Protein AF-0000000085882141 (afdb_homodimer)

Sequence (480 aa):
MNCRSQKCVEALRYLSKEEAVAMETELLRDYHFGRQQLTEILGNACATAITKVFPLWSLEKRQPTVLVVCGPDQNGCVGLACARHLHVFEYIPTVFTPKRSSDSLHQDLMVQCERMDLPFLSYLPTELINEAYNLVVDAVLGPETEPLSVGEPFTGVLQTLRGLKVPIVSLDIPSGWDADESSSDGISPALLVSLMAPKRCALSFPGSHFLAGRFLPFDLQRKYDLNLPKFSGTESVVQLMNCRSQKCVEALRYLSKEEAVAMETELLRDYHFGRQQLTEILGNACATAITKVFPLWSLEKRQPTVLVVCGPDQNGCVGLACARHLHVFEYIPTVFTPKRSSDSLHQDLMVQCERMDLPFLSYLPTELINEAYNLVVDAVLGPETEPLSVGEPFTGVLQTLRGLKVPIVSLDIPSGWDADESSSDGISPALLVSLMAPKRCALSFPGSHFLAGRFLPFDLQRKYDLNLPKFSGTESVVQL

Solvent-accessible surface area (backbone atoms only — not comparable to full-atom values): 25448 Å² total; per-residue (Å²): 138,85,89,70,78,76,76,74,78,62,67,71,40,55,34,42,53,68,54,50,51,52,50,50,48,42,39,41,69,75,31,41,48,46,70,56,34,51,30,46,52,38,4,44,17,47,29,47,51,46,42,70,78,56,34,78,89,72,49,83,50,94,60,58,24,28,38,37,36,22,25,56,51,69,38,9,38,23,35,44,37,16,41,48,41,32,38,68,56,68,37,46,40,33,39,33,54,88,47,88,46,88,44,66,67,43,46,30,41,50,46,32,36,49,71,56,67,41,50,70,48,94,66,82,59,70,90,46,46,59,78,65,28,52,34,34,36,39,11,44,39,41,67,86,49,55,50,89,70,58,45,84,66,51,49,60,51,51,55,48,60,53,68,52,79,43,46,30,34,17,42,50,39,44,44,65,39,44,34,68,35,77,60,84,87,42,50,78,43,50,30,39,34,14,56,75,54,42,35,33,29,52,79,78,56,84,50,52,37,32,40,16,45,68,74,75,41,65,67,59,40,58,75,67,51,31,48,70,78,83,59,55,78,80,48,40,45,38,78,106,136,86,86,69,80,75,78,75,78,61,69,69,41,55,34,42,53,68,55,48,52,50,51,52,49,43,38,40,69,76,31,40,47,46,71,57,35,52,31,45,51,37,4,45,19,46,30,46,50,46,41,71,77,56,33,77,90,70,49,82,47,92,61,59,25,29,38,38,36,22,26,56,51,70,39,9,38,23,35,43,37,16,40,49,42,32,37,69,57,68,36,46,40,32,39,35,56,86,48,88,45,88,44,65,67,44,46,30,42,49,45,32,35,49,70,55,67,41,50,71,48,94,66,82,60,71,89,46,45,60,77,66,27,54,32,35,36,41,13,44,39,40,68,86,48,56,50,89,70,59,45,84,65,51,49,60,51,52,54,47,60,54,68,52,80,42,49,29,34,16,43,52,40,45,44,65,38,44,36,68,37,76,61,84,87,41,49,79,44,50,30,38,35,14,54,73,53,43,35,34,30,53,77,77,58,83,50,52,36,33,40,17,45,69,72,74,42,64,68,59,40,58,72,66,52,32,48,70,79,83,60,57,76,80,47,41,45,38,79,106

Structure (mmCIF, N/CA/C/O backbone):
data_AF-0000000085882141-model_v1
#
loop_
_entity.id
_entity.type
_entity.pdbx_description
1 polymer 'ApoA-I-binding protein 2'
#
loop_
_atom_site.group_PDB
_atom_site.id
_atom_site.type_symbol
_atom_site.label_atom_id
_atom_site.label_alt_id
_atom_site.label_comp_id
_atom_site.label_asym_id
_atom_site.label_entity_id
_atom_site.label_seq_id
_atom_site.pdbx_PDB_ins_code
_atom_site.Cartn_x
_atom_site.Cartn_y
_atom_site.Cartn_z
_atom_site.occupancy
_atom_site.B_iso_or_equiv
_atom_site.auth_seq_id
_atom_site.auth_comp_id
_atom_site.auth_asym_id
_atom_site.auth_atom_id
_atom_site.pdbx_PDB_model_num
ATOM 1 N N . MET A 1 1 ? 43.625 -5.594 24.172 1 28.22 1 MET A N 1
ATOM 2 C CA . MET A 1 1 ? 42.156 -5.555 24.234 1 28.22 1 MET A CA 1
ATOM 3 C C . MET A 1 1 ? 41.562 -5.129 22.906 1 28.22 1 MET A C 1
ATOM 5 O O . MET A 1 1 ? 41.781 -3.996 22.469 1 28.22 1 MET A O 1
ATOM 9 N N . ASN A 1 2 ? 41.281 -6.031 21.781 1 28.84 2 ASN A N 1
ATOM 10 C CA . ASN A 1 2 ? 41.094 -5.879 20.344 1 28.84 2 ASN A CA 1
ATOM 11 C C . ASN A 1 2 ? 39.719 -5.289 20.016 1 28.84 2 ASN A C 1
ATOM 13 O O . ASN A 1 2 ? 38.688 -5.863 20.375 1 28.84 2 ASN A O 1
ATOM 17 N N . CYS A 1 3 ? 39.5 -3.967 19.984 1 31.17 3 CYS A N 1
ATOM 18 C CA . CYS A 1 3 ? 38.375 -3.205 19.5 1 31.17 3 CYS A CA 1
ATOM 19 C C . CYS A 1 3 ? 37.906 -3.723 18.141 1 31.17 3 CYS A C 1
ATOM 21 O O . CYS A 1 3 ? 38.312 -3.189 17.109 1 31.17 3 CYS A O 1
ATOM 23 N N . ARG A 1 4 ? 37.938 -5.008 17.734 1 31.22 4 ARG A N 1
ATOM 24 C CA . ARG A 1 4 ? 37.594 -5.578 16.438 1 31.22 4 ARG A CA 1
ATOM 25 C C . ARG A 1 4 ? 36.219 -5.098 15.977 1 31.22 4 ARG A C 1
ATOM 27 O O . ARG A 1 4 ? 36.125 -4.391 14.969 1 31.22 4 ARG A O 1
ATOM 34 N N . SER A 1 5 ? 35.188 -6.098 15.664 1 33.81 5 SER A N 1
ATOM 35 C CA . SER A 1 5 ? 34.062 -6.18 14.734 1 33.81 5 SER A CA 1
ATOM 36 C C . SER A 1 5 ? 32.875 -5.324 15.203 1 33.81 5 SER A C 1
ATOM 38 O O . SER A 1 5 ? 31.719 -5.715 15.062 1 33.81 5 SER A O 1
ATOM 40 N N . GLN A 1 6 ? 32.906 -4.523 16.188 1 34.88 6 GLN A N 1
ATOM 41 C CA . GLN A 1 6 ? 31.625 -3.873 16.406 1 34.88 6 GLN A CA 1
ATOM 42 C C . GLN A 1 6 ? 31.109 -3.213 15.133 1 34.88 6 GLN A C 1
ATOM 44 O O . GLN A 1 6 ? 31.734 -2.305 14.602 1 34.88 6 GLN A O 1
ATOM 49 N N . LYS A 1 7 ? 30.312 -3.838 14.258 1 41.38 7 LYS A N 1
ATOM 50 C CA . LYS A 1 7 ? 29.656 -3.229 13.102 1 41.38 7 LYS A CA 1
ATOM 51 C C . LYS A 1 7 ? 29.219 -1.801 13.406 1 41.38 7 LYS A C 1
ATOM 53 O O . LYS A 1 7 ? 28.406 -1.576 14.312 1 41.38 7 LYS A O 1
ATOM 58 N N . CYS A 1 8 ? 29.922 -0.749 13.32 1 44.84 8 CYS A N 1
ATOM 59 C CA . CYS A 1 8 ? 29.594 0.668 13.438 1 44.84 8 CYS A CA 1
ATOM 60 C C . CYS A 1 8 ? 28.219 0.958 12.852 1 44.84 8 CYS A C 1
ATOM 62 O O . CYS A 1 8 ? 28 0.759 11.656 1 44.84 8 CYS A O 1
ATOM 64 N N . VAL A 1 9 ? 27.125 0.773 13.57 1 56.19 9 VAL A N 1
ATOM 65 C CA . VAL A 1 9 ? 25.812 1.199 13.125 1 56.19 9 VAL A CA 1
ATOM 66 C C . VAL A 1 9 ? 25.891 2.605 12.531 1 56.19 9 VAL A C 1
ATOM 68 O O . VAL A 1 9 ? 26.234 3.559 13.234 1 56.19 9 VAL A O 1
ATOM 71 N N . GLU A 1 10 ? 26.109 2.664 11.211 1 75.56 10 GLU A N 1
ATOM 72 C CA . GLU A 1 10 ? 26.156 3.947 10.516 1 75.56 10 GLU A CA 1
ATOM 73 C C . GLU A 1 10 ? 24.969 4.824 10.898 1 75.56 10 GLU A C 1
ATOM 75 O O . GLU A 1 10 ? 23.859 4.324 11.102 1 75.56 10 GLU A O 1
ATOM 80 N N . ALA A 1 11 ? 25.25 6.031 11.281 1 87.88 11 ALA A N 1
ATOM 81 C CA . ALA A 1 11 ? 24.266 7.008 11.734 1 87.88 11 ALA A CA 1
ATOM 82 C C . ALA A 1 11 ? 23.234 7.289 10.641 1 87.88 11 ALA A C 1
ATOM 84 O O . ALA A 1 11 ? 23.578 7.352 9.453 1 87.88 11 ALA A O 1
ATOM 85 N N . LEU A 1 12 ? 22 7.375 10.992 1 94.12 12 LEU A N 1
ATOM 86 C CA . LEU A 1 12 ? 20.906 7.742 10.109 1 94.12 12 LEU A CA 1
ATOM 87 C C . LEU A 1 12 ? 21.219 9.031 9.352 1 94.12 12 LEU A C 1
ATOM 89 O O . LEU A 1 12 ? 21.672 10.008 9.953 1 94.12 12 LEU A O 1
ATOM 93 N N . ARG A 1 13 ? 21.078 8.977 8.078 1 96.31 13 ARG A N 1
ATOM 94 C CA . ARG A 1 13 ? 21.344 10.156 7.273 1 96.31 13 ARG A CA 1
ATOM 95 C C . ARG A 1 13 ? 20.078 10.977 7.066 1 96.31 13 ARG A C 1
ATOM 97 O O . ARG A 1 13 ? 19.031 10.438 6.695 1 96.31 13 ARG A O 1
ATOM 104 N N . TYR A 1 14 ? 20.172 12.25 7.32 1 96.75 14 TYR A N 1
ATOM 105 C CA . TYR A 1 14 ? 19.109 13.211 7.035 1 96.75 14 TYR A CA 1
ATOM 106 C C . TYR A 1 14 ? 19.375 13.93 5.715 1 96.75 14 TYR A C 1
ATOM 108 O O . TYR A 1 14 ? 20.438 14.531 5.527 1 96.75 14 TYR A O 1
ATOM 116 N N . LEU A 1 15 ? 18.422 13.898 4.844 1 97.5 15 LEU A N 1
ATOM 117 C CA . LEU A 1 15 ? 18.641 14.398 3.49 1 97.5 15 LEU A CA 1
ATOM 118 C C . LEU A 1 15 ? 18.375 15.898 3.412 1 97.5 15 LEU A C 1
ATOM 120 O O . LEU A 1 15 ? 17.484 16.406 4.094 1 97.5 15 LEU A O 1
ATOM 124 N N . SER A 1 16 ? 19.109 16.578 2.566 1 96.69 16 SER A N 1
ATOM 125 C CA . SER A 1 16 ? 18.734 17.938 2.143 1 96.69 16 SER A CA 1
ATOM 126 C C . SER A 1 16 ? 17.516 17.906 1.225 1 96.69 16 SER A C 1
ATOM 128 O O . SER A 1 16 ? 17.156 16.859 0.684 1 96.69 16 SER A O 1
ATOM 130 N N . LYS A 1 17 ? 16.938 19.031 1.085 1 95.5 17 LYS A N 1
ATOM 131 C CA . LYS A 1 17 ? 15.852 19.156 0.129 1 95.5 17 LYS A CA 1
ATOM 132 C C . LYS A 1 17 ? 16.281 18.703 -1.264 1 95.5 17 LYS A C 1
ATOM 134 O O . LYS A 1 17 ? 15.555 17.953 -1.933 1 95.5 17 LYS A O 1
ATOM 139 N N . GLU A 1 18 ? 17.438 19.156 -1.667 1 97.06 18 GLU A N 1
ATOM 140 C CA . GLU A 1 18 ? 17.953 18.828 -2.992 1 97.06 18 GLU A CA 1
ATOM 141 C C . GLU A 1 18 ? 18.125 17.312 -3.164 1 97.06 18 GLU A C 1
ATOM 143 O O . GLU A 1 18 ? 17.734 16.75 -4.188 1 97.06 18 GLU A O 1
ATOM 148 N N . GLU A 1 19 ? 18.688 16.672 -2.203 1 97.81 19 GLU A N 1
ATOM 149 C CA . GLU A 1 19 ? 18.875 15.234 -2.246 1 97.81 19 GLU A CA 1
ATOM 150 C C . GLU A 1 19 ? 17.547 14.492 -2.277 1 97.81 19 GLU A C 1
ATOM 152 O O . GLU A 1 19 ? 17.406 13.5 -2.994 1 97.81 19 GLU A O 1
ATOM 157 N N . ALA A 1 20 ? 16.594 14.945 -1.478 1 96.94 20 ALA A N 1
ATOM 158 C CA . ALA A 1 20 ? 15.281 14.312 -1.419 1 96.94 20 ALA A CA 1
ATOM 159 C C . ALA A 1 20 ? 14.578 14.383 -2.771 1 96.94 20 ALA A C 1
ATOM 161 O O . ALA A 1 20 ? 14 13.398 -3.23 1 96.94 20 ALA A O 1
ATOM 162 N N . VAL A 1 21 ? 14.641 15.539 -3.387 1 96.38 21 VAL A N 1
ATOM 163 C CA . VAL A 1 21 ? 14.031 15.734 -4.699 1 96.38 21 VAL A CA 1
ATOM 164 C C . VAL A 1 21 ? 14.719 14.836 -5.723 1 96.38 21 VAL A C 1
ATOM 166 O O . VAL A 1 21 ? 14.055 14.203 -6.551 1 96.38 21 VAL A O 1
ATOM 169 N N . ALA A 1 22 ? 16.031 14.805 -5.684 1 97.75 22 ALA A N 1
ATOM 170 C CA . ALA A 1 22 ? 16.797 13.977 -6.609 1 97.75 22 ALA A CA 1
ATOM 171 C C . ALA A 1 22 ? 16.422 12.5 -6.457 1 97.75 22 ALA A C 1
ATOM 173 O O . ALA A 1 22 ? 16.219 11.805 -7.453 1 97.75 22 ALA A O 1
ATOM 174 N N . MET A 1 23 ? 16.328 12.047 -5.246 1 97.38 23 MET A N 1
ATOM 175 C CA . MET A 1 23 ? 15.984 10.656 -4.984 1 97.38 23 MET A CA 1
ATOM 176 C C . MET A 1 23 ? 14.602 10.32 -5.52 1 97.38 23 MET A C 1
ATOM 178 O O . MET A 1 23 ? 14.406 9.289 -6.164 1 97.38 23 MET A O 1
ATOM 182 N N . GLU A 1 24 ? 13.641 11.172 -5.258 1 96.31 24 GLU A N 1
ATOM 183 C CA . GLU A 1 24 ? 12.281 10.945 -5.742 1 96.31 24 GLU A CA 1
ATOM 184 C C . GLU A 1 24 ? 12.234 10.945 -7.27 1 96.31 24 GLU A C 1
ATOM 186 O O . GLU A 1 24 ? 11.531 10.125 -7.871 1 96.31 24 GLU A O 1
ATOM 191 N N . THR A 1 25 ? 12.953 11.867 -7.84 1 97.31 25 THR A N 1
ATOM 192 C CA . THR A 1 25 ? 13.008 11.93 -9.297 1 97.31 25 THR A CA 1
ATOM 193 C C . THR A 1 25 ? 13.555 10.625 -9.875 1 97.31 25 THR A C 1
ATOM 195 O O . THR A 1 25 ? 13.031 10.117 -10.867 1 97.31 25 THR A O 1
ATOM 198 N N . GLU A 1 26 ? 14.562 10.102 -9.266 1 97.94 26 GLU A N 1
ATOM 199 C CA . GLU A 1 26 ? 15.141 8.836 -9.711 1 97.94 26 GLU A CA 1
ATOM 200 C C . GLU A 1 26 ? 14.148 7.688 -9.555 1 97.94 26 GLU A C 1
ATOM 202 O O . GLU A 1 26 ? 14.047 6.824 -10.422 1 97.94 26 GLU A O 1
ATOM 207 N N . LEU A 1 27 ? 13.422 7.656 -8.438 1 97.94 27 LEU A N 1
ATOM 208 C CA . LEU A 1 27 ? 12.414 6.629 -8.195 1 97.94 27 LEU A CA 1
ATOM 209 C C . LEU A 1 27 ? 11.367 6.621 -9.305 1 97.94 27 LEU A C 1
ATOM 211 O O . LEU A 1 27 ? 10.977 5.559 -9.789 1 97.94 27 LEU A O 1
ATOM 215 N N . LEU A 1 28 ? 10.953 7.82 -9.742 1 97.75 28 LEU A N 1
ATOM 216 C CA . LEU A 1 28 ? 9.906 7.965 -10.75 1 97.75 28 LEU A CA 1
ATOM 217 C C . LEU A 1 28 ? 10.453 7.656 -12.141 1 97.75 28 LEU A C 1
ATOM 219 O O . LEU A 1 28 ? 9.844 6.887 -12.891 1 97.75 28 LEU A O 1
ATOM 223 N N . ARG A 1 29 ? 11.578 8.156 -12.406 1 97.94 29 ARG A N 1
ATOM 224 C CA . ARG A 1 29 ? 12.086 8.109 -13.773 1 97.94 29 ARG A CA 1
ATOM 225 C C . ARG A 1 29 ? 12.859 6.82 -14.023 1 97.94 29 ARG A C 1
ATOM 227 O O . ARG A 1 29 ? 12.609 6.129 -15.016 1 97.94 29 ARG A O 1
ATOM 234 N N . ASP A 1 30 ? 13.719 6.465 -13.125 1 98.19 30 ASP A N 1
ATOM 235 C CA . ASP A 1 30 ? 14.656 5.371 -13.375 1 98.19 30 ASP A CA 1
ATOM 236 C C . ASP A 1 30 ? 14.109 4.047 -12.844 1 98.19 30 ASP A C 1
ATOM 238 O O . ASP A 1 30 ? 14.352 2.99 -13.43 1 98.19 30 ASP A O 1
ATOM 242 N N . TYR A 1 31 ? 13.398 4.117 -11.766 1 98.44 31 TYR A N 1
ATOM 243 C CA . TYR A 1 31 ? 12.883 2.895 -11.164 1 98.44 31 TYR A CA 1
ATOM 244 C C . TYR A 1 31 ? 11.422 2.672 -11.539 1 98.44 31 TYR A C 1
ATOM 246 O O . TYR A 1 31 ? 10.852 1.626 -11.234 1 98.44 31 TYR A O 1
ATOM 254 N N . HIS A 1 32 ? 10.766 3.635 -12.117 1 98.31 32 HIS A N 1
ATOM 255 C CA . HIS A 1 32 ? 9.438 3.555 -12.711 1 98.31 32 HIS A CA 1
ATOM 256 C C . HIS A 1 32 ? 8.367 3.363 -11.641 1 98.31 32 HIS A C 1
ATOM 258 O O . HIS A 1 32 ? 7.332 2.742 -11.898 1 98.31 32 HIS A O 1
ATOM 264 N N . PHE A 1 33 ? 8.672 3.801 -10.445 1 98.12 33 PHE A N 1
ATOM 265 C CA . PHE A 1 33 ? 7.574 3.926 -9.5 1 98.12 33 PHE A CA 1
ATOM 266 C C . PHE A 1 33 ? 6.582 4.992 -9.953 1 98.12 33 PHE A C 1
ATOM 268 O O . PHE A 1 33 ? 6.98 6.027 -10.492 1 98.12 33 PHE A O 1
ATOM 275 N N . GLY A 1 34 ? 5.359 4.734 -9.766 1 97.38 34 GLY A N 1
ATOM 276 C CA . GLY A 1 34 ? 4.367 5.75 -10.086 1 97.38 34 GLY A CA 1
ATOM 277 C C . GLY A 1 34 ? 4.004 6.629 -8.906 1 97.38 34 GLY A C 1
ATOM 278 O O . GLY A 1 34 ? 4.152 6.219 -7.75 1 97.38 34 GLY A O 1
ATOM 279 N N . ARG A 1 35 ? 3.527 7.812 -9.234 1 97 35 ARG A N 1
ATOM 280 C CA . ARG A 1 35 ? 3.111 8.75 -8.188 1 97 35 ARG A CA 1
ATOM 281 C C . ARG A 1 35 ? 1.979 8.164 -7.352 1 97 35 ARG A C 1
ATOM 283 O O . ARG A 1 35 ? 1.968 8.312 -6.125 1 97 35 ARG A O 1
ATOM 290 N N . GLN A 1 36 ? 1.073 7.562 -8.031 1 97.69 36 GLN A N 1
ATOM 291 C CA . GLN A 1 36 ? -0.051 6.938 -7.344 1 97.69 36 GLN A CA 1
ATOM 292 C C . GLN A 1 36 ? 0.422 5.828 -6.41 1 97.69 36 GLN A C 1
ATOM 294 O O . GLN A 1 36 ? -0.061 5.711 -5.285 1 97.69 36 GLN A O 1
ATOM 299 N N . GLN A 1 37 ? 1.36 5.035 -6.883 1 98.06 37 GLN A N 1
ATOM 300 C CA . GLN A 1 37 ? 1.963 3.943 -6.125 1 98.06 37 GLN A CA 1
ATOM 301 C C . GLN A 1 37 ? 2.637 4.461 -4.859 1 98.06 37 GLN A C 1
ATOM 303 O O . GLN A 1 37 ? 2.352 3.982 -3.758 1 98.06 37 GLN A O 1
ATOM 308 N N . LEU A 1 38 ? 3.463 5.48 -5.004 1 98.25 38 LEU A N 1
ATOM 309 C CA . LEU A 1 38 ? 4.203 6.043 -3.879 1 98.25 38 LEU A CA 1
ATOM 310 C C . LEU A 1 38 ? 3.254 6.676 -2.867 1 98.25 38 LEU A C 1
ATOM 312 O O . LEU A 1 38 ? 3.424 6.504 -1.658 1 98.25 38 LEU A O 1
ATOM 316 N N . THR A 1 39 ? 2.248 7.375 -3.379 1 98.62 39 THR A N 1
ATOM 317 C CA . THR A 1 39 ? 1.268 8.023 -2.512 1 98.62 39 THR A CA 1
ATOM 318 C C . THR A 1 39 ? 0.529 6.988 -1.667 1 98.62 39 THR A C 1
ATOM 320 O O . THR A 1 39 ? 0.323 7.191 -0.469 1 98.62 39 THR A O 1
ATOM 323 N N . GLU A 1 40 ? 0.188 5.883 -2.273 1 98.62 40 GLU A N 1
ATOM 324 C CA . GLU A 1 40 ? -0.539 4.832 -1.565 1 98.62 40 GLU A CA 1
ATOM 325 C C . GLU A 1 40 ? 0.334 4.184 -0.495 1 98.62 40 GLU A C 1
ATOM 327 O O . GLU A 1 40 ? -0.112 3.975 0.635 1 98.62 40 GLU A O 1
ATOM 332 N N . ILE A 1 41 ? 1.591 3.881 -0.837 1 98.62 41 ILE A N 1
ATOM 333 C CA . ILE A 1 41 ? 2.529 3.273 0.101 1 98.62 41 ILE A CA 1
ATOM 334 C C . ILE A 1 41 ? 2.709 4.184 1.313 1 98.62 41 ILE A C 1
ATOM 336 O O . ILE A 1 41 ? 2.576 3.738 2.457 1 98.62 41 ILE A O 1
ATOM 340 N N . LEU A 1 42 ? 2.926 5.441 1.03 1 98.81 42 LEU A N 1
ATOM 341 C CA . LEU A 1 42 ? 3.27 6.383 2.09 1 98.81 42 LEU A CA 1
ATOM 342 C C . LEU A 1 42 ? 2.037 6.75 2.912 1 98.81 42 LEU A C 1
ATOM 344 O O . LEU A 1 42 ? 2.125 6.918 4.129 1 98.81 42 LEU A O 1
ATOM 348 N N . GLY A 1 43 ? 0.851 6.898 2.248 1 98.81 43 GLY A N 1
ATOM 349 C CA . GLY A 1 43 ? -0.381 7.168 2.975 1 98.81 43 GLY A CA 1
ATOM 350 C C . GLY A 1 43 ? -0.736 6.082 3.973 1 98.81 43 GLY A C 1
ATOM 351 O O . GLY A 1 43 ? -1.105 6.375 5.109 1 98.81 43 GLY A O 1
ATOM 352 N N . ASN A 1 44 ? -0.604 4.848 3.535 1 98.81 44 ASN A N 1
ATOM 353 C CA . ASN A 1 44 ? -0.86 3.715 4.418 1 98.81 44 ASN A CA 1
ATOM 354 C C . ASN A 1 44 ? 0.106 3.695 5.602 1 98.81 44 ASN A C 1
ATOM 356 O O . ASN A 1 44 ? -0.304 3.473 6.742 1 98.81 44 ASN A O 1
ATOM 360 N N . ALA A 1 45 ? 1.374 3.902 5.32 1 98.81 45 ALA A N 1
ATOM 361 C CA . ALA A 1 45 ? 2.396 3.889 6.363 1 98.81 45 ALA A CA 1
ATOM 362 C C . ALA A 1 45 ? 2.162 5.008 7.375 1 98.81 45 ALA A C 1
ATOM 364 O O . ALA A 1 45 ? 2.336 4.809 8.578 1 98.81 45 ALA A O 1
ATOM 365 N N . CYS A 1 46 ? 1.767 6.18 6.91 1 98.94 46 CYS A N 1
ATOM 366 C CA . CYS A 1 46 ? 1.464 7.289 7.809 1 98.94 46 CYS A CA 1
ATOM 367 C C . CYS A 1 46 ? 0.299 6.941 8.727 1 98.94 46 CYS A C 1
ATOM 369 O O . CYS A 1 46 ? 0.359 7.191 9.93 1 98.94 46 CYS A O 1
ATOM 371 N N . ALA A 1 47 ? -0.769 6.391 8.141 1 98.94 47 ALA A N 1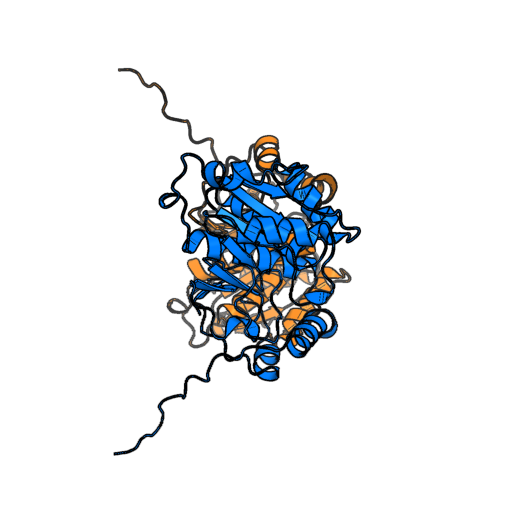
ATOM 372 C CA . ALA A 1 47 ? -1.909 5.977 8.961 1 98.94 47 ALA A CA 1
ATOM 373 C C . ALA A 1 47 ? -1.495 4.938 9.992 1 98.94 47 ALA A C 1
ATOM 375 O O . ALA A 1 47 ? -1.962 4.965 11.133 1 98.94 47 ALA A O 1
ATOM 376 N N . THR A 1 48 ? -0.615 4.02 9.594 1 98.81 48 THR A N 1
ATOM 377 C CA . THR A 1 48 ? -0.105 2.994 10.492 1 98.81 48 THR A CA 1
ATOM 378 C C . THR A 1 48 ? 0.674 3.625 11.641 1 98.81 48 THR A C 1
ATOM 380 O O . THR A 1 48 ? 0.472 3.266 12.805 1 98.81 48 THR A O 1
ATOM 383 N N . ALA A 1 49 ? 1.557 4.586 11.336 1 98.88 49 ALA A N 1
ATOM 384 C CA . ALA A 1 49 ? 2.322 5.281 12.367 1 98.88 49 ALA A CA 1
ATOM 385 C C . ALA A 1 49 ? 1.397 6.004 13.344 1 98.88 49 ALA A C 1
ATOM 387 O O . ALA A 1 49 ? 1.592 5.93 14.555 1 98.88 49 ALA A O 1
ATOM 388 N N . ILE A 1 50 ? 0.406 6.652 12.836 1 98.88 50 ILE A N 1
ATOM 389 C CA . ILE A 1 50 ? -0.555 7.379 13.656 1 98.88 50 ILE A CA 1
ATOM 390 C C . ILE A 1 50 ? -1.27 6.41 14.594 1 98.88 50 ILE A C 1
ATOM 392 O O . ILE A 1 50 ? -1.427 6.691 15.781 1 98.88 50 ILE A O 1
ATOM 396 N N . THR A 1 51 ? -1.681 5.285 14.07 1 98.75 51 THR A N 1
ATOM 397 C CA . THR A 1 51 ? -2.396 4.293 14.867 1 98.75 51 THR A CA 1
ATOM 398 C C . THR A 1 51 ? -1.502 3.74 15.977 1 98.75 51 THR A C 1
ATOM 400 O O . THR A 1 51 ? -1.976 3.443 17.078 1 98.75 51 THR A O 1
ATOM 403 N N . LYS A 1 52 ? -0.227 3.582 15.703 1 98.38 52 LYS A N 1
ATOM 404 C CA . LYS A 1 52 ? 0.715 3.078 16.703 1 98.38 52 LYS A CA 1
ATOM 405 C C . LYS A 1 52 ? 0.883 4.066 17.844 1 98.38 52 LYS A C 1
ATOM 407 O O . LYS A 1 52 ? 0.955 3.666 19.016 1 98.38 52 LYS A O 1
ATOM 412 N N . VAL A 1 53 ? 0.957 5.316 17.562 1 98.56 53 VAL A N 1
ATOM 413 C CA . VAL A 1 53 ? 1.257 6.336 18.562 1 98.56 53 VAL A CA 1
ATOM 414 C C . VAL A 1 53 ? -0.034 6.789 19.25 1 98.56 53 VAL A C 1
ATOM 416 O O . VAL A 1 53 ? -0.037 7.109 20.438 1 98.56 53 VAL A O 1
ATOM 419 N N . PHE A 1 54 ? -1.098 6.836 18.516 1 98.5 54 PHE A N 1
ATOM 420 C CA . PHE A 1 54 ? -2.412 7.242 18.984 1 98.5 54 PHE A CA 1
ATOM 421 C C . PHE A 1 54 ? -3.451 6.164 18.703 1 98.5 54 PHE A C 1
ATOM 423 O O . PHE A 1 54 ? -4.414 6.398 17.969 1 98.5 54 PHE A O 1
ATOM 430 N N . PRO A 1 55 ? -3.303 5.012 19.391 1 98.62 55 PRO A N 1
ATOM 431 C CA . PRO A 1 55 ? -4.301 3.963 19.188 1 98.62 55 PRO A CA 1
ATOM 432 C C . PRO A 1 55 ? -5.699 4.379 19.625 1 98.62 55 PRO A C 1
ATOM 434 O O . PRO A 1 55 ? -5.844 5.25 20.5 1 98.62 55 PRO A O 1
ATOM 437 N N . LEU A 1 56 ? -6.703 3.75 19.094 1 98.25 56 LEU A N 1
ATOM 438 C CA . LEU A 1 56 ? -8.094 4.105 19.328 1 98.25 56 LEU A CA 1
ATOM 439 C C . LEU A 1 56 ? -8.398 4.18 20.828 1 98.25 56 LEU A C 1
ATOM 441 O O . LEU A 1 56 ? -9.062 5.113 21.281 1 98.25 56 LEU A O 1
ATOM 445 N N . TRP A 1 57 ? -7.906 3.232 21.547 1 97.38 57 TRP A N 1
ATOM 446 C CA . TRP A 1 57 ? -8.234 3.127 22.953 1 97.38 57 TRP A CA 1
ATOM 447 C C . TRP A 1 57 ? -7.617 4.277 23.75 1 97.38 57 TRP A C 1
ATOM 449 O O . TRP A 1 57 ? -7.984 4.516 24.906 1 97.38 57 TRP A O 1
ATOM 459 N N . SER A 1 58 ? -6.609 4.957 23.203 1 97.5 58 SER A N 1
ATOM 460 C CA . SER A 1 58 ? -5.883 5.996 23.922 1 97.5 58 SER A CA 1
ATOM 461 C C . SER A 1 58 ? -6.512 7.367 23.688 1 97.5 58 SER A C 1
ATOM 463 O O . SER A 1 58 ? -6.156 8.336 24.375 1 97.5 58 SER A O 1
ATOM 465 N N . LEU A 1 59 ? -7.445 7.453 22.766 1 97.94 59 LEU A N 1
ATOM 466 C CA . LEU A 1 59 ? -8.023 8.742 22.391 1 97.94 59 LEU A CA 1
ATOM 467 C C . LEU A 1 59 ? -8.945 9.266 23.484 1 97.94 59 LEU A C 1
ATOM 469 O O . LEU A 1 59 ? -9.664 8.484 24.125 1 97.94 59 LEU A O 1
ATOM 473 N N . GLU A 1 60 ? -8.922 10.547 23.641 1 95.62 60 GLU A N 1
ATOM 474 C CA . GLU A 1 60 ? -9.602 11.164 24.781 1 95.62 60 GLU A CA 1
ATOM 475 C C . GLU A 1 60 ? -11.086 11.367 24.5 1 95.62 60 GLU A C 1
ATOM 477 O O . GLU A 1 60 ? -11.914 11.281 25.406 1 95.62 60 GLU A O 1
ATOM 482 N N . LYS A 1 61 ? -11.367 11.633 23.281 1 96.5 61 LYS A N 1
ATOM 483 C CA . LYS A 1 61 ? -12.758 11.93 22.938 1 96.5 61 LYS A CA 1
ATOM 484 C C . LYS A 1 61 ? -13.539 10.648 22.672 1 96.5 61 LYS A C 1
ATOM 486 O O . LYS A 1 61 ? -12.953 9.617 22.328 1 96.5 61 LYS A O 1
ATOM 491 N N . ARG A 1 62 ? -14.852 10.742 22.828 1 94.75 62 ARG A N 1
ATOM 492 C CA . ARG A 1 62 ? -15.742 9.602 22.656 1 94.75 62 ARG A CA 1
ATOM 493 C C . ARG A 1 62 ? -15.633 9.008 21.266 1 94.75 62 ARG A C 1
ATOM 495 O O . ARG A 1 62 ? -15.578 7.789 21.094 1 94.75 62 ARG A O 1
ATOM 502 N N . GLN A 1 63 ? -15.656 9.844 20.297 1 97.88 63 GLN A N 1
ATOM 503 C CA . GLN A 1 63 ? -15.461 9.414 18.906 1 97.88 63 GLN A CA 1
ATOM 504 C C . GLN A 1 63 ? -14.016 9.625 18.469 1 97.88 63 GLN A C 1
ATOM 506 O O . GLN A 1 63 ? -13.375 10.594 18.875 1 97.88 63 GLN A O 1
ATOM 511 N N . PRO A 1 64 ? -13.531 8.695 17.719 1 98.62 64 PRO A N 1
ATOM 512 C CA . PRO A 1 64 ? -12.133 8.797 17.297 1 98.62 64 PRO A CA 1
ATOM 513 C C . PRO A 1 64 ? -11.938 9.758 16.125 1 98.62 64 PRO A C 1
ATOM 515 O O . PRO A 1 64 ? -11.43 9.359 15.062 1 98.62 64 PRO A O 1
ATOM 518 N N . THR A 1 65 ? -12.25 11.016 16.281 1 98.81 65 THR A N 1
ATOM 519 C CA . THR A 1 65 ? -12.234 12.039 15.25 1 98.81 65 THR A CA 1
ATOM 520 C C . THR A 1 65 ? -10.812 12.555 15.016 1 98.81 65 THR A C 1
ATOM 522 O O . THR A 1 65 ? -10.078 12.805 15.977 1 98.81 65 THR A O 1
ATOM 525 N N . VAL A 1 66 ? -10.477 12.648 13.75 1 98.94 66 VAL A N 1
ATOM 526 C CA . VAL A 1 66 ? -9.188 13.172 13.312 1 98.94 66 VAL A CA 1
ATOM 527 C C . VAL A 1 66 ? -9.398 14.219 12.219 1 98.94 66 VAL A C 1
ATOM 529 O O . VAL A 1 66 ? -10.188 14.008 11.297 1 98.94 66 VAL A O 1
ATOM 532 N N . LEU A 1 67 ? -8.82 15.367 12.367 1 98.94 67 LEU A N 1
ATOM 533 C CA . LEU A 1 67 ? -8.828 16.359 11.297 1 98.94 67 LEU A CA 1
ATOM 534 C C . LEU A 1 67 ? -7.586 16.219 10.422 1 98.94 67 LEU A C 1
ATOM 536 O O . LEU A 1 67 ? -6.461 16.25 10.93 1 98.94 67 LEU A O 1
ATOM 540 N N . VAL A 1 68 ? -7.777 16 9.148 1 98.94 68 VAL A N 1
ATOM 541 C CA . VAL A 1 68 ? -6.676 15.883 8.203 1 98.94 68 VAL A CA 1
ATOM 542 C C . VAL A 1 68 ? -6.645 17.109 7.293 1 98.94 68 VAL A C 1
ATOM 544 O O . VAL A 1 68 ? -7.559 17.312 6.488 1 98.94 68 VAL A O 1
ATOM 547 N N . VAL A 1 69 ? -5.598 17.922 7.398 1 98.88 69 VAL A N 1
ATOM 548 C CA . VAL A 1 69 ? -5.461 19.141 6.602 1 98.88 69 VAL A CA 1
ATOM 549 C C . VAL A 1 69 ? -4.5 18.891 5.441 1 98.88 69 VAL A C 1
ATOM 551 O O . VAL A 1 69 ? -3.312 18.641 5.66 1 98.88 69 VAL A O 1
ATOM 554 N N . CYS A 1 70 ? -5.055 18.984 4.234 1 98.69 70 CYS A N 1
ATOM 555 C CA . CYS A 1 70 ? -4.305 18.562 3.057 1 98.69 70 CYS A CA 1
ATOM 556 C C . CYS A 1 70 ? -4.055 19.734 2.117 1 98.69 70 CYS A C 1
ATOM 558 O O . CYS A 1 70 ? -4.996 20.422 1.717 1 98.69 70 CYS A O 1
ATOM 560 N N . GLY A 1 71 ? -2.789 19.984 1.775 1 97.94 71 GLY A N 1
ATOM 561 C CA . GLY A 1 71 ? -2.434 20.969 0.774 1 97.94 71 GLY A CA 1
ATOM 562 C C . GLY A 1 71 ? -2.613 20.469 -0.648 1 97.94 71 GLY A C 1
ATOM 563 O O . GLY A 1 71 ? -3.059 19.344 -0.866 1 97.94 71 GLY A O 1
ATOM 564 N N . PRO A 1 72 ? -2.225 21.266 -1.617 1 96.56 72 PRO A N 1
ATOM 565 C CA . PRO A 1 72 ? -2.555 20.969 -3.014 1 96.56 72 PRO A CA 1
ATOM 566 C C . PRO A 1 72 ? -1.506 20.094 -3.697 1 96.56 72 PRO A C 1
ATOM 568 O O . PRO A 1 72 ? -1.724 19.625 -4.816 1 96.56 72 PRO A O 1
ATOM 571 N N . ASP A 1 73 ? -0.377 19.844 -3.066 1 95.94 73 ASP A N 1
ATOM 572 C CA . ASP A 1 73 ? 0.74 19.172 -3.711 1 95.94 73 ASP A CA 1
ATOM 573 C C . ASP A 1 73 ? 0.892 17.734 -3.184 1 95.94 73 ASP A C 1
ATOM 575 O O . ASP A 1 73 ? -0.065 17.156 -2.666 1 95.94 73 ASP A O 1
ATOM 579 N N . GLN A 1 74 ? 2.029 17.172 -3.291 1 96.12 74 GLN A N 1
ATOM 580 C CA . GLN A 1 74 ? 2.266 15.766 -3.014 1 96.12 74 GLN A CA 1
ATOM 581 C C . GLN A 1 74 ? 1.966 15.43 -1.555 1 96.12 74 GLN A C 1
ATOM 583 O O . GLN A 1 74 ? 1.419 14.367 -1.254 1 96.12 74 GLN A O 1
ATOM 588 N N . ASN A 1 75 ? 2.363 16.281 -0.666 1 97.62 75 ASN A N 1
ATOM 589 C CA . ASN A 1 75 ? 2.082 16.031 0.742 1 97.62 75 ASN A CA 1
ATOM 590 C C . ASN A 1 75 ? 0.582 15.922 1.002 1 97.62 75 ASN A C 1
ATOM 592 O O . ASN A 1 75 ? 0.146 15.094 1.805 1 97.62 75 ASN A O 1
ATOM 596 N N . GLY A 1 76 ? -0.172 16.781 0.321 1 98.5 76 GLY A N 1
ATOM 597 C CA . GLY A 1 76 ? -1.62 16.688 0.413 1 98.5 76 GLY A CA 1
ATOM 598 C C . GLY A 1 76 ? -2.164 15.375 -0.119 1 98.5 76 GLY A C 1
ATOM 599 O O . GLY A 1 76 ? -3.105 14.812 0.445 1 98.5 76 GLY A O 1
ATOM 600 N N . CYS A 1 77 ? -1.584 14.867 -1.226 1 98.62 77 CYS A N 1
ATOM 601 C CA . CYS A 1 77 ? -1.978 13.57 -1.759 1 98.62 77 CYS A CA 1
ATOM 602 C C . CYS A 1 77 ? -1.747 12.469 -0.733 1 98.62 77 CYS A C 1
ATOM 604 O O . CYS A 1 77 ? -2.615 11.617 -0.522 1 98.62 77 CYS A O 1
ATOM 606 N N . VAL A 1 78 ? -0.625 12.523 -0.081 1 98.81 78 VAL A N 1
ATOM 607 C CA . VAL A 1 78 ? -0.312 11.539 0.947 1 98.81 78 VAL A CA 1
ATOM 608 C C . VAL A 1 78 ? -1.301 11.672 2.104 1 98.81 78 VAL A C 1
ATOM 610 O O . VAL A 1 78 ? -1.768 10.664 2.645 1 98.81 78 VAL A O 1
ATOM 613 N N . GLY A 1 79 ? -1.622 12.891 2.453 1 98.94 79 GLY A N 1
ATOM 614 C CA . GLY A 1 79 ? -2.611 13.125 3.492 1 98.94 79 GLY A CA 1
ATOM 615 C C . GLY A 1 79 ? -3.969 12.531 3.17 1 98.94 79 GLY A C 1
ATOM 616 O O . GLY A 1 79 ? -4.621 11.953 4.039 1 98.94 79 GLY A O 1
ATOM 617 N N . LEU A 1 80 ? -4.414 12.742 1.926 1 98.94 80 LEU A N 1
ATOM 618 C CA . LEU A 1 80 ? -5.699 12.195 1.495 1 98.94 80 LEU A CA 1
ATOM 619 C C . LEU A 1 80 ? -5.691 10.672 1.554 1 98.94 80 LEU A C 1
ATOM 621 O O . LEU A 1 80 ? -6.648 10.062 2.035 1 98.94 80 LEU A O 1
ATOM 625 N N . ALA A 1 81 ? -4.633 10.055 1.062 1 98.88 81 ALA A N 1
ATOM 626 C CA . ALA A 1 81 ? -4.508 8.602 1.173 1 98.88 81 ALA A CA 1
ATOM 627 C C . ALA A 1 81 ? -4.488 8.164 2.635 1 98.88 81 ALA A C 1
ATOM 629 O O . ALA A 1 81 ? -5.129 7.176 3 1 98.88 81 ALA A O 1
ATOM 630 N N . CYS A 1 82 ? -3.771 8.914 3.449 1 98.94 82 CYS A N 1
ATOM 631 C CA . CYS A 1 82 ? -3.709 8.633 4.879 1 98.94 82 CYS A CA 1
ATOM 632 C C . CYS A 1 82 ? -5.098 8.68 5.504 1 98.94 82 CYS A C 1
ATOM 634 O O . CYS A 1 82 ? -5.457 7.805 6.297 1 98.94 82 CYS A O 1
ATOM 636 N N . ALA A 1 83 ? -5.871 9.664 5.164 1 98.94 83 ALA A N 1
ATOM 637 C CA . ALA A 1 83 ? -7.23 9.797 5.68 1 98.94 83 ALA A CA 1
ATOM 638 C C . ALA A 1 83 ? -8.07 8.562 5.348 1 98.94 83 ALA A C 1
ATOM 640 O O . ALA A 1 83 ? -8.805 8.055 6.203 1 98.94 83 ALA A O 1
ATOM 641 N N . ARG A 1 84 ? -7.969 8.094 4.145 1 98.75 84 ARG A N 1
ATOM 642 C CA . ARG A 1 84 ? -8.703 6.902 3.736 1 98.75 84 ARG A CA 1
ATOM 643 C C . ARG A 1 84 ? -8.312 5.699 4.582 1 98.75 84 ARG A C 1
ATOM 645 O O . ARG A 1 84 ? -9.172 4.934 5.02 1 98.75 84 ARG A O 1
ATOM 652 N N . HIS A 1 85 ? -7.035 5.543 4.773 1 98.75 85 HIS A N 1
ATOM 653 C CA . HIS A 1 85 ? -6.566 4.41 5.562 1 98.75 85 HIS A CA 1
ATOM 654 C C . HIS A 1 85 ? -6.992 4.539 7.02 1 98.75 85 HIS A C 1
ATOM 656 O O . HIS A 1 85 ? -7.383 3.553 7.648 1 98.75 85 HIS A O 1
ATOM 662 N N . LEU A 1 86 ? -6.926 5.77 7.578 1 98.88 86 LEU A N 1
ATOM 663 C CA . LEU A 1 86 ? -7.406 5.977 8.945 1 98.88 86 LEU A CA 1
ATOM 664 C C . LEU A 1 86 ? -8.875 5.59 9.062 1 98.88 86 LEU A C 1
ATOM 666 O O . LEU A 1 86 ? -9.289 5.004 10.07 1 98.88 86 LEU A O 1
ATOM 670 N N . HIS A 1 87 ? -9.609 5.926 8.047 1 98.56 87 HIS A N 1
ATOM 671 C CA . HIS A 1 87 ? -11.023 5.57 8.023 1 98.56 87 HIS A CA 1
ATOM 672 C C . HIS A 1 87 ? -11.211 4.062 8.125 1 98.56 87 HIS A C 1
ATOM 674 O O . HIS A 1 87 ? -12.023 3.59 8.93 1 98.56 87 HIS A O 1
ATOM 680 N N . VAL A 1 88 ? -10.406 3.32 7.375 1 97.31 88 VAL A N 1
ATOM 681 C CA . VAL A 1 88 ? -10.508 1.864 7.355 1 97.31 88 VAL A CA 1
ATOM 682 C C . VAL A 1 88 ? -9.977 1.29 8.664 1 97.31 88 VAL A C 1
ATOM 684 O O . VAL A 1 88 ? -10.375 0.201 9.086 1 97.31 88 VAL A O 1
ATOM 687 N N . PHE A 1 89 ? -9.125 1.993 9.352 1 98.19 89 PHE A N 1
ATOM 688 C CA . PHE A 1 89 ? -8.594 1.597 10.656 1 98.19 89 PHE A CA 1
ATOM 689 C C . PHE A 1 89 ? -9.547 2.008 11.773 1 98.19 89 PHE A C 1
ATOM 691 O O . PHE A 1 89 ? -9.18 1.972 12.953 1 98.19 89 PHE A O 1
ATOM 698 N N . GLU A 1 90 ? -10.758 2.559 11.43 1 97.56 90 GLU A N 1
ATOM 699 C CA . GLU A 1 90 ? -11.883 2.781 12.336 1 97.56 90 GLU A CA 1
ATOM 700 C C . GLU A 1 90 ? -11.781 4.145 13.016 1 97.56 90 GLU A C 1
ATOM 702 O O . GLU A 1 90 ? -12.461 4.398 14.008 1 97.56 90 GLU A O 1
ATOM 707 N N . TYR A 1 91 ? -10.891 5.016 12.57 1 98.69 91 TYR A N 1
ATOM 708 C CA . TYR A 1 91 ? -10.977 6.422 12.938 1 98.69 91 TYR A CA 1
ATOM 709 C C . TYR A 1 91 ? -12.086 7.125 12.164 1 98.69 91 TYR A C 1
ATOM 711 O O . TYR A 1 91 ? -12.703 6.531 11.281 1 98.69 91 TYR A O 1
ATOM 719 N N . ILE A 1 92 ? -12.344 8.312 12.547 1 98.75 92 ILE A N 1
ATOM 720 C CA . ILE A 1 92 ? -13.312 9.141 11.828 1 98.75 92 ILE A CA 1
ATOM 721 C C . ILE A 1 92 ? -12.633 10.406 11.312 1 98.75 92 ILE A C 1
ATOM 723 O O . ILE A 1 92 ? -12.734 11.469 11.93 1 98.75 92 ILE A O 1
ATOM 727 N N . PRO A 1 93 ? -11.953 10.305 10.211 1 98.88 93 PRO A N 1
ATOM 728 C CA . PRO A 1 93 ? -11.25 11.469 9.664 1 98.88 93 PRO A CA 1
ATOM 729 C C . PRO A 1 93 ? -12.188 12.453 8.977 1 98.88 93 PRO A C 1
ATOM 731 O O . PRO A 1 93 ? -13.156 12.039 8.328 1 98.88 93 PRO A O 1
ATOM 734 N N . THR A 1 94 ? -11.93 13.68 9.18 1 98.94 94 THR A N 1
ATOM 735 C CA . THR A 1 94 ? -12.484 14.797 8.422 1 98.94 94 THR A CA 1
ATOM 736 C C . THR A 1 94 ? -11.391 15.516 7.637 1 98.94 94 THR A C 1
ATOM 738 O O . THR A 1 94 ? -10.32 15.797 8.172 1 98.94 94 THR A O 1
ATOM 741 N N . VAL A 1 95 ? -11.742 15.812 6.355 1 98.88 95 VAL A N 1
ATOM 742 C CA . VAL A 1 95 ? -10.711 16.375 5.488 1 98.88 95 VAL A CA 1
ATOM 743 C C . VAL A 1 95 ? -10.961 17.875 5.297 1 98.88 95 VAL A C 1
ATOM 745 O O . VAL A 1 95 ? -12.102 18.297 5.102 1 98.88 95 VAL A O 1
ATOM 748 N N . PHE A 1 96 ? -9.922 18.688 5.375 1 98.88 96 PHE A N 1
ATOM 749 C CA . PHE A 1 96 ? -9.938 20.094 4.969 1 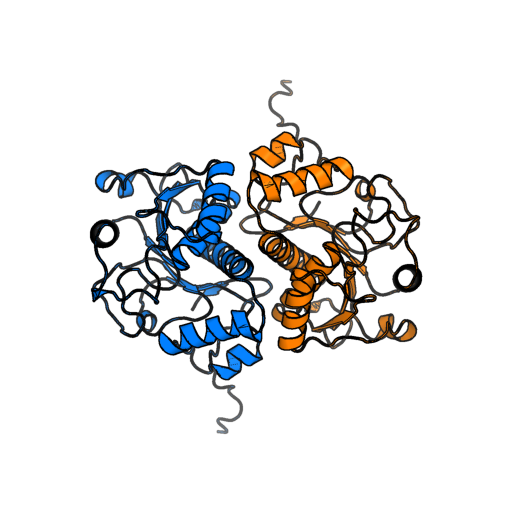98.88 96 PHE A CA 1
ATOM 750 C C . PHE A 1 96 ? -8.828 20.375 3.961 1 98.88 96 PHE A C 1
ATOM 752 O O . PHE A 1 96 ? -7.664 20.047 4.199 1 98.88 96 PHE A O 1
ATOM 759 N N . THR A 1 97 ? -9.188 20.875 2.844 1 98.25 97 THR A N 1
ATOM 760 C CA . THR A 1 97 ? -8.25 21.328 1.822 1 98.25 97 THR A CA 1
ATOM 761 C C . THR A 1 97 ? -8.367 22.844 1.623 1 98.25 97 THR A C 1
ATOM 763 O O . THR A 1 97 ? -9.367 23.328 1.086 1 98.25 97 THR A O 1
ATOM 766 N N . PRO A 1 98 ? -7.336 23.594 2.012 1 96.75 98 PRO A N 1
ATOM 767 C CA . PRO A 1 98 ? -7.41 25.047 1.928 1 96.75 98 PRO A CA 1
ATOM 768 C C . PRO A 1 98 ? -7.566 25.547 0.493 1 96.75 98 PRO A C 1
ATOM 770 O O . PRO A 1 98 ? -8.117 26.625 0.269 1 96.75 98 PRO A O 1
ATOM 773 N N . LYS A 1 99 ? -7.004 24.781 -0.425 1 94.44 99 LYS A N 1
ATOM 774 C CA . LYS A 1 99 ? -7.051 25.141 -1.838 1 94.44 99 LYS A CA 1
ATOM 775 C C . LYS A 1 99 ? -7.258 23.906 -2.717 1 94.44 99 LYS A C 1
ATOM 777 O O . LYS A 1 99 ? -6.609 22.875 -2.514 1 94.44 99 LYS A O 1
ATOM 782 N N . ARG A 1 100 ? -8.062 24.062 -3.668 1 90.31 100 ARG A N 1
ATOM 783 C CA . ARG A 1 100 ? -8.273 22.969 -4.609 1 90.31 100 ARG A CA 1
ATOM 784 C C . ARG A 1 100 ? -7.059 22.781 -5.508 1 90.31 100 ARG A C 1
ATOM 786 O O . ARG A 1 100 ? -6.426 23.75 -5.926 1 90.31 100 ARG A O 1
ATOM 793 N N . SER A 1 101 ? -6.805 21.547 -5.789 1 95.69 101 SER A N 1
ATOM 794 C CA . SER A 1 101 ? -5.668 21.188 -6.633 1 95.69 101 SER A CA 1
ATOM 795 C C . SER A 1 101 ? -6.121 20.797 -8.031 1 95.69 101 SER A C 1
ATOM 797 O O . SER A 1 101 ? -7.141 20.125 -8.195 1 95.69 101 SER A O 1
ATOM 799 N N . SER A 1 102 ? -5.332 21.188 -9.047 1 95.56 102 SER A N 1
ATOM 800 C CA . SER A 1 102 ? -5.59 20.766 -10.414 1 95.56 102 SER A CA 1
ATOM 801 C C . SER A 1 102 ? -4.867 19.453 -10.727 1 95.56 102 SER A C 1
ATOM 803 O O . SER A 1 102 ? -5.043 18.875 -11.797 1 95.56 102 SER A O 1
ATOM 805 N N . ASP A 1 103 ? -4.109 19.031 -9.766 1 96.56 103 ASP A N 1
ATOM 806 C CA . ASP A 1 103 ? -3.389 17.766 -9.914 1 96.56 103 ASP A CA 1
ATOM 807 C C . ASP A 1 103 ? -4.355 16.578 -9.984 1 96.56 103 ASP A C 1
ATOM 809 O O . ASP A 1 103 ? -5.199 16.406 -9.102 1 96.56 103 ASP A O 1
ATOM 813 N N . SER A 1 104 ? -4.258 15.75 -11.062 1 97.69 104 SER A N 1
ATOM 814 C CA . SER A 1 104 ? -5.219 14.68 -11.32 1 97.69 104 SER A CA 1
ATOM 815 C C . SER A 1 104 ? -5.203 13.648 -10.195 1 97.69 104 SER A C 1
ATOM 817 O O . SER A 1 104 ? -6.25 13.125 -9.812 1 97.69 104 SER A O 1
ATOM 819 N N . LEU A 1 105 ? -4.02 13.352 -9.711 1 98.06 105 LEU A N 1
ATOM 820 C CA . LEU A 1 105 ? -3.941 12.398 -8.609 1 98.06 105 LEU A CA 1
ATOM 821 C C . LEU A 1 105 ? -4.648 12.938 -7.375 1 98.06 105 LEU A C 1
ATOM 823 O O . LEU A 1 105 ? -5.398 12.219 -6.715 1 98.06 105 LEU A O 1
ATOM 827 N N . HIS A 1 106 ? -4.406 14.203 -7.055 1 98.44 106 HIS A N 1
ATOM 828 C CA . HIS A 1 106 ? -5.078 14.852 -5.934 1 98.44 106 HIS A CA 1
ATOM 829 C C . HIS A 1 106 ? -6.594 14.789 -6.086 1 98.44 106 HIS A C 1
ATOM 831 O O . HIS A 1 106 ? -7.301 14.453 -5.133 1 98.44 106 HIS A O 1
ATOM 837 N N . GLN A 1 107 ? -7.055 15.039 -7.281 1 98.44 107 GLN A N 1
ATOM 838 C CA . GLN A 1 107 ? -8.492 15.016 -7.559 1 98.44 107 GLN A CA 1
ATOM 839 C C . GLN A 1 107 ? -9.055 13.609 -7.387 1 98.44 107 GLN A C 1
ATOM 841 O O . GLN A 1 107 ? -10.133 13.438 -6.809 1 98.44 107 GLN A O 1
ATOM 846 N N . ASP A 1 108 ? -8.375 12.641 -7.902 1 98.62 108 ASP A N 1
ATOM 847 C CA . ASP A 1 108 ? -8.812 11.258 -7.742 1 98.62 108 ASP A CA 1
ATOM 848 C C . ASP A 1 108 ? -8.906 10.875 -6.266 1 98.62 108 ASP A C 1
ATOM 850 O O . ASP A 1 108 ? -9.875 10.234 -5.844 1 98.62 108 ASP A O 1
ATOM 854 N N . LEU A 1 109 ? -7.895 11.289 -5.488 1 98.75 109 LEU A N 1
ATOM 855 C CA . LEU A 1 109 ? -7.883 10.961 -4.066 1 98.75 109 LEU A CA 1
ATOM 856 C C . LEU A 1 109 ? -9.016 11.68 -3.338 1 98.75 109 LEU A C 1
ATOM 858 O O . LEU A 1 109 ? -9.602 11.125 -2.402 1 98.75 109 LEU A O 1
ATOM 862 N N . MET A 1 110 ? -9.32 12.898 -3.736 1 98.56 110 MET A N 1
ATOM 863 C CA . MET A 1 110 ? -10.469 13.609 -3.172 1 98.56 110 MET A CA 1
ATOM 864 C C . MET A 1 110 ? -11.766 12.859 -3.447 1 98.56 110 MET A C 1
ATOM 866 O O . MET A 1 110 ? -12.602 12.711 -2.557 1 98.56 110 MET A O 1
ATOM 870 N N . VAL A 1 111 ? -11.93 12.406 -4.656 1 98.56 111 VAL A N 1
ATOM 871 C CA . VAL A 1 111 ? -13.109 11.641 -5.02 1 98.56 111 VAL A CA 1
ATOM 872 C C . VAL A 1 111 ? -13.18 10.359 -4.191 1 98.56 111 VAL A C 1
ATOM 874 O O . VAL A 1 111 ? -14.25 9.984 -3.705 1 98.56 111 VAL A O 1
ATOM 877 N N . GLN A 1 112 ? -12.055 9.68 -4.012 1 98.75 112 GLN A N 1
ATOM 878 C CA . GLN A 1 112 ? -12.016 8.484 -3.178 1 98.75 112 GLN A CA 1
ATOM 879 C C . GLN A 1 112 ? -12.531 8.773 -1.771 1 98.75 112 GLN A C 1
ATOM 881 O O . GLN A 1 112 ? -13.391 8.055 -1.259 1 98.75 112 GLN A O 1
ATOM 886 N N . CYS A 1 113 ? -12 9.844 -1.172 1 98.69 113 CYS A N 1
ATOM 887 C CA . CYS A 1 113 ? -12.422 10.203 0.176 1 98.69 113 CYS A CA 1
ATOM 888 C C . CYS A 1 113 ? -13.914 10.531 0.213 1 98.69 113 CYS A C 1
ATOM 890 O O . CYS A 1 113 ? -14.625 10.078 1.109 1 98.69 113 CYS A O 1
ATOM 892 N N . GLU A 1 114 ? -14.32 11.289 -0.77 1 98.25 114 GLU A N 1
ATOM 893 C CA . GLU A 1 114 ? -15.727 11.664 -0.849 1 98.25 114 GLU A CA 1
ATOM 894 C C . GLU A 1 114 ? -16.609 10.43 -0.971 1 98.25 114 GLU A C 1
ATOM 896 O O . GLU A 1 114 ? -17.609 10.297 -0.258 1 98.25 114 GLU A O 1
ATOM 901 N N . ARG A 1 115 ? -16.266 9.523 -1.819 1 98.12 115 ARG A N 1
ATOM 902 C CA . ARG A 1 115 ? -17.062 8.336 -2.09 1 98.12 115 ARG A CA 1
ATOM 903 C C . ARG A 1 115 ? -16.984 7.348 -0.929 1 98.12 115 ARG A C 1
ATOM 905 O O . ARG A 1 115 ? -17.828 6.445 -0.82 1 98.12 115 ARG A O 1
ATOM 912 N N . MET A 1 116 ? -16.094 7.527 -0.075 1 98 116 MET A N 1
ATOM 913 C CA . MET A 1 116 ? -15.992 6.727 1.144 1 98 116 MET A CA 1
ATOM 914 C C . MET A 1 116 ? -16.688 7.43 2.307 1 98 116 MET A C 1
ATOM 916 O O . MET A 1 116 ? -16.531 7.027 3.463 1 98 116 MET A O 1
ATOM 920 N N . ASP A 1 117 ? -17.297 8.555 2.061 1 97.5 117 ASP A N 1
ATOM 921 C CA . ASP A 1 117 ? -18.156 9.297 2.973 1 97.5 117 ASP A CA 1
ATOM 922 C C . ASP A 1 117 ? -17.344 9.984 4.059 1 97.5 117 ASP A C 1
ATOM 924 O O . ASP A 1 117 ? -17.812 10.148 5.188 1 97.5 117 ASP A O 1
ATOM 928 N N . LEU A 1 118 ? -16.078 10.242 3.746 1 98.62 118 LEU A N 1
ATOM 929 C CA . LEU A 1 118 ? -15.352 11.125 4.648 1 98.62 118 LEU A CA 1
ATOM 930 C C . LEU A 1 118 ? -15.883 12.547 4.562 1 98.62 118 LEU A C 1
ATOM 932 O O . LEU A 1 118 ? -16.062 13.086 3.469 1 98.62 118 LEU A O 1
ATOM 936 N N . PRO A 1 119 ? -16.125 13.172 5.652 1 98.5 119 PRO A N 1
ATOM 937 C CA . PRO A 1 119 ? -16.578 14.562 5.613 1 98.5 119 PRO A CA 1
ATOM 938 C C . PRO A 1 119 ? -15.477 15.523 5.156 1 98.5 119 PRO A C 1
ATOM 940 O O . PRO A 1 119 ? -14.305 15.328 5.469 1 98.5 119 PRO A O 1
ATOM 943 N N . PHE A 1 120 ? -15.906 16.531 4.43 1 98.56 120 PHE A N 1
ATOM 944 C CA . PHE A 1 120 ? -15.039 17.625 4.016 1 98.56 120 PHE A CA 1
ATOM 945 C C . PHE A 1 120 ? -15.492 18.938 4.637 1 98.56 120 PHE A C 1
ATOM 947 O O . PHE A 1 120 ? -16.688 19.234 4.672 1 98.56 120 PHE A O 1
ATOM 954 N N . LEU A 1 121 ? -14.539 19.672 5.148 1 98.31 121 LEU A N 1
ATOM 955 C CA . LEU A 1 121 ? -14.859 20.984 5.68 1 98.31 121 LEU A CA 1
ATOM 956 C C . LEU A 1 121 ? -14.688 22.062 4.609 1 98.31 121 LEU A C 1
ATOM 958 O O . LEU A 1 121 ? -13.75 22.016 3.814 1 98.31 121 LEU A O 1
ATOM 962 N N . SER A 1 122 ? -15.531 23.078 4.656 1 96.5 122 SER A N 1
ATOM 963 C CA . SER A 1 122 ? -15.43 24.219 3.746 1 96.5 122 SER A CA 1
ATOM 964 C C . SER A 1 122 ? -14.562 25.328 4.34 1 96.5 122 SER A C 1
ATOM 966 O O . SER A 1 122 ? -14.125 26.234 3.623 1 96.5 122 SER A O 1
ATOM 968 N N . TYR A 1 123 ? -14.359 25.312 5.602 1 95.62 123 TYR A N 1
ATOM 969 C CA . TYR A 1 123 ? -13.492 26.234 6.32 1 95.62 123 TYR A CA 1
ATOM 970 C C . TYR A 1 123 ? -12.898 25.578 7.562 1 95.62 123 TYR A C 1
ATOM 972 O O . TYR A 1 123 ? -13.391 24.531 8.016 1 95.62 123 TYR A O 1
ATOM 980 N N . LEU A 1 124 ? -11.859 26.078 8.023 1 95.81 124 LEU A N 1
ATOM 981 C CA . LEU A 1 124 ? -11.227 25.562 9.234 1 95.81 124 LEU A CA 1
ATOM 982 C C . LEU A 1 124 ? -11.891 26.141 10.484 1 95.81 124 LEU A C 1
ATOM 984 O O . LEU A 1 124 ? -11.789 27.344 10.742 1 95.81 124 LEU A O 1
ATOM 988 N N . PRO A 1 125 ? -12.578 25.328 11.266 1 94.69 125 PRO A N 1
ATOM 989 C CA . PRO A 1 125 ? -13.219 25.859 12.469 1 94.69 125 PRO A CA 1
ATOM 990 C C . PRO A 1 125 ? -12.242 26.031 13.633 1 94.69 125 PRO A C 1
ATOM 992 O O . PRO A 1 125 ? -12.305 25.281 14.609 1 94.69 125 PRO A O 1
ATOM 995 N N . THR A 1 126 ? -11.445 27.016 13.633 1 94.88 126 THR A N 1
ATOM 996 C CA . THR A 1 126 ? -10.297 27.234 14.5 1 94.88 126 THR A CA 1
ATOM 997 C C . THR A 1 126 ? -10.688 27.062 15.969 1 94.88 126 THR A C 1
ATOM 999 O O . THR A 1 126 ? -10 26.375 16.719 1 94.88 126 THR A O 1
ATOM 1002 N N . GLU A 1 127 ? -11.82 27.531 16.422 1 94.19 127 GLU A N 1
ATOM 1003 C CA . GLU A 1 127 ? -12.203 27.562 17.828 1 94.19 127 GLU A CA 1
ATOM 1004 C C . GLU A 1 127 ? -12.742 26.219 18.281 1 94.19 127 GLU A C 1
ATOM 1006 O O . GLU A 1 127 ? -12.852 25.953 19.484 1 94.19 127 GLU A O 1
ATOM 1011 N N . LEU A 1 128 ? -13.023 25.391 17.344 1 97.06 128 LEU A N 1
ATOM 1012 C CA . LEU A 1 128 ? -13.703 24.141 17.719 1 97.06 128 LEU A CA 1
ATOM 1013 C C . LEU A 1 128 ? -12.781 22.938 17.547 1 97.06 128 LEU A C 1
ATOM 1015 O O . LEU A 1 128 ? -13.102 21.844 18 1 97.06 128 LEU A O 1
ATOM 1019 N N . ILE A 1 129 ? -11.641 23.156 16.969 1 98.31 129 ILE A N 1
ATOM 1020 C CA . ILE A 1 129 ? -10.773 22.047 16.609 1 98.31 129 ILE A CA 1
ATOM 1021 C C . ILE A 1 129 ? -10.328 21.297 17.859 1 98.31 129 ILE A C 1
ATOM 1023 O O . ILE A 1 129 ? -10.398 20.062 17.906 1 98.31 129 ILE A O 1
ATOM 1027 N N . ASN A 1 130 ? -9.977 22.031 18.891 1 98.06 130 ASN A N 1
ATOM 1028 C CA . ASN A 1 130 ? -9.469 21.422 20.125 1 98.06 130 ASN A CA 1
ATOM 1029 C C . ASN A 1 130 ? -10.531 20.562 20.797 1 98.06 130 ASN A C 1
ATOM 1031 O O . ASN A 1 130 ? -10.211 19.547 21.422 1 98.06 130 ASN A O 1
ATOM 1035 N N . GLU A 1 131 ? -11.734 20.906 20.656 1 97.75 131 GLU A N 1
ATOM 1036 C CA . GLU A 1 131 ? -12.828 20.188 21.297 1 97.75 131 GLU A CA 1
ATOM 1037 C C . GLU A 1 131 ? -13.32 19.031 20.422 1 97.75 131 GLU A C 1
ATOM 1039 O O . GLU A 1 131 ? -13.703 17.984 20.922 1 97.75 131 GLU A O 1
ATOM 1044 N N . ALA A 1 132 ? -13.219 19.188 19.172 1 98.19 132 ALA A N 1
ATOM 1045 C CA . ALA A 1 132 ? -13.922 18.297 18.25 1 98.19 132 ALA A CA 1
ATOM 1046 C C . ALA A 1 132 ? -13.023 17.125 17.828 1 98.19 132 ALA A C 1
ATOM 1048 O O . ALA A 1 132 ? -13.523 16.078 17.438 1 98.19 132 ALA A O 1
ATOM 1049 N N . TYR A 1 133 ? -11.766 17.297 17.859 1 98.69 133 TYR A N 1
ATOM 1050 C CA . TYR A 1 133 ? -10.883 16.281 17.281 1 98.69 133 TYR A CA 1
ATOM 1051 C C . TYR A 1 133 ? -9.859 15.812 18.312 1 98.69 133 TYR A C 1
ATOM 1053 O O . TYR A 1 133 ? -9.445 16.578 19.188 1 98.69 133 TYR A O 1
ATOM 1061 N N . ASN A 1 134 ? -9.469 14.547 18.172 1 98.75 134 ASN A N 1
ATOM 1062 C CA . ASN A 1 134 ? -8.438 13.977 19.047 1 98.75 134 ASN A CA 1
ATOM 1063 C C . ASN A 1 134 ? -7.039 14.352 18.562 1 98.75 134 ASN A C 1
ATOM 1065 O O . ASN A 1 134 ? -6.105 14.438 19.359 1 98.75 134 ASN A O 1
ATOM 1069 N N . LEU A 1 135 ? -6.879 14.5 17.266 1 98.38 135 LEU A N 1
ATOM 1070 C CA . LEU A 1 135 ? -5.609 14.867 16.656 1 98.38 135 LEU A CA 1
ATOM 1071 C C . LEU A 1 135 ? -5.832 15.555 15.312 1 98.38 135 LEU A C 1
ATOM 1073 O O . LEU A 1 135 ? -6.918 15.453 14.734 1 98.38 135 LEU A O 1
ATOM 1077 N N . VAL A 1 136 ? -4.781 16.281 14.898 1 98.88 136 VAL A N 1
ATOM 1078 C CA . VAL A 1 136 ? -4.758 16.938 13.594 1 98.88 136 VAL A CA 1
ATOM 1079 C C . VAL A 1 136 ? -3.564 16.438 12.781 1 98.88 136 VAL A C 1
ATOM 1081 O O . VAL A 1 136 ? -2.443 16.375 13.297 1 98.88 136 VAL A O 1
ATOM 1084 N N . VAL A 1 137 ? -3.85 16.016 11.57 1 98.94 137 VAL A N 1
ATOM 1085 C CA . VAL A 1 137 ? -2.789 15.617 10.648 1 98.94 137 VAL A CA 1
ATOM 1086 C C . VAL A 1 137 ? -2.428 16.797 9.742 1 98.94 137 VAL A C 1
ATOM 1088 O O . VAL A 1 137 ? -3.273 17.297 9 1 98.94 137 VAL A O 1
ATOM 1091 N N . ASP A 1 138 ? -1.205 17.188 9.891 1 98.75 138 ASP A N 1
ATOM 1092 C CA . ASP A 1 138 ? -0.619 18.234 9.047 1 98.75 138 ASP A CA 1
ATOM 1093 C C . ASP A 1 138 ? -0.008 17.625 7.781 1 98.75 138 ASP A C 1
ATOM 1095 O O . ASP A 1 138 ? 1.113 17.109 7.809 1 98.75 138 ASP A O 1
ATOM 1099 N N . ALA A 1 139 ? -0.735 17.719 6.68 1 98.62 139 ALA A N 1
ATOM 1100 C CA . ALA A 1 139 ? -0.277 17.375 5.332 1 98.62 139 ALA A CA 1
ATOM 1101 C C . ALA A 1 139 ? -0.402 18.578 4.398 1 98.62 139 ALA A C 1
ATOM 1103 O O . ALA A 1 139 ? -0.76 18.438 3.229 1 98.62 139 ALA A O 1
ATOM 1104 N N . VAL A 1 140 ? -0.144 19.75 4.84 1 97.38 140 VAL A N 1
ATOM 1105 C CA . VAL A 1 140 ? -0.438 21 4.137 1 97.38 140 VAL A CA 1
ATOM 1106 C C . VAL A 1 140 ? 0.683 21.312 3.148 1 97.38 140 VAL A C 1
ATOM 1108 O O . VAL A 1 140 ? 0.443 21.422 1.944 1 97.38 140 VAL A O 1
ATOM 1111 N N . LEU A 1 141 ? 1.909 21.5 3.715 1 95.19 141 LEU A N 1
ATOM 1112 C CA . LEU A 1 141 ? 3.059 21.859 2.889 1 95.19 141 LEU A CA 1
ATOM 1113 C C . LEU A 1 141 ? 4.18 20.828 3.049 1 95.19 141 LEU A C 1
ATOM 1115 O O . LEU A 1 141 ? 4.43 20.344 4.152 1 95.19 141 LEU A O 1
ATOM 1119 N N . GLY A 1 142 ? 4.816 20.547 1.965 1 93.06 142 GLY A N 1
ATOM 1120 C CA . GLY A 1 142 ? 5.961 19.641 1.977 1 93.06 142 GLY A CA 1
ATOM 1121 C C . GLY A 1 142 ? 7.285 20.375 1.809 1 93.06 142 GLY A C 1
ATOM 1122 O O . GLY A 1 142 ? 7.332 21.609 1.832 1 93.06 142 GLY A O 1
ATOM 1123 N N . PRO A 1 143 ? 8.305 19.625 1.671 1 91.81 143 PRO A N 1
ATOM 1124 C CA . PRO A 1 143 ? 9.648 20.219 1.581 1 91.81 143 PRO A CA 1
ATOM 1125 C C . PRO A 1 143 ? 9.828 21.078 0.337 1 91.81 143 PRO A C 1
ATOM 1127 O O . PRO A 1 143 ? 10.742 21.906 0.285 1 91.81 143 PRO A O 1
ATOM 1130 N N . GLU A 1 144 ? 8.977 20.859 -0.611 1 88.12 144 GLU A N 1
ATOM 1131 C CA . GLU A 1 144 ? 9.141 21.594 -1.863 1 88.12 144 GLU A CA 1
ATOM 1132 C C . GLU A 1 144 ? 8.711 23.047 -1.711 1 88.12 144 GLU A C 1
ATOM 1134 O O . GLU A 1 144 ? 9.055 23.891 -2.547 1 88.12 144 GLU A O 1
ATOM 1139 N N . THR A 1 145 ? 7.977 23.328 -0.713 1 86.75 145 THR A N 1
ATOM 1140 C CA . THR A 1 145 ? 7.473 24.672 -0.513 1 86.75 145 THR A CA 1
ATOM 1141 C C . THR A 1 145 ? 8.477 25.516 0.264 1 86.75 145 THR A C 1
ATOM 1143 O O . THR A 1 145 ? 8.93 25.125 1.34 1 86.75 145 THR A O 1
ATOM 1146 N N . GLU A 1 146 ? 8.727 26.656 -0.309 1 84.81 146 GLU A N 1
ATOM 1147 C CA . GLU A 1 146 ? 9.57 27.594 0.411 1 84.81 146 GLU A CA 1
ATOM 1148 C C . GLU A 1 146 ? 8.781 28.328 1.493 1 84.81 146 GLU A C 1
ATOM 1150 O O . GLU A 1 146 ? 7.781 28.984 1.201 1 84.81 146 GLU A O 1
ATOM 1155 N N . PRO A 1 147 ? 9.273 28.281 2.67 1 81.88 147 PRO A N 1
ATOM 1156 C CA . PRO A 1 147 ? 8.508 28.875 3.775 1 81.88 147 PRO A CA 1
ATOM 1157 C C . PRO A 1 147 ? 8.211 30.359 3.562 1 81.88 147 PRO A C 1
ATOM 1159 O O . PRO A 1 147 ? 7.121 30.828 3.91 1 81.88 147 PRO A O 1
ATOM 1162 N N . LEU A 1 148 ? 9.141 31.016 2.99 1 81.69 148 LEU A N 1
ATOM 1163 C CA . LEU A 1 148 ? 9.008 32.469 2.824 1 81.69 148 LEU A CA 1
ATOM 1164 C C . LEU A 1 148 ? 8 32.781 1.726 1 81.69 148 LEU A C 1
ATOM 1166 O O . LEU A 1 148 ? 7.543 33.938 1.612 1 81.69 148 LEU A O 1
ATOM 1170 N N . SER A 1 149 ? 7.633 31.828 0.971 1 85.81 149 SER A N 1
ATOM 1171 C CA . SER A 1 149 ? 6.75 32.062 -0.17 1 85.81 149 SER A CA 1
ATOM 1172 C C . SER A 1 149 ? 5.316 31.641 0.147 1 85.81 149 SER A C 1
ATOM 1174 O O . SER A 1 149 ? 4.43 31.75 -0.705 1 85.81 149 SER A O 1
ATOM 1176 N N . VAL A 1 150 ? 5.141 31.297 1.411 1 88.81 150 VAL A N 1
ATOM 1177 C CA . VAL A 1 150 ? 3.818 30.828 1.8 1 88.81 150 VAL A CA 1
ATOM 1178 C C . VAL A 1 150 ? 2.861 32 1.94 1 88.81 150 VAL A C 1
ATOM 1180 O O . VAL A 1 150 ? 3.17 32.969 2.623 1 88.81 150 VAL A O 1
ATOM 1183 N N . GLY A 1 151 ? 1.789 32 1.135 1 92.44 151 GLY A N 1
ATOM 1184 C CA . GLY A 1 151 ? 0.739 33.031 1.217 1 92.44 151 GLY A CA 1
ATOM 1185 C C . GLY A 1 151 ? -0.604 32.438 1.627 1 92.44 151 GLY A C 1
ATOM 1186 O O . GLY A 1 151 ? -0.703 31.266 1.969 1 92.44 151 GLY A O 1
ATOM 1187 N N . GLU A 1 152 ? -1.613 33.375 1.651 1 94.44 152 GLU A N 1
ATOM 1188 C CA . GLU A 1 152 ? -2.953 32.844 1.933 1 94.44 152 GLU A CA 1
ATOM 1189 C C . GLU A 1 152 ? -3.396 31.844 0.877 1 94.44 152 GLU A C 1
ATOM 1191 O O . GLU A 1 152 ? -3.004 31.953 -0.287 1 94.44 152 GLU A O 1
ATOM 1196 N N . PRO A 1 153 ? -4.176 30.953 1.337 1 95.94 153 PRO A N 1
ATOM 1197 C CA . PRO A 1 153 ? -4.785 30.734 2.652 1 95.94 153 PRO A CA 1
ATOM 1198 C C . PRO A 1 153 ? -3.883 29.953 3.604 1 95.94 153 PRO A C 1
ATOM 1200 O O . PRO A 1 153 ? -4.285 29.641 4.727 1 95.94 153 PRO A O 1
ATOM 1203 N N . PHE A 1 154 ? -2.67 29.625 3.186 1 95.75 154 PHE A N 1
ATOM 1204 C CA . PHE A 1 154 ? -1.81 28.719 3.93 1 95.75 154 PHE A CA 1
ATOM 1205 C C . PHE A 1 154 ? -1.249 29.406 5.176 1 95.75 154 PHE A C 1
ATOM 1207 O O . PHE A 1 154 ? -1.091 28.766 6.219 1 95.75 154 PHE A O 1
ATOM 1214 N N . THR A 1 155 ? -0.949 30.656 5.09 1 94.88 155 THR A N 1
ATOM 1215 C CA . THR A 1 155 ? -0.488 31.391 6.27 1 94.88 155 THR A CA 1
ATOM 1216 C C . THR A 1 155 ? -1.508 31.281 7.398 1 94.88 155 THR A C 1
ATOM 1218 O O . THR A 1 155 ? -1.145 31.031 8.547 1 94.88 155 THR A O 1
ATOM 1221 N N . GLY A 1 156 ? -2.791 31.516 7.078 1 95.5 156 GLY A N 1
ATOM 1222 C CA . GLY A 1 156 ? -3.852 31.406 8.062 1 95.5 156 GLY A CA 1
ATOM 1223 C C . GLY A 1 156 ? -3.988 30 8.633 1 95.5 156 GLY A C 1
ATOM 1224 O O . GLY A 1 156 ? -4.195 29.828 9.836 1 95.5 156 GLY A O 1
ATOM 1225 N N . VAL A 1 157 ? -3.875 29.016 7.797 1 97 157 VAL A N 1
ATOM 1226 C CA . VAL A 1 157 ? -3.959 27.625 8.219 1 97 157 VAL A CA 1
ATOM 1227 C C . VAL A 1 157 ? -2.838 27.312 9.203 1 97 157 VAL A C 1
ATOM 1229 O O . VAL A 1 157 ? -3.078 26.719 10.266 1 97 157 VAL A O 1
ATOM 1232 N N . LEU A 1 158 ? -1.627 27.719 8.836 1 95.69 158 LEU A N 1
ATOM 1233 C CA . LEU A 1 158 ? -0.467 27.453 9.68 1 95.69 158 LEU A CA 1
ATOM 1234 C C . LEU A 1 158 ? -0.591 28.141 11.023 1 95.69 158 LEU A C 1
ATOM 1236 O O . LEU A 1 158 ? -0.203 27.594 12.055 1 95.69 158 LEU A O 1
ATOM 1240 N N . GLN A 1 159 ? -1.09 29.375 10.992 1 95.19 159 GLN A N 1
ATOM 1241 C CA . GLN A 1 159 ? -1.33 30.094 12.242 1 95.19 159 GLN A CA 1
ATOM 1242 C C . GLN A 1 159 ? -2.297 29.328 13.141 1 95.19 159 GLN A C 1
ATOM 1244 O O . GLN A 1 159 ? -2.078 29.219 14.344 1 95.19 159 GLN A O 1
ATOM 1249 N N . THR A 1 160 ? -3.322 28.812 12.57 1 97.12 160 THR A N 1
ATOM 1250 C CA . THR A 1 160 ? -4.293 28 13.305 1 97.12 160 THR A CA 1
ATOM 1251 C C . THR A 1 160 ? -3.631 26.766 13.906 1 97.12 160 THR A C 1
ATOM 1253 O O . THR A 1 160 ? -3.791 26.484 15.102 1 97.12 160 THR A O 1
ATOM 1256 N N . LEU A 1 161 ? -2.873 26.016 13.102 1 97.38 161 LEU A N 1
ATOM 1257 C CA . LEU A 1 161 ? -2.244 24.781 13.555 1 97.38 161 LEU A CA 1
ATOM 1258 C C . LEU A 1 161 ? -1.279 25.047 14.703 1 97.38 161 LEU A C 1
ATOM 1260 O O . LEU A 1 161 ? -1.218 24.266 15.656 1 97.38 161 LEU A O 1
ATOM 1264 N N . ARG A 1 162 ? -0.558 26.125 14.672 1 95.19 162 ARG A N 1
ATOM 1265 C CA . ARG A 1 162 ? 0.425 26.469 15.695 1 95.19 162 ARG A CA 1
ATOM 1266 C C . ARG A 1 162 ? -0.248 26.703 17.047 1 95.19 162 ARG A C 1
ATOM 1268 O O . ARG A 1 162 ? 0.355 26.453 18.094 1 95.19 162 ARG A O 1
ATOM 1275 N N . GLY A 1 163 ? -1.47 27.078 17 1 94.81 163 GLY A N 1
ATOM 1276 C CA . GLY A 1 163 ? -2.16 27.453 18.234 1 94.81 163 GLY A CA 1
ATOM 1277 C C . GLY A 1 163 ? -2.979 26.328 18.828 1 94.81 163 GLY A C 1
ATOM 1278 O O . GLY A 1 163 ? -3.623 26.5 19.859 1 94.81 163 GLY A O 1
ATOM 1279 N N . LEU A 1 164 ? -2.922 25.188 18.25 1 97.19 164 LEU A N 1
ATOM 1280 C CA . LEU A 1 164 ? -3.77 24.094 18.688 1 97.19 164 LEU A CA 1
ATOM 1281 C C . LEU A 1 164 ? -3.209 23.453 19.953 1 97.19 164 LEU A C 1
ATOM 1283 O O . LEU A 1 164 ? -1.993 23.422 20.156 1 97.19 164 LEU A O 1
ATOM 1287 N N . LYS A 1 165 ? -4.117 22.906 20.766 1 97 165 LYS A N 1
ATOM 1288 C CA . LYS A 1 165 ? -3.74 22.172 21.953 1 97 165 LYS A CA 1
ATOM 1289 C C . LYS A 1 165 ? -3.736 20.656 21.703 1 97 165 LYS A C 1
ATOM 1291 O O . LYS A 1 165 ? -2.988 19.922 22.344 1 97 165 LYS A O 1
ATOM 1296 N N . VAL A 1 166 ? -4.582 20.234 20.844 1 97.75 166 VAL A N 1
ATOM 1297 C CA . VAL A 1 166 ? -4.602 18.812 20.484 1 97.75 166 VAL A CA 1
ATOM 1298 C C . VAL A 1 166 ? -3.309 18.438 19.766 1 97.75 166 VAL A C 1
ATOM 1300 O O . VAL A 1 166 ? -2.686 19.281 19.125 1 97.75 166 VAL A O 1
ATOM 1303 N N . PRO A 1 167 ? -2.893 17.188 19.859 1 98.31 167 PRO A N 1
ATOM 1304 C CA . PRO A 1 167 ? -1.65 16.797 19.203 1 98.31 167 PRO A CA 1
ATOM 1305 C C . PRO A 1 167 ? -1.727 16.922 17.688 1 98.31 167 PRO A C 1
ATOM 1307 O O . PRO A 1 167 ? -2.775 16.672 17.078 1 98.31 167 PRO A O 1
ATOM 1310 N N . ILE A 1 168 ? -0.623 17.344 17.125 1 98.56 168 ILE A N 1
ATOM 1311 C CA . ILE A 1 168 ? -0.474 17.438 15.672 1 98.56 168 ILE A CA 1
ATOM 1312 C C . ILE A 1 168 ? 0.479 16.344 15.188 1 98.56 168 ILE A C 1
ATOM 1314 O O . ILE A 1 168 ? 1.497 16.062 15.82 1 98.56 168 ILE A O 1
ATOM 1318 N N . VAL A 1 169 ? 0.122 15.703 14.102 1 98.88 169 VAL A N 1
ATOM 1319 C CA . VAL A 1 169 ? 0.989 14.789 13.359 1 98.88 169 VAL A CA 1
ATOM 1320 C C . VAL A 1 169 ? 1.387 15.422 12.031 1 98.88 169 VAL A C 1
ATOM 1322 O O . VAL A 1 169 ? 0.528 15.719 11.195 1 98.88 169 VAL A O 1
ATOM 1325 N N . SER A 1 170 ? 2.648 15.625 11.859 1 98.44 170 SER A N 1
ATOM 1326 C CA . SER A 1 170 ? 3.098 16.203 10.594 1 98.44 170 SER A CA 1
ATOM 1327 C C . SER A 1 170 ? 3.648 15.117 9.664 1 98.44 170 SER A C 1
ATOM 1329 O O . SER A 1 170 ? 4.449 14.281 10.078 1 98.44 170 SER A O 1
ATOM 1331 N N . LEU A 1 171 ? 3.234 15.156 8.406 1 98.75 171 LEU A N 1
ATOM 1332 C CA . LEU A 1 171 ? 3.732 14.234 7.391 1 98.75 171 LEU A CA 1
ATOM 1333 C C . LEU A 1 171 ? 4.91 14.844 6.633 1 98.75 171 LEU A C 1
ATOM 1335 O O . LEU A 1 171 ? 4.852 16 6.215 1 98.75 171 LEU A O 1
ATOM 1339 N N . ASP A 1 172 ? 5.938 14.125 6.488 1 97.94 172 ASP A N 1
ATOM 1340 C CA . ASP A 1 172 ? 7.191 14.422 5.801 1 97.94 172 ASP A CA 1
ATOM 1341 C C . ASP A 1 172 ? 8.008 15.461 6.574 1 97.94 172 ASP A C 1
ATOM 1343 O O . ASP A 1 172 ? 9.023 15.133 7.18 1 97.94 172 ASP A O 1
ATOM 1347 N N . ILE A 1 173 ? 7.566 16.688 6.699 1 95.75 173 ILE A N 1
ATOM 1348 C CA . ILE A 1 173 ? 8.102 17.75 7.539 1 95.75 173 ILE A CA 1
ATOM 1349 C C . ILE A 1 173 ? 6.953 18.531 8.164 1 95.75 173 ILE A C 1
ATOM 1351 O O . ILE A 1 173 ? 5.84 18.547 7.633 1 95.75 173 ILE A O 1
ATOM 1355 N N . PRO A 1 174 ? 7.207 19.172 9.273 1 95.75 174 PRO A N 1
ATOM 1356 C CA . PRO A 1 174 ? 6.188 20.094 9.766 1 95.75 174 PRO A CA 1
ATOM 1357 C C . PRO A 1 174 ? 5.969 21.281 8.82 1 95.75 174 PRO A C 1
ATOM 1359 O O . PRO A 1 174 ? 6.934 21.938 8.422 1 95.75 174 PRO A O 1
ATOM 1362 N N . SER A 1 175 ? 4.723 21.5 8.43 1 95 175 SER A N 1
ATOM 1363 C CA . SER A 1 175 ? 4.426 22.578 7.496 1 95 175 SER A CA 1
ATOM 1364 C C . SER A 1 175 ? 4.953 23.906 8.008 1 95 175 SER A C 1
ATOM 1366 O O . SER A 1 175 ? 4.77 24.25 9.18 1 95 175 SER A O 1
ATOM 1368 N N . GLY A 1 176 ? 5.703 24.641 7.105 1 90.5 176 GLY A N 1
ATOM 1369 C CA . GLY A 1 176 ? 6.281 25.922 7.449 1 90.5 176 GLY A CA 1
ATOM 1370 C C . GLY A 1 176 ? 7.742 25.844 7.84 1 90.5 176 GLY A C 1
ATOM 1371 O O . GLY A 1 176 ? 8.422 26.859 7.965 1 90.5 176 GLY A O 1
ATOM 1372 N N . TRP A 1 177 ? 8.203 24.547 8.086 1 91.5 177 TRP A N 1
ATOM 1373 C CA . TRP A 1 177 ? 9.625 24.359 8.367 1 91.5 177 TRP A CA 1
ATOM 1374 C C . TRP A 1 177 ? 10.438 24.438 7.082 1 91.5 177 TRP A C 1
ATOM 1376 O O . TRP A 1 177 ? 9.93 24.141 5.996 1 91.5 177 TRP A O 1
ATOM 1386 N N . ASP A 1 178 ? 11.672 24.922 7.281 1 91.06 178 ASP A N 1
ATOM 1387 C CA . ASP A 1 178 ? 12.672 24.766 6.227 1 91.06 178 ASP A CA 1
ATOM 1388 C C . ASP A 1 178 ? 13.297 23.375 6.262 1 91.06 178 ASP A C 1
ATOM 1390 O O . ASP A 1 178 ? 13.859 22.969 7.281 1 91.06 178 ASP A O 1
ATOM 1394 N N . ALA A 1 179 ? 13.188 22.734 5.156 1 91 179 ALA A N 1
ATOM 1395 C CA . ALA A 1 179 ? 13.609 21.344 5.109 1 91 179 ALA A CA 1
ATOM 1396 C C . ALA A 1 179 ? 15.102 21.219 5.402 1 91 179 ALA A C 1
ATOM 1398 O O . ALA A 1 179 ? 15.578 20.141 5.793 1 91 179 ALA A O 1
ATOM 1399 N N . ASP A 1 180 ? 15.836 22.281 5.25 1 93.5 180 ASP A N 1
ATOM 1400 C CA . ASP A 1 180 ? 17.281 22.203 5.355 1 93.5 180 ASP A CA 1
ATOM 1401 C C . ASP A 1 180 ? 17.781 22.797 6.676 1 93.5 180 ASP A C 1
ATOM 1403 O O . ASP A 1 180 ? 18.953 22.688 7.016 1 93.5 180 ASP A O 1
ATOM 1407 N N . GLU A 1 181 ? 16.844 23.375 7.344 1 88.5 181 GLU A N 1
ATOM 1408 C CA . GLU A 1 181 ? 17.25 24.047 8.578 1 88.5 181 GLU A CA 1
ATOM 1409 C C . GLU A 1 181 ? 16.516 23.469 9.781 1 88.5 181 GLU A C 1
ATOM 1411 O O . GLU A 1 181 ? 15.352 23.094 9.688 1 88.5 181 GLU A O 1
ATOM 1416 N N . SER A 1 182 ? 17.297 23.453 10.812 1 74.88 182 SER A N 1
ATOM 1417 C CA . SER A 1 182 ? 16.656 23.031 12.047 1 74.88 182 SER A CA 1
ATOM 1418 C C . SER A 1 182 ? 15.883 24.172 12.695 1 74.88 182 SER A C 1
ATOM 1420 O O . SER A 1 182 ? 16.406 25.266 12.859 1 74.88 182 SER A O 1
ATOM 1422 N N . SER A 1 183 ? 14.641 24.469 12.133 1 65.06 183 SER A N 1
ATOM 1423 C CA . SER A 1 183 ? 13.961 25.625 12.727 1 65.06 183 SER A CA 1
ATOM 1424 C C . SER A 1 183 ? 12.898 25.172 13.727 1 65.06 183 SER A C 1
ATOM 1426 O O . SER A 1 183 ? 12.328 24.078 13.594 1 65.06 183 SER A O 1
ATOM 1428 N N . SER A 1 184 ? 12.773 26.016 14.852 1 62.84 184 SER A N 1
ATOM 1429 C CA . SER A 1 184 ? 11.844 25.703 15.93 1 62.84 184 SER A CA 1
ATOM 1430 C C . SER A 1 184 ? 10.609 26.594 15.867 1 62.84 184 SER A C 1
ATOM 1432 O O . SER A 1 184 ? 9.672 26.422 16.656 1 62.84 184 SER A O 1
ATOM 1434 N N . ASP A 1 185 ? 10.477 27.516 14.82 1 69.31 185 ASP A N 1
ATOM 1435 C CA . ASP A 1 185 ? 9.391 28.484 14.961 1 69.31 185 ASP A CA 1
ATOM 1436 C C . ASP A 1 185 ? 8.156 28.047 14.18 1 69.31 185 ASP A C 1
ATOM 1438 O O . ASP A 1 185 ? 7.16 28.766 14.125 1 69.31 185 ASP A O 1
ATOM 1442 N N . GLY A 1 186 ? 8.008 26.891 13.898 1 80 186 GLY A N 1
ATOM 1443 C CA . GLY A 1 186 ? 6.855 26.422 13.148 1 80 186 GLY A CA 1
ATOM 1444 C C . GLY A 1 186 ? 5.957 25.5 13.945 1 80 186 GLY A C 1
ATOM 1445 O O . GLY A 1 186 ? 5.828 25.641 15.156 1 80 186 GLY A O 1
ATOM 1446 N N . ILE A 1 187 ? 5.125 24.812 13.312 1 90.75 187 ILE A N 1
ATOM 1447 C CA . ILE A 1 187 ? 4.289 23.781 13.93 1 90.75 187 ILE A CA 1
ATOM 1448 C C . ILE A 1 187 ? 5.152 22.859 14.781 1 90.75 187 ILE A C 1
ATOM 1450 O O . ILE A 1 187 ? 6.273 22.516 14.391 1 90.75 187 ILE A O 1
ATOM 1454 N N . SER A 1 188 ? 4.758 22.672 16.016 1 91.75 188 SER A N 1
ATOM 1455 C CA . SER A 1 188 ? 5.422 21.703 16.875 1 91.75 188 SER A CA 1
ATOM 1456 C C . SER A 1 188 ? 4.609 20.422 17 1 91.75 188 SER A C 1
ATOM 1458 O O . SER A 1 188 ? 3.801 20.281 17.906 1 91.75 188 SER A O 1
ATOM 1460 N N . PRO A 1 189 ? 4.844 19.5 16.141 1 96.25 189 PRO A N 1
ATOM 1461 C CA . PRO A 1 189 ? 4.016 18.281 16.141 1 96.25 189 PRO A CA 1
ATOM 1462 C C . PRO A 1 189 ? 4.391 17.328 17.281 1 96.25 189 PRO A C 1
ATOM 1464 O O . PRO A 1 189 ? 5.543 17.297 17.703 1 96.25 189 PRO A O 1
ATOM 1467 N N . ALA A 1 190 ? 3.406 16.609 17.75 1 97.62 190 ALA A N 1
ATOM 1468 C CA . ALA A 1 190 ? 3.629 15.516 18.688 1 97.62 190 ALA A CA 1
ATOM 1469 C C . ALA A 1 190 ? 4.273 14.312 18 1 97.62 190 ALA A C 1
ATOM 1471 O O . ALA A 1 190 ? 5.027 13.562 18.625 1 97.62 190 ALA A O 1
ATOM 1472 N N . LEU A 1 191 ? 3.992 14.133 16.75 1 98.56 191 LEU A N 1
ATOM 1473 C CA . LEU A 1 191 ? 4.531 13.062 15.914 1 98.56 191 LEU A CA 1
ATOM 1474 C C . LEU A 1 191 ? 4.957 13.602 14.555 1 98.56 191 LEU A C 1
ATOM 1476 O O . LEU A 1 191 ? 4.195 14.32 13.906 1 98.56 191 LEU A O 1
ATOM 1480 N N . LEU A 1 192 ? 6.137 13.336 14.188 1 98.19 192 LEU A N 1
ATOM 1481 C CA . LEU A 1 192 ? 6.617 13.555 12.828 1 98.19 192 LEU A CA 1
ATOM 1482 C C . LEU A 1 192 ? 6.785 12.234 12.086 1 98.19 192 LEU A C 1
ATOM 1484 O O . LEU A 1 192 ? 7.434 11.312 12.586 1 98.19 192 LEU A O 1
ATOM 1488 N N . VAL A 1 193 ? 6.16 12.086 10.938 1 98.81 193 VAL A N 1
ATOM 1489 C CA . VAL A 1 193 ? 6.371 10.93 10.07 1 98.81 193 VAL A CA 1
ATOM 1490 C C . VAL A 1 193 ? 7.145 11.352 8.82 1 98.81 193 VAL A C 1
ATOM 1492 O O . VAL A 1 193 ? 6.574 11.945 7.902 1 98.81 193 VAL A O 1
ATOM 1495 N N . SER A 1 194 ? 8.383 11.047 8.828 1 98.44 194 SER A N 1
ATOM 1496 C CA . SER A 1 194 ? 9.195 11.305 7.641 1 98.44 194 SER A CA 1
ATOM 1497 C C . SER A 1 194 ? 8.859 10.336 6.52 1 98.44 194 SER A C 1
ATOM 1499 O O . SER A 1 194 ? 8.633 9.148 6.766 1 98.44 194 SER A O 1
ATOM 1501 N N . LEU A 1 195 ? 8.828 10.852 5.312 1 98.38 195 LEU A N 1
ATOM 1502 C CA . LEU A 1 195 ? 8.5 10.023 4.156 1 98.38 195 LEU A CA 1
ATOM 1503 C C . LEU A 1 195 ? 9.766 9.617 3.412 1 98.38 195 LEU A C 1
ATOM 1505 O O . LEU A 1 195 ? 10.539 10.469 2.969 1 98.38 195 LEU A O 1
ATOM 1509 N N . MET A 1 196 ? 10.031 8.32 3.275 1 97.31 196 MET A N 1
ATOM 1510 C CA . MET A 1 196 ? 11.141 7.691 2.566 1 97.31 196 MET A CA 1
ATOM 1511 C C . MET A 1 196 ? 12.453 7.906 3.309 1 97.31 196 MET A C 1
ATOM 1513 O O . MET A 1 196 ? 13.203 6.957 3.543 1 97.31 196 MET A O 1
ATOM 1517 N N . ALA A 1 197 ? 12.75 9.117 3.715 1 97.31 197 ALA A N 1
ATOM 1518 C CA . ALA A 1 197 ? 13.938 9.5 4.484 1 97.31 197 ALA A CA 1
ATOM 1519 C C . ALA A 1 197 ? 13.68 10.773 5.289 1 97.31 197 ALA A C 1
ATOM 1521 O O . ALA A 1 197 ? 12.93 11.648 4.855 1 97.31 197 ALA A O 1
ATOM 1522 N N . PRO A 1 198 ? 14.305 10.852 6.461 1 97.12 198 PRO A N 1
ATOM 1523 C CA . PRO A 1 198 ? 14.156 12.109 7.199 1 97.12 198 PRO A CA 1
ATOM 1524 C C . PRO A 1 198 ? 14.938 13.266 6.566 1 97.12 198 PRO A C 1
ATOM 1526 O O . PRO A 1 198 ? 15.992 13.039 5.961 1 97.12 198 PRO A O 1
ATOM 1529 N N . LYS A 1 199 ? 14.352 14.469 6.695 1 96.81 199 LYS A N 1
ATOM 1530 C CA . LYS A 1 199 ? 15.008 15.672 6.207 1 96.81 199 LYS A CA 1
ATOM 1531 C C . LYS A 1 199 ? 15.852 16.328 7.301 1 96.81 199 LYS A C 1
ATOM 1533 O O . LYS A 1 199 ? 15.625 16.078 8.492 1 96.81 199 LYS A O 1
ATOM 1538 N N . ARG A 1 200 ? 16.734 17.203 6.922 1 95.81 200 ARG A N 1
ATOM 1539 C CA . ARG A 1 200 ? 17.688 17.844 7.836 1 95.81 200 ARG A CA 1
ATOM 1540 C C . ARG A 1 200 ? 16.953 18.609 8.938 1 95.81 200 ARG A C 1
ATOM 1542 O O . ARG A 1 200 ? 17.438 18.688 10.07 1 95.81 200 ARG A O 1
ATOM 1549 N N . CYS A 1 201 ? 15.805 19.094 8.664 1 93.75 201 CYS A N 1
ATOM 1550 C CA . CYS A 1 201 ? 15.062 19.875 9.648 1 93.75 201 CYS A CA 1
ATOM 1551 C C . CYS A 1 201 ? 14.664 19.016 10.844 1 93.75 201 CYS A C 1
ATOM 1553 O O . CYS A 1 201 ? 14.352 19.547 11.914 1 93.75 201 CYS A O 1
ATOM 1555 N N . ALA A 1 202 ? 14.734 17.672 10.688 1 93.25 202 ALA A N 1
ATOM 1556 C CA . ALA A 1 202 ? 14.258 16.766 11.734 1 93.25 202 ALA A CA 1
ATOM 1557 C C . ALA A 1 202 ? 15.391 16.359 12.672 1 93.25 202 ALA A C 1
ATOM 1559 O O . ALA A 1 202 ? 15.18 15.625 13.633 1 93.25 202 ALA A O 1
ATOM 1560 N N . LEU A 1 203 ? 16.625 16.719 12.453 1 91.06 203 LEU A N 1
ATOM 1561 C CA . LEU A 1 203 ? 17.797 16.297 13.203 1 91.06 203 LEU A CA 1
ATOM 1562 C C . LEU A 1 203 ? 17.578 16.5 14.703 1 91.06 203 LEU A C 1
ATOM 1564 O O . LEU A 1 203 ? 17.953 15.641 15.508 1 91.06 203 LEU A O 1
ATOM 1568 N N . SER A 1 204 ? 16.891 17.594 15.18 1 84.5 204 SER A N 1
ATOM 1569 C CA . SER A 1 204 ? 16.734 17.859 16.609 1 84.5 204 SER A CA 1
ATOM 1570 C C . SER A 1 204 ? 15.266 17.812 17.031 1 84.5 204 SER A C 1
ATOM 1572 O O . SER A 1 204 ? 14.883 18.406 18.031 1 84.5 204 SER A O 1
ATOM 1574 N N . PHE A 1 205 ? 14.562 17.109 16.141 1 89.44 205 PHE A N 1
ATOM 1575 C CA . PHE A 1 205 ? 13.141 17.031 16.484 1 89.44 205 PHE A CA 1
ATOM 1576 C C . PHE A 1 205 ? 12.938 16.266 17.781 1 89.44 205 PHE A C 1
ATOM 1578 O O . PHE A 1 205 ? 13.344 15.102 17.891 1 89.44 205 PHE A O 1
ATOM 1585 N N . PRO A 1 206 ? 12.281 16.828 18.766 1 86.12 206 PRO A N 1
ATOM 1586 C CA . PRO A 1 206 ? 12.227 16.234 20.094 1 86.12 206 PRO A CA 1
ATOM 1587 C C . PRO A 1 206 ? 11.055 15.273 20.266 1 86.12 206 PRO A C 1
ATOM 1589 O O . PRO A 1 206 ? 10.977 14.555 21.266 1 86.12 206 PRO A O 1
ATOM 1592 N N . GLY A 1 207 ? 10.023 15.227 19.422 1 89.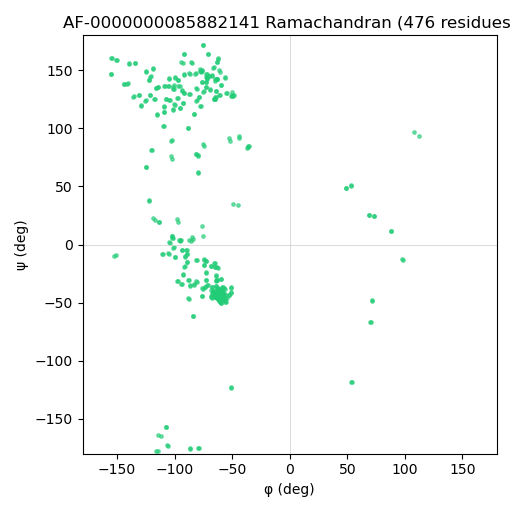5 207 GLY A N 1
ATOM 1593 C CA . GLY A 1 207 ? 8.828 14.406 19.562 1 89.5 207 GLY A CA 1
ATOM 1594 C C . GLY A 1 207 ? 8.984 13.016 18.984 1 89.5 207 GLY A C 1
ATOM 1595 O O . GLY A 1 207 ? 10.094 12.594 18.656 1 89.5 207 GLY A O 1
ATOM 1596 N N . SER A 1 208 ? 7.914 12.258 19 1 96.44 208 SER A N 1
ATOM 1597 C CA . SER A 1 208 ? 7.91 10.945 18.344 1 96.44 208 SER A CA 1
ATOM 1598 C C . SER A 1 208 ? 8.18 11.07 16.859 1 96.44 208 SER A C 1
ATOM 1600 O O . SER A 1 208 ? 7.555 11.883 16.172 1 96.44 208 SER A O 1
ATOM 1602 N N . HIS A 1 209 ? 9.109 10.312 16.406 1 97.88 209 HIS A N 1
ATOM 1603 C CA . HIS A 1 209 ? 9.547 10.414 15.016 1 97.88 209 HIS A CA 1
ATOM 1604 C C . HIS A 1 209 ? 9.562 9.039 14.344 1 97.88 209 HIS A C 1
ATOM 1606 O O . HIS A 1 209 ? 10.219 8.117 14.828 1 97.88 209 HIS A O 1
ATOM 1612 N N . PHE A 1 210 ? 8.797 8.883 13.312 1 98.62 210 PHE A N 1
ATOM 1613 C CA . PHE A 1 210 ? 8.727 7.645 12.555 1 98.62 210 PHE A CA 1
ATOM 1614 C C . PHE A 1 210 ? 9.156 7.871 11.109 1 98.62 210 PHE A C 1
ATOM 1616 O O . PHE A 1 210 ? 9.055 8.984 10.594 1 98.62 210 PHE A O 1
ATOM 1623 N N . LEU A 1 211 ? 9.672 6.855 10.555 1 98.5 211 LEU A N 1
ATOM 1624 C CA . LEU A 1 211 ? 9.938 6.793 9.117 1 98.5 211 LEU A CA 1
ATOM 1625 C C . LEU A 1 211 ? 8.906 5.93 8.406 1 98.5 211 LEU A C 1
ATOM 1627 O O . LEU A 1 211 ? 8.664 4.785 8.797 1 98.5 211 LEU A O 1
ATOM 1631 N N . ALA A 1 212 ? 8.258 6.52 7.422 1 97.94 212 ALA A N 1
ATOM 1632 C CA . ALA A 1 212 ? 7.285 5.801 6.602 1 97.94 212 ALA A CA 1
ATOM 1633 C C . ALA A 1 212 ? 7.895 5.383 5.27 1 97.94 212 ALA A C 1
ATOM 1635 O O . ALA A 1 212 ? 8.508 6.199 4.578 1 97.94 212 ALA A O 1
ATOM 1636 N N . GLY A 1 213 ? 7.547 4.16 4.949 1 91.94 213 GLY A N 1
ATOM 1637 C CA . GLY A 1 213 ? 7.879 3.67 3.621 1 91.94 213 GLY A CA 1
ATOM 1638 C C . GLY A 1 213 ? 9 2.646 3.625 1 91.94 213 GLY A C 1
ATOM 1639 O O . GLY A 1 213 ? 10.172 3.002 3.75 1 91.94 213 GLY A O 1
ATOM 1640 N N . ARG A 1 214 ? 8.695 1.46 3.605 1 96.06 214 ARG A N 1
ATOM 1641 C CA . ARG A 1 214 ? 9.617 0.345 3.447 1 96.06 214 ARG A CA 1
ATOM 1642 C C . ARG A 1 214 ? 9.555 -0.223 2.033 1 96.06 214 ARG A C 1
ATOM 1644 O O . ARG A 1 214 ? 8.938 -1.264 1.804 1 96.06 214 ARG A O 1
ATOM 1651 N N . PHE A 1 215 ? 10.133 0.426 1.065 1 97.5 215 PHE A N 1
ATOM 1652 C CA . PHE A 1 215 ? 10 -0.042 -0.31 1 97.5 215 PHE A CA 1
ATOM 1653 C C . PHE A 1 215 ? 11.211 0.374 -1.14 1 97.5 215 PHE A C 1
ATOM 1655 O O . PHE A 1 215 ? 11.352 -0.037 -2.295 1 97.5 215 PHE A O 1
ATOM 1662 N N . LEU A 1 216 ? 12.086 1.241 -0.604 1 97.75 216 LEU A N 1
ATOM 1663 C CA . LEU A 1 216 ? 13.172 1.827 -1.385 1 97.75 216 LEU A CA 1
ATOM 1664 C C . LEU A 1 216 ? 14.148 0.752 -1.854 1 97.75 216 LEU A C 1
ATOM 1666 O O . LEU A 1 216 ? 14.602 -0.07 -1.057 1 97.75 216 LEU A O 1
ATOM 1670 N N . PRO A 1 217 ? 14.484 0.804 -3.141 1 97.44 217 PRO A N 1
ATOM 1671 C CA . PRO A 1 217 ? 15.523 -0.11 -3.615 1 97.44 217 PRO A CA 1
ATOM 1672 C C . PRO A 1 217 ? 16.828 0.033 -2.842 1 97.44 217 PRO A C 1
ATOM 1674 O O . PRO A 1 217 ? 17.219 1.147 -2.482 1 97.44 217 PRO A O 1
ATOM 1677 N N . PHE A 1 218 ? 17.484 -1.067 -2.637 1 95.5 218 PHE A N 1
ATOM 1678 C CA . PHE A 1 218 ? 18.703 -1.078 -1.845 1 95.5 218 PHE A CA 1
ATOM 1679 C C . PHE A 1 218 ? 19.781 -0.235 -2.51 1 95.5 218 PHE A C 1
ATOM 1681 O O . PHE A 1 218 ? 20.547 0.46 -1.829 1 95.5 218 PHE A O 1
ATOM 1688 N N . ASP A 1 219 ? 19.844 -0.271 -3.82 1 96.25 219 ASP A N 1
ATOM 1689 C CA . ASP A 1 219 ? 20.828 0.527 -4.535 1 96.25 219 ASP A CA 1
ATOM 1690 C C . ASP A 1 219 ? 20.609 2.02 -4.297 1 96.25 219 ASP A C 1
ATOM 1692 O O . ASP A 1 219 ? 21.562 2.785 -4.191 1 96.25 219 ASP A O 1
ATOM 1696 N N . LEU A 1 220 ? 19.391 2.4 -4.27 1 96.75 220 LEU A N 1
ATOM 1697 C CA . LEU A 1 220 ? 19.078 3.799 -4.02 1 96.75 220 LEU A CA 1
ATOM 1698 C C . LEU A 1 220 ? 19.422 4.195 -2.592 1 96.75 220 LEU A C 1
ATOM 1700 O O . LEU A 1 220 ? 19.922 5.301 -2.355 1 96.75 220 LEU A O 1
ATOM 1704 N N . GLN A 1 221 ? 19.172 3.334 -1.611 1 96.88 221 GLN A N 1
ATOM 1705 C CA . GLN A 1 221 ? 19.547 3.582 -0.224 1 96.88 221 GLN A CA 1
ATOM 1706 C C . GLN A 1 221 ? 21.062 3.766 -0.087 1 96.88 221 GLN A C 1
ATOM 1708 O O . GLN A 1 221 ? 21.516 4.652 0.636 1 96.88 221 GLN A O 1
ATOM 1713 N N . ARG A 1 222 ? 21.766 2.936 -0.808 1 96.69 222 ARG A N 1
ATOM 1714 C CA . ARG A 1 222 ? 23.234 3.018 -0.774 1 96.69 222 ARG A CA 1
ATOM 1715 C C . ARG A 1 222 ? 23.719 4.305 -1.424 1 96.69 222 ARG A C 1
ATOM 1717 O O . ARG A 1 222 ? 24.578 4.996 -0.874 1 96.69 222 ARG A O 1
ATOM 1724 N N . LYS A 1 223 ? 23.141 4.609 -2.566 1 97.56 223 LYS A N 1
ATOM 1725 C CA . LYS A 1 223 ? 23.547 5.793 -3.318 1 97.56 223 LYS A CA 1
ATOM 1726 C C . LYS A 1 223 ? 23.422 7.055 -2.467 1 97.56 223 LYS A C 1
ATOM 1728 O O . LYS A 1 223 ? 24.297 7.926 -2.502 1 97.56 223 LYS A O 1
ATOM 1733 N N . TYR A 1 224 ? 22.406 7.117 -1.675 1 97.81 224 TYR A N 1
ATOM 1734 C CA . TYR A 1 224 ? 22.156 8.32 -0.887 1 97.81 224 TYR A CA 1
ATOM 1735 C C . TYR A 1 224 ? 22.609 8.133 0.553 1 97.81 224 TYR A C 1
ATOM 1737 O O . TYR A 1 224 ? 22.328 8.969 1.415 1 97.81 224 TYR A O 1
ATOM 1745 N N . ASP A 1 225 ? 23.234 7.039 0.869 1 97 225 ASP A N 1
ATOM 1746 C CA . ASP A 1 225 ? 23.797 6.73 2.184 1 97 225 ASP A CA 1
ATOM 1747 C C . ASP A 1 225 ? 22.734 6.902 3.277 1 97 225 ASP A C 1
ATOM 1749 O O . ASP A 1 225 ? 22.984 7.578 4.277 1 97 225 ASP A O 1
ATOM 1753 N N . LEU A 1 226 ? 21.578 6.305 3.074 1 97 226 LEU A N 1
ATOM 1754 C CA . LEU A 1 226 ? 20.453 6.582 3.955 1 97 226 LEU A CA 1
ATOM 1755 C C . LEU A 1 226 ? 20.672 5.961 5.332 1 97 226 LEU A C 1
ATOM 1757 O O . LEU A 1 226 ? 20.203 6.5 6.34 1 97 226 LEU A O 1
ATOM 1761 N N . ASN A 1 227 ? 21.344 4.738 5.402 1 96.19 227 ASN A N 1
ATOM 1762 C CA . ASN A 1 227 ? 21.594 4.016 6.645 1 96.19 227 ASN A CA 1
ATOM 1763 C C . ASN A 1 227 ? 20.328 3.891 7.484 1 96.19 227 ASN A C 1
ATOM 1765 O O . ASN A 1 227 ? 20.328 4.207 8.672 1 96.19 227 ASN A O 1
ATOM 1769 N N . LEU A 1 228 ? 19.25 3.461 6.859 1 95.31 228 LEU A N 1
ATOM 1770 C CA . LEU A 1 228 ? 17.953 3.369 7.516 1 95.31 228 LEU A CA 1
ATOM 1771 C C . LEU A 1 228 ? 17.969 2.291 8.594 1 95.31 228 LEU A C 1
ATOM 1773 O O . LEU A 1 228 ? 18.656 1.281 8.461 1 95.31 228 LEU A O 1
ATOM 1777 N N . PRO A 1 229 ? 17.234 2.549 9.672 1 95.19 229 PRO A N 1
ATOM 1778 C CA . PRO A 1 229 ? 17.062 1.462 10.641 1 95.19 229 PRO A CA 1
ATOM 1779 C C . PRO A 1 229 ? 16.344 0.248 10.047 1 95.19 229 PRO A C 1
ATOM 1781 O O . PRO A 1 229 ? 15.672 0.364 9.016 1 95.19 229 PRO A O 1
ATOM 1784 N N . LYS A 1 230 ? 16.516 -0.822 10.695 1 94.25 230 LYS A N 1
ATOM 1785 C CA . LYS A 1 230 ? 15.875 -2.049 10.242 1 94.25 230 LYS A CA 1
ATOM 1786 C C . LYS A 1 230 ? 14.383 -2.033 10.57 1 94.25 230 LYS A C 1
ATOM 1788 O O . LYS A 1 230 ? 13.984 -1.677 11.68 1 94.25 230 LYS A O 1
ATOM 1793 N N . PHE A 1 231 ? 13.578 -2.344 9.617 1 96.81 231 PHE A N 1
ATOM 1794 C CA . PHE A 1 231 ? 12.156 -2.574 9.844 1 96.81 231 PHE A CA 1
ATOM 1795 C C . PHE A 1 231 ? 11.914 -3.986 10.352 1 96.81 231 PHE A C 1
ATOM 1797 O O . PHE A 1 231 ? 12.594 -4.93 9.945 1 96.81 231 PHE A O 1
ATOM 1804 N N . SER A 1 232 ? 10.961 -4.141 11.148 1 95.81 232 SER A N 1
ATOM 1805 C CA . SER A 1 232 ? 10.672 -5.457 11.703 1 95.81 232 SER A CA 1
ATOM 1806 C C . SER A 1 232 ? 9.57 -6.16 10.914 1 95.81 232 SER A C 1
ATOM 1808 O O . SER A 1 232 ? 8.578 -5.539 10.523 1 95.81 232 SER A O 1
ATOM 1810 N N . GLY A 1 233 ? 9.805 -7.461 10.656 1 96.12 233 GLY A N 1
ATOM 1811 C CA . GLY A 1 233 ? 8.766 -8.258 10.023 1 96.12 233 GLY A CA 1
ATOM 1812 C C . GLY A 1 233 ? 8.258 -7.648 8.734 1 96.12 233 GLY A C 1
ATOM 1813 O O . GLY A 1 233 ? 9.031 -7.395 7.809 1 96.12 233 GLY A O 1
ATOM 1814 N N . THR A 1 234 ? 6.957 -7.332 8.773 1 97.88 234 THR A N 1
ATOM 1815 C CA . THR A 1 234 ? 6.348 -6.742 7.586 1 97.88 234 THR A CA 1
ATOM 1816 C C . THR A 1 234 ? 5.926 -5.301 7.852 1 97.88 234 THR A C 1
ATOM 1818 O O . THR A 1 234 ? 5.113 -4.738 7.113 1 97.88 234 THR A O 1
ATOM 1821 N N . GLU A 1 235 ? 6.492 -4.723 8.875 1 97.81 235 GLU A N 1
ATOM 1822 C CA . GLU A 1 235 ? 6.141 -3.352 9.234 1 97.81 235 GLU A CA 1
ATOM 1823 C C . GLU A 1 235 ? 6.516 -2.377 8.117 1 97.81 235 GLU A C 1
ATOM 1825 O O . GLU A 1 235 ? 7.578 -2.508 7.504 1 97.81 235 GLU A O 1
ATOM 1830 N N . SER A 1 236 ? 5.633 -1.423 7.973 1 98.12 236 SER A N 1
ATOM 1831 C CA . SER A 1 236 ? 5.883 -0.424 6.941 1 98.12 236 SER A CA 1
ATOM 1832 C C . SER A 1 236 ? 6.449 0.859 7.539 1 98.12 236 SER A C 1
ATOM 1834 O O . SER A 1 236 ? 6.699 1.829 6.82 1 98.12 236 SER A O 1
ATOM 1836 N N . VAL A 1 237 ? 6.598 0.95 8.844 1 98.56 237 VAL A N 1
ATOM 1837 C CA . VAL A 1 237 ? 7.121 2.121 9.539 1 98.56 237 VAL A CA 1
ATOM 1838 C C . VAL A 1 237 ? 8.141 1.687 10.586 1 98.56 237 VAL A C 1
ATOM 1840 O O . VAL A 1 237 ? 8.117 0.54 11.039 1 98.56 237 VAL A O 1
ATOM 1843 N N . VAL A 1 238 ? 9 2.557 10.93 1 98.06 238 VAL A N 1
ATOM 1844 C CA . VAL A 1 238 ? 9.969 2.309 12 1 98.06 238 VAL A CA 1
ATOM 1845 C C . VAL A 1 238 ? 10.211 3.596 12.781 1 98.06 238 VAL A C 1
ATOM 1847 O O . VAL A 1 238 ? 10.258 4.684 12.203 1 98.06 238 VAL A O 1
ATOM 1850 N N . GLN A 1 239 ? 10.273 3.457 14.07 1 97.12 239 GLN A N 1
ATOM 1851 C CA . GLN A 1 239 ? 10.57 4.613 14.906 1 97.12 239 GLN A CA 1
ATOM 1852 C C . GLN A 1 239 ? 12.039 5.016 14.789 1 97.12 239 GLN A C 1
ATOM 1854 O O . GLN A 1 239 ? 12.922 4.156 14.766 1 97.12 239 GLN A O 1
ATOM 1859 N N . LEU A 1 240 ? 12.258 6.262 14.672 1 95.94 240 LEU A N 1
ATOM 1860 C CA . LEU A 1 240 ? 13.617 6.785 14.586 1 95.94 240 LEU A CA 1
ATOM 1861 C C . LEU A 1 240 ? 14.094 7.285 15.953 1 95.94 240 LEU A C 1
ATOM 1863 O O . LEU A 1 240 ? 13.289 7.762 16.75 1 95.94 240 LEU A O 1
ATOM 1867 N N . MET B 1 1 ? -36.75 -18.281 28.156 1 28.7 1 MET B N 1
ATOM 1868 C CA . MET B 1 1 ? -35.312 -18.312 27.875 1 28.7 1 MET B CA 1
ATOM 1869 C C . MET B 1 1 ? -35 -17.531 26.594 1 28.7 1 MET B C 1
ATOM 1871 O O . MET B 1 1 ? -35.438 -17.922 25.516 1 28.7 1 MET B O 1
ATOM 1875 N N . ASN B 1 2 ? -34.844 -16.062 26.516 1 28.75 2 ASN B N 1
ATOM 1876 C CA . ASN B 1 2 ? -34.938 -15.047 25.484 1 28.75 2 ASN B CA 1
ATOM 1877 C C . ASN B 1 2 ? -33.719 -15.086 24.547 1 28.75 2 ASN B C 1
ATOM 1879 O O . ASN B 1 2 ? -32.594 -14.867 24.969 1 28.75 2 ASN B O 1
ATOM 1883 N N . CYS B 1 3 ? -33.688 -15.938 23.5 1 31.16 3 CYS B N 1
ATOM 1884 C CA . CYS B 1 3 ? -32.75 -16.031 22.375 1 31.16 3 CYS B CA 1
ATOM 1885 C C . CYS B 1 3 ? -32.562 -14.656 21.734 1 31.16 3 CYS B C 1
ATOM 1887 O O . CYS B 1 3 ? -33.188 -14.328 20.719 1 31.16 3 CYS B O 1
ATOM 1889 N N . ARG B 1 4 ? -32.562 -13.492 22.375 1 30.41 4 ARG B N 1
ATOM 1890 C CA . ARG B 1 4 ? -32.5 -12.172 21.766 1 30.41 4 ARG B CA 1
ATOM 1891 C C . ARG B 1 4 ? -31.344 -12.07 20.781 1 30.41 4 ARG B C 1
ATOM 1893 O O . ARG B 1 4 ? -31.547 -11.891 19.578 1 30.41 4 ARG B O 1
ATOM 1900 N N . SER B 1 5 ? -30.312 -11.016 20.969 1 33.78 5 SER B N 1
ATOM 1901 C CA . SER B 1 5 ? -29.453 -10.227 20.094 1 33.78 5 SER B CA 1
ATOM 1902 C C . SER B 1 5 ? -28.281 -11.047 19.562 1 33.78 5 SER B C 1
ATOM 1904 O O . SER B 1 5 ? -27.125 -10.797 19.922 1 33.78 5 SER B O 1
ATOM 1906 N N . GLN B 1 6 ? -28.219 -12.289 19.594 1 34.75 6 GLN B N 1
ATOM 1907 C CA . GLN B 1 6 ? -26.984 -12.789 18.984 1 34.75 6 GLN B CA 1
ATOM 1908 C C . GLN B 1 6 ? -26.797 -12.203 17.594 1 34.75 6 GLN B C 1
ATOM 1910 O O . GLN B 1 6 ? -27.609 -12.438 16.688 1 34.75 6 GLN B O 1
ATOM 1915 N N . LYS B 1 7 ? -26.156 -11.062 17.359 1 41.97 7 LYS B N 1
ATOM 1916 C CA . LYS B 1 7 ? -25.797 -10.508 16.062 1 41.97 7 LYS B CA 1
ATOM 1917 C C . LYS B 1 7 ? -25.422 -11.617 15.078 1 41.97 7 LYS B C 1
ATOM 1919 O O . LYS B 1 7 ? -24.469 -12.359 15.312 1 41.97 7 LYS B O 1
ATOM 1924 N N . CYS B 1 8 ? -26.203 -12.305 14.344 1 45.09 8 CYS B N 1
ATOM 1925 C CA . CYS B 1 8 ? -25.984 -13.273 13.281 1 45.09 8 CYS B CA 1
ATOM 1926 C C . CYS B 1 8 ? -24.797 -12.875 12.422 1 45.09 8 CYS B C 1
ATOM 1928 O O . CYS B 1 8 ? -24.797 -11.82 11.781 1 45.09 8 CYS B O 1
ATOM 1930 N N . VAL B 1 9 ? -23.562 -13.172 12.789 1 56.25 9 VAL B N 1
ATOM 1931 C CA . VAL B 1 9 ? -22.406 -12.977 11.922 1 56.25 9 VAL B CA 1
ATOM 1932 C C . VAL B 1 9 ? -22.734 -13.469 10.516 1 56.25 9 VAL B C 1
ATOM 1934 O O . VAL B 1 9 ? -23 -14.656 10.312 1 56.25 9 VAL B O 1
ATOM 1937 N N . GLU B 1 10 ? -23.203 -12.539 9.664 1 75.56 10 GLU B N 1
ATOM 1938 C CA . GLU B 1 10 ? -23.516 -12.867 8.281 1 75.56 10 GLU B CA 1
ATOM 1939 C C . GLU B 1 10 ? -22.344 -13.617 7.625 1 75.56 10 GLU B C 1
ATOM 1941 O O . GLU B 1 10 ? -21.188 -13.359 7.938 1 75.56 10 GLU B O 1
ATOM 1946 N N . ALA B 1 11 ? -22.672 -14.703 6.988 1 87.88 11 ALA B N 1
ATOM 1947 C CA . ALA B 1 11 ? -21.703 -15.586 6.336 1 87.88 11 ALA B CA 1
ATOM 1948 C C . ALA B 1 11 ? -20.922 -14.836 5.254 1 87.88 11 ALA B C 1
ATOM 1950 O O . ALA B 1 11 ? -21.5 -14.016 4.531 1 87.88 11 ALA B O 1
ATOM 1951 N N . LEU B 1 12 ? -19.656 -15.047 5.191 1 94 12 LEU B N 1
ATOM 1952 C CA . LEU B 1 12 ? -18.781 -14.508 4.152 1 94 12 LEU B CA 1
ATOM 1953 C C . LEU B 1 12 ? -19.344 -14.789 2.766 1 94 12 LEU B C 1
ATOM 1955 O O . LEU B 1 12 ? -19.75 -15.922 2.477 1 94 12 LEU B O 1
ATOM 1959 N N . ARG B 1 13 ? -19.453 -13.773 1.994 1 96.19 13 ARG B N 1
ATOM 1960 C CA . ARG B 1 13 ? -19.969 -13.945 0.641 1 96.19 13 ARG B CA 1
ATOM 1961 C C . ARG B 1 13 ? -18.828 -14.195 -0.35 1 96.19 13 ARG B C 1
ATOM 1963 O O . ARG B 1 13 ? -17.844 -13.461 -0.366 1 96.19 13 ARG B O 1
ATOM 1970 N N . TYR B 1 14 ? -18.984 -15.219 -1.139 1 96.69 14 TYR B N 1
ATOM 1971 C CA . TYR B 1 14 ? -18.094 -15.523 -2.246 1 96.69 14 TYR B CA 1
ATOM 1972 C C . TYR B 1 14 ? -18.641 -14.992 -3.562 1 96.69 14 TYR B C 1
ATOM 1974 O O . TYR B 1 14 ? -19.766 -15.328 -3.943 1 96.69 14 TYR B O 1
ATOM 1982 N N . LEU B 1 15 ? -17.875 -14.227 -4.262 1 97.44 15 LEU B N 1
ATOM 1983 C CA . LEU B 1 15 ? -18.391 -13.531 -5.438 1 97.44 15 LEU B CA 1
ATOM 1984 C C . LEU B 1 15 ? -18.266 -14.406 -6.68 1 97.44 15 LEU B C 1
ATOM 1986 O O . LEU B 1 15 ? -17.312 -15.18 -6.816 1 97.44 15 LEU B O 1
ATOM 1990 N N . SER B 1 16 ? -19.203 -14.258 -7.594 1 96.62 16 SER B N 1
ATOM 1991 C CA . SER B 1 16 ? -19.031 -14.766 -8.953 1 96.62 16 SER B CA 1
ATOM 1992 C C . SER B 1 16 ? -18 -13.945 -9.727 1 96.62 16 SER B C 1
ATOM 1994 O O . SER B 1 16 ? -17.672 -12.828 -9.32 1 96.62 16 SER B O 1
ATOM 1996 N N . LYS B 1 17 ? -17.578 -14.508 -10.773 1 95.44 17 LYS B N 1
ATOM 1997 C CA . LYS B 1 17 ? -16.688 -13.766 -11.664 1 95.44 17 LYS B CA 1
ATOM 1998 C C . LYS B 1 17 ? -17.328 -12.453 -12.102 1 95.44 17 LYS B C 1
ATOM 2000 O O . LYS B 1 17 ? -16.672 -11.398 -12.086 1 95.44 17 LYS B O 1
ATOM 2005 N N . GLU B 1 18 ? -18.562 -12.523 -12.484 1 96.94 18 GLU B N 1
ATOM 2006 C CA . GLU B 1 18 ? -19.281 -11.352 -12.961 1 96.94 18 GLU B CA 1
ATOM 2007 C C . GLU B 1 18 ? -19.359 -10.266 -11.891 1 96.94 18 GLU B C 1
ATOM 2009 O O . GLU B 1 18 ? -19.109 -9.094 -12.172 1 96.94 18 GLU B O 1
ATOM 2014 N N . GLU B 1 19 ? -19.672 -10.641 -10.703 1 97.75 19 GLU B N 1
ATOM 2015 C CA . GLU B 1 19 ? -19.75 -9.703 -9.586 1 97.75 19 GLU B CA 1
ATOM 2016 C C . GLU B 1 19 ? -18.391 -9.086 -9.289 1 97.75 19 GLU B C 1
ATOM 2018 O O . GLU B 1 19 ? -18.281 -7.891 -9 1 97.75 19 GLU B O 1
ATOM 2023 N N . ALA B 1 20 ? -17.344 -9.906 -9.312 1 96.81 20 ALA B N 1
ATOM 2024 C CA . ALA B 1 20 ? -15.992 -9.43 -9.039 1 96.81 20 ALA B CA 1
ATOM 2025 C C . ALA B 1 20 ? -15.562 -8.383 -10.062 1 96.81 20 ALA B C 1
ATOM 2027 O O . ALA B 1 20 ? -15 -7.352 -9.695 1 96.81 20 ALA B O 1
ATOM 2028 N N . VAL B 1 21 ? -15.836 -8.648 -11.312 1 96.31 21 VAL B N 1
ATOM 2029 C CA . VAL B 1 21 ? -15.508 -7.719 -12.383 1 96.31 21 VAL B CA 1
ATOM 2030 C C . VAL B 1 21 ? -16.297 -6.422 -12.203 1 96.31 21 VAL B C 1
ATOM 2032 O O . VAL B 1 21 ? -15.734 -5.328 -12.352 1 96.31 21 VAL B O 1
ATOM 2035 N N . ALA B 1 22 ? -17.562 -6.551 -11.914 1 97.75 22 ALA B N 1
ATOM 2036 C CA . ALA B 1 22 ? -18.406 -5.379 -11.703 1 97.75 22 ALA B CA 1
ATOM 2037 C C . ALA B 1 22 ? -17.875 -4.52 -10.555 1 97.75 22 ALA B C 1
ATOM 2039 O O . ALA B 1 22 ? -17.812 -3.295 -10.672 1 97.75 22 ALA B O 1
ATOM 2040 N N . MET B 1 23 ? -17.531 -5.152 -9.477 1 97.31 23 MET B N 1
ATOM 2041 C CA . MET B 1 23 ? -17.016 -4.43 -8.312 1 97.31 23 MET B CA 1
ATOM 2042 C C . MET B 1 23 ? -15.734 -3.688 -8.656 1 97.31 23 MET B C 1
ATOM 2044 O O . MET B 1 23 ? -15.57 -2.518 -8.297 1 97.31 23 MET B O 1
ATOM 2048 N N . GLU B 1 24 ? -14.828 -4.348 -9.312 1 96.25 24 GLU B N 1
ATOM 2049 C CA . GLU B 1 24 ? -13.562 -3.715 -9.695 1 96.25 24 GLU B CA 1
ATOM 2050 C C . GLU B 1 24 ? -13.805 -2.543 -10.641 1 96.25 24 GLU B C 1
ATOM 2052 O O . GLU B 1 24 ? -13.156 -1.501 -10.523 1 96.25 24 GLU B O 1
ATOM 2057 N N . THR B 1 25 ? -14.688 -2.752 -11.57 1 97.31 25 THR B N 1
ATOM 2058 C CA . THR B 1 25 ? -15.023 -1.688 -12.508 1 97.31 25 THR B CA 1
ATOM 2059 C C . THR B 1 25 ? -15.547 -0.46 -11.766 1 97.31 25 THR B C 1
ATOM 2061 O O . THR B 1 25 ? -15.172 0.67 -12.094 1 97.31 25 THR B O 1
ATOM 2064 N N . GLU B 1 26 ? -16.375 -0.683 -10.812 1 97.94 26 GLU B N 1
ATOM 2065 C CA . GLU B 1 26 ? -16.906 0.419 -10.016 1 97.94 26 GLU B CA 1
ATOM 2066 C C . GLU B 1 26 ? -15.812 1.117 -9.227 1 97.94 26 GLU B C 1
ATOM 2068 O O . GLU B 1 26 ? -15.797 2.346 -9.117 1 97.94 26 GLU B O 1
ATOM 2073 N N . LEU B 1 27 ? -14.891 0.354 -8.648 1 97.94 27 LEU B N 1
ATOM 2074 C CA . LEU B 1 27 ? -13.766 0.915 -7.898 1 97.94 27 LEU B CA 1
ATOM 2075 C C . LEU B 1 27 ? -12.945 1.858 -8.773 1 97.94 27 LEU B C 1
ATOM 2077 O O . LEU B 1 27 ? -12.57 2.945 -8.336 1 97.94 27 LEU B O 1
ATOM 2081 N N . LEU B 1 28 ? -12.727 1.46 -10.031 1 97.75 28 LEU B N 1
ATOM 2082 C CA . LEU B 1 28 ? -11.914 2.23 -10.961 1 97.75 28 LEU B CA 1
ATOM 2083 C C . LEU B 1 28 ? -12.68 3.441 -11.484 1 97.75 28 LEU B C 1
ATOM 2085 O O . LEU B 1 28 ? -12.156 4.559 -11.477 1 97.75 28 LEU B O 1
ATOM 2089 N N . ARG B 1 29 ? -13.867 3.229 -11.82 1 97.94 29 ARG B N 1
ATOM 2090 C CA . ARG B 1 29 ? -14.625 4.254 -12.539 1 97.94 29 ARG B CA 1
ATOM 2091 C C . ARG B 1 29 ? -15.312 5.207 -11.562 1 97.94 29 ARG B C 1
ATOM 2093 O O . ARG B 1 29 ? -15.195 6.426 -11.703 1 97.94 29 ARG B O 1
ATOM 2100 N N . ASP B 1 30 ? -15.953 4.664 -10.578 1 98.19 30 ASP B N 1
ATOM 2101 C CA . ASP B 1 30 ? -16.828 5.465 -9.719 1 98.19 30 ASP B CA 1
ATOM 2102 C C . ASP B 1 30 ? -16.078 5.957 -8.484 1 98.19 30 ASP B C 1
ATOM 2104 O O . ASP B 1 30 ? -16.344 7.055 -7.988 1 98.19 30 ASP B O 1
ATOM 2108 N N . TYR B 1 31 ? -15.188 5.16 -8.008 1 98.44 31 TYR B N 1
ATOM 2109 C CA . TYR B 1 31 ? -14.461 5.531 -6.793 1 98.44 31 TYR B CA 1
ATOM 2110 C C . TYR B 1 31 ? -13.086 6.09 -7.129 1 98.44 31 TYR B C 1
ATOM 2112 O O . TYR B 1 31 ? -12.375 6.574 -6.242 1 98.44 31 TYR B O 1
ATOM 2120 N N . HIS B 1 32 ? -12.633 5.98 -8.344 1 98.31 32 HIS B N 1
ATOM 2121 C CA . HIS B 1 32 ? -11.43 6.598 -8.891 1 98.31 32 HIS B CA 1
ATOM 2122 C C . HIS B 1 32 ? -10.172 5.996 -8.281 1 98.31 32 HIS B C 1
ATOM 2124 O O . HIS B 1 32 ? -9.148 6.676 -8.148 1 98.31 32 HIS B O 1
ATOM 2130 N N . PHE B 1 33 ? -10.289 4.777 -7.824 1 98.12 33 PHE B N 1
ATOM 2131 C CA . PHE B 1 33 ? -9.047 4.066 -7.539 1 98.12 33 PHE B CA 1
ATOM 2132 C C . PHE B 1 33 ? -8.258 3.822 -8.82 1 98.12 33 PHE B C 1
ATOM 2134 O O . PHE B 1 33 ? -8.836 3.562 -9.875 1 98.12 33 PHE B O 1
ATOM 2141 N N . GLY B 1 34 ? -6.996 3.926 -8.719 1 97.38 34 GLY B N 1
ATOM 2142 C CA . GLY B 1 34 ? -6.176 3.619 -9.875 1 97.38 34 GLY B CA 1
ATOM 2143 C C . GLY B 1 34 ? -5.664 2.191 -9.891 1 97.38 34 GLY B C 1
ATOM 2144 O O . GLY B 1 34 ? -5.57 1.553 -8.836 1 97.38 34 GLY B O 1
ATOM 2145 N N . ARG B 1 35 ? -5.344 1.735 -11.086 1 97 35 ARG B N 1
ATOM 2146 C CA . ARG B 1 35 ? -4.816 0.383 -11.234 1 97 35 ARG B CA 1
ATOM 2147 C C . ARG B 1 35 ? -3.504 0.22 -10.469 1 97 35 ARG B C 1
ATOM 2149 O O . ARG B 1 35 ? -3.273 -0.808 -9.828 1 97 35 ARG B O 1
ATOM 2156 N N . GLN B 1 36 ? -2.697 1.221 -10.578 1 97.62 36 GLN B N 1
ATOM 2157 C CA . GLN B 1 36 ? -1.419 1.194 -9.875 1 97.62 36 GLN B CA 1
ATOM 2158 C C . GLN B 1 36 ? -1.623 1.134 -8.359 1 97.62 36 GLN B C 1
ATOM 2160 O O . GLN B 1 36 ? -0.933 0.386 -7.668 1 97.62 36 GLN B O 1
ATOM 2165 N N . GLN B 1 37 ? -2.57 1.914 -7.891 1 98 37 GLN B N 1
ATOM 2166 C CA . GLN B 1 37 ? -2.932 1.974 -6.48 1 98 37 GLN B CA 1
ATOM 2167 C C . GLN B 1 37 ? -3.398 0.612 -5.973 1 98 37 GLN B C 1
ATOM 2169 O O . GLN B 1 37 ? -2.875 0.1 -4.98 1 98 37 GLN B O 1
ATOM 2174 N N . LEU B 1 38 ? -4.312 -0.001 -6.691 1 98.25 38 LEU B N 1
ATOM 2175 C CA . LEU B 1 38 ? -4.879 -1.287 -6.297 1 98.25 38 LEU B CA 1
ATOM 2176 C C . LEU B 1 38 ? -3.816 -2.381 -6.332 1 98.25 38 LEU B C 1
ATOM 2178 O O . LEU B 1 38 ? -3.744 -3.211 -5.422 1 98.25 38 LEU B O 1
ATOM 2182 N N . THR B 1 39 ? -2.982 -2.35 -7.363 1 98.56 39 THR B N 1
ATOM 2183 C CA . THR B 1 39 ? -1.917 -3.336 -7.504 1 98.56 39 THR B CA 1
ATOM 2184 C C . THR B 1 39 ? -0.949 -3.254 -6.324 1 98.56 39 THR B C 1
ATOM 2186 O O . THR B 1 39 ? -0.543 -4.281 -5.777 1 98.56 39 THR B O 1
ATOM 2189 N N . GLU B 1 40 ? -0.631 -2.057 -5.918 1 98.56 40 GLU B N 1
ATOM 2190 C CA . GLU B 1 40 ? 0.302 -1.862 -4.812 1 98.56 40 GLU B CA 1
ATOM 2191 C C . GLU B 1 40 ? -0.299 -2.338 -3.494 1 98.56 40 GLU B C 1
ATOM 2193 O O . GLU B 1 40 ? 0.365 -3.027 -2.717 1 98.56 40 GLU B O 1
ATOM 2198 N N . ILE B 1 41 ? -1.571 -1.991 -3.25 1 98.62 41 ILE B N 1
ATOM 2199 C CA . ILE B 1 41 ? -2.264 -2.398 -2.033 1 98.62 41 ILE B CA 1
ATOM 2200 C C . ILE B 1 41 ? -2.297 -3.924 -1.944 1 98.62 41 ILE B C 1
ATOM 2202 O O . ILE B 1 41 ? -1.916 -4.5 -0.922 1 98.62 41 ILE B O 1
ATOM 2206 N N . LEU B 1 42 ? -2.668 -4.531 -3.035 1 98.81 42 LEU B N 1
ATOM 2207 C CA . LEU B 1 42 ? -2.891 -5.973 -3.031 1 98.81 42 LEU B CA 1
ATOM 2208 C C . LEU B 1 42 ? -1.564 -6.727 -3.033 1 98.81 42 LEU B C 1
ATOM 2210 O O . LEU B 1 42 ? -1.438 -7.773 -2.393 1 98.81 42 LEU B O 1
ATOM 2214 N N . GLY B 1 43 ? -0.54 -6.211 -3.777 1 98.81 43 GLY B N 1
ATOM 2215 C CA . GLY B 1 43 ? 0.775 -6.828 -3.762 1 98.81 43 GLY B CA 1
ATOM 2216 C C . GLY B 1 43 ? 1.402 -6.867 -2.381 1 98.81 43 GLY B C 1
ATOM 2217 O O . GLY B 1 43 ? 1.951 -7.891 -1.97 1 98.81 43 GLY B O 1
ATOM 2218 N N . ASN B 1 44 ? 1.308 -5.754 -1.679 1 98.81 44 ASN B N 1
ATOM 2219 C CA . ASN B 1 44 ? 1.82 -5.684 -0.315 1 98.81 44 ASN B CA 1
ATOM 2220 C C . ASN B 1 44 ? 1.095 -6.66 0.607 1 98.81 44 ASN B C 1
ATOM 2222 O O . ASN B 1 44 ? 1.728 -7.355 1.404 1 98.81 44 ASN B O 1
ATOM 2226 N N . ALA B 1 45 ? -0.223 -6.691 0.509 1 98.81 45 ALA B N 1
ATOM 2227 C CA . ALA B 1 45 ? -1.027 -7.57 1.352 1 98.81 45 ALA B CA 1
ATOM 2228 C C . ALA B 1 45 ? -0.708 -9.039 1.078 1 98.81 45 ALA B C 1
ATOM 2230 O O . ALA B 1 45 ? -0.629 -9.844 2.006 1 98.81 45 ALA B O 1
ATOM 2231 N N . CYS B 1 46 ? -0.506 -9.398 -0.186 1 98.94 46 CYS B N 1
ATOM 2232 C CA . CYS B 1 46 ? -0.138 -10.766 -0.535 1 98.94 46 CYS B CA 1
ATOM 2233 C C . CYS B 1 46 ? 1.203 -11.148 0.082 1 98.94 46 CYS B C 1
ATOM 2235 O O . CYS B 1 46 ? 1.347 -12.234 0.647 1 98.94 46 CYS B O 1
ATOM 2237 N N . ALA B 1 47 ? 2.189 -10.25 -0.05 1 98.88 47 ALA B N 1
ATOM 2238 C CA . ALA B 1 47 ? 3.494 -10.508 0.556 1 98.88 47 ALA B CA 1
ATOM 2239 C C . ALA B 1 47 ? 3.373 -10.672 2.068 1 98.88 47 ALA B C 1
ATOM 2241 O O . ALA B 1 47 ? 4.039 -11.523 2.662 1 98.88 47 ALA B O 1
ATOM 2242 N N . THR B 1 48 ? 2.514 -9.852 2.68 1 98.81 48 THR B N 1
ATOM 2243 C CA . THR B 1 48 ? 2.275 -9.93 4.117 1 98.81 48 THR B CA 1
ATOM 2244 C C . THR B 1 48 ? 1.672 -11.281 4.492 1 98.81 48 THR B C 1
ATOM 2246 O O . THR B 1 48 ? 2.119 -11.922 5.445 1 98.81 48 THR B O 1
ATOM 2249 N N . ALA B 1 49 ? 0.665 -11.742 3.734 1 98.88 49 ALA B N 1
ATOM 2250 C CA . ALA B 1 49 ? 0.047 -13.039 3.982 1 98.88 49 ALA B CA 1
ATOM 2251 C C . ALA B 1 49 ? 1.07 -14.164 3.865 1 98.88 49 ALA B C 1
ATOM 2253 O O . ALA B 1 49 ? 1.115 -15.062 4.707 1 98.88 49 ALA B O 1
ATOM 2254 N N . ILE B 1 50 ? 1.889 -14.109 2.869 1 98.88 50 ILE B N 1
ATOM 2255 C CA . ILE B 1 50 ? 2.92 -15.117 2.643 1 98.88 50 ILE B CA 1
ATOM 2256 C C . ILE B 1 50 ? 3.879 -15.148 3.832 1 98.88 50 ILE B C 1
ATOM 2258 O O . ILE B 1 50 ? 4.23 -16.234 4.32 1 98.88 50 ILE B O 1
ATOM 2262 N N . THR B 1 51 ? 4.281 -14 4.289 1 98.75 51 THR B N 1
ATOM 2263 C CA . THR B 1 51 ? 5.219 -13.914 5.402 1 98.75 51 THR B CA 1
ATOM 2264 C C . THR B 1 51 ? 4.598 -14.484 6.676 1 98.75 51 THR B C 1
ATOM 2266 O O . THR B 1 51 ? 5.293 -15.094 7.492 1 98.75 51 THR B O 1
ATOM 2269 N N . LYS B 1 52 ? 3.312 -14.289 6.867 1 98.31 52 LYS B N 1
ATOM 2270 C CA . LYS B 1 52 ? 2.621 -14.805 8.047 1 98.31 52 LYS B CA 1
ATOM 2271 C C . LYS B 1 52 ? 2.582 -16.328 8.031 1 98.31 52 LYS B C 1
ATOM 2273 O O . LYS B 1 52 ? 2.764 -16.969 9.07 1 98.31 52 LYS B O 1
ATOM 2278 N N . VAL B 1 53 ? 2.346 -16.922 6.918 1 98.56 53 VAL B N 1
ATOM 2279 C CA . VAL B 1 53 ? 2.15 -18.359 6.809 1 98.56 53 VAL B CA 1
ATOM 2280 C C . VAL B 1 53 ? 3.5 -19.062 6.648 1 98.56 53 VAL B C 1
ATOM 2282 O O . VAL B 1 53 ? 3.697 -20.172 7.141 1 98.56 53 VAL B O 1
ATOM 2285 N N . PHE B 1 54 ? 4.402 -18.422 5.953 1 98.56 54 PHE B N 1
ATOM 2286 C CA . PHE B 1 54 ? 5.742 -18.938 5.695 1 98.56 54 PHE B CA 1
ATOM 2287 C C . PHE B 1 54 ? 6.801 -17.938 6.156 1 98.56 54 PHE B C 1
ATOM 2289 O O . PHE B 1 54 ? 7.586 -17.453 5.344 1 98.56 54 PHE B O 1
ATOM 2296 N N . PRO B 1 55 ? 6.879 -17.734 7.48 1 98.62 55 PRO B N 1
ATOM 2297 C CA . PRO B 1 55 ? 7.906 -16.812 7.965 1 98.62 55 PRO B CA 1
ATOM 2298 C C . PRO B 1 55 ? 9.32 -17.297 7.668 1 98.62 55 PRO B C 1
ATOM 2300 O O . PRO B 1 55 ? 9.547 -18.516 7.512 1 98.62 55 PRO B O 1
ATOM 2303 N N . LEU B 1 56 ? 10.258 -16.406 7.629 1 98.31 56 LEU B N 1
ATOM 2304 C CA . LEU B 1 56 ? 11.633 -16.703 7.246 1 98.31 56 LEU B CA 1
ATOM 2305 C C . LEU B 1 56 ? 12.195 -17.859 8.055 1 98.31 56 LEU B C 1
ATOM 2307 O O . LEU B 1 56 ? 12.852 -18.75 7.504 1 98.31 56 LEU B O 1
ATOM 2311 N N . TRP B 1 57 ? 11.938 -17.859 9.328 1 97.44 57 TRP B N 1
ATOM 2312 C CA . TRP B 1 57 ? 12.523 -18.844 10.219 1 97.44 57 TRP B CA 1
ATOM 2313 C C . TRP B 1 57 ? 11.969 -20.234 9.945 1 97.44 57 TRP B C 1
ATOM 2315 O O . TRP B 1 57 ? 12.516 -21.234 10.398 1 97.44 57 TRP B O 1
ATOM 2325 N N . SER B 1 58 ? 10.82 -20.328 9.266 1 97.5 58 SER B N 1
ATOM 2326 C CA . SER B 1 58 ? 10.148 -21.609 9.047 1 97.5 58 SER B CA 1
ATOM 2327 C C . SER B 1 58 ? 10.602 -22.266 7.75 1 97.5 58 SER B C 1
ATOM 2329 O O . SER B 1 58 ? 10.289 -23.422 7.488 1 97.5 58 SER B O 1
ATOM 2331 N N . LEU B 1 59 ? 11.336 -21.516 6.93 1 97.94 59 LEU B N 1
ATOM 2332 C CA . LEU B 1 59 ? 11.719 -22 5.605 1 97.94 59 LEU B CA 1
ATOM 2333 C C . LEU B 1 59 ? 12.781 -23.094 5.711 1 97.94 59 LEU B C 1
ATOM 2335 O O . LEU B 1 59 ? 13.664 -23.016 6.566 1 97.94 59 LEU B O 1
ATOM 2339 N N . GLU B 1 60 ? 12.68 -24.031 4.836 1 95.69 60 GLU B N 1
ATOM 2340 C CA . GLU B 1 60 ? 13.492 -25.234 4.941 1 95.69 60 GLU B CA 1
ATOM 2341 C C . GLU B 1 60 ? 14.875 -25.016 4.34 1 95.69 60 GLU B C 1
ATOM 2343 O O . GLU B 1 60 ? 15.867 -25.578 4.82 1 95.69 60 GLU B O 1
ATOM 2348 N N . LYS B 1 61 ? 14.898 -24.25 3.334 1 96.56 61 LYS B N 1
ATOM 2349 C CA . LYS B 1 61 ? 16.172 -24.047 2.641 1 96.56 61 LYS B CA 1
ATOM 2350 C C . LYS B 1 61 ? 17 -22.953 3.307 1 96.56 61 LYS B C 1
ATOM 2352 O O . LYS B 1 61 ? 16.453 -22.078 3.988 1 96.56 61 LYS B O 1
ATOM 2357 N N . ARG B 1 62 ? 18.297 -23.016 3.09 1 94.75 62 ARG B N 1
ATOM 2358 C CA . ARG B 1 62 ? 19.234 -22.078 3.699 1 94.75 62 ARG B CA 1
ATOM 2359 C C . ARG B 1 62 ? 18.922 -20.641 3.297 1 94.75 62 ARG B C 1
ATOM 2361 O O . ARG B 1 62 ? 18.938 -19.734 4.137 1 94.75 62 ARG B O 1
ATOM 2368 N N . GLN B 1 63 ? 18.703 -20.438 2.061 1 97.88 63 GLN B N 1
ATOM 2369 C CA . GLN B 1 63 ? 18.297 -19.125 1.563 1 97.88 63 GLN B CA 1
ATOM 2370 C C . GLN B 1 63 ? 16.781 -19.047 1.405 1 97.88 63 GLN B C 1
ATOM 2372 O O . GLN B 1 63 ? 16.141 -20.031 1.029 1 97.88 63 GLN B O 1
ATOM 2377 N N . PRO B 1 64 ? 16.25 -17.922 1.736 1 98.62 64 PRO B N 1
ATOM 2378 C CA . PRO B 1 64 ? 14.789 -17.781 1.661 1 98.62 64 PRO B CA 1
ATOM 2379 C C . PRO B 1 64 ? 14.297 -17.516 0.241 1 98.62 64 PRO B C 1
ATOM 2381 O O . PRO B 1 64 ? 13.641 -16.5 -0.014 1 98.62 64 PRO B O 1
ATOM 2384 N N . THR B 1 65 ? 14.516 -18.422 -0.673 1 98.81 65 THR B N 1
ATOM 2385 C CA . THR B 1 65 ? 14.227 -18.281 -2.094 1 98.81 65 THR B CA 1
ATOM 2386 C C . THR B 1 65 ? 12.75 -18.562 -2.367 1 98.81 65 THR B C 1
ATOM 2388 O O . THR B 1 65 ? 12.18 -19.516 -1.832 1 98.81 65 THR B O 1
ATOM 2391 N N . VAL B 1 66 ? 12.18 -17.688 -3.166 1 98.94 66 VAL B N 1
ATOM 2392 C CA . VAL B 1 66 ? 10.789 -17.797 -3.598 1 98.94 66 VAL B CA 1
ATOM 2393 C C . VAL B 1 66 ? 10.703 -17.625 -5.109 1 98.94 66 VAL B C 1
ATOM 2395 O O . VAL B 1 66 ? 11.312 -16.703 -5.672 1 98.94 66 VAL B O 1
ATOM 2398 N N . LEU B 1 67 ? 10.062 -18.516 -5.789 1 98.94 67 LEU B N 1
ATOM 2399 C CA . LEU B 1 67 ? 9.789 -18.328 -7.207 1 98.94 67 LEU B CA 1
ATOM 2400 C C . LEU B 1 67 ? 8.422 -17.688 -7.414 1 98.94 67 LEU B C 1
ATOM 2402 O O . LEU B 1 67 ? 7.41 -18.188 -6.914 1 98.94 67 LEU B O 1
ATOM 2406 N N . VAL B 1 68 ? 8.391 -16.562 -8.062 1 98.94 68 VAL B N 1
ATOM 2407 C CA . VAL B 1 68 ? 7.145 -15.859 -8.359 1 98.94 68 VAL B CA 1
ATOM 2408 C C . VAL B 1 68 ? 6.844 -15.953 -9.852 1 98.94 68 VAL B C 1
ATOM 2410 O O . VAL B 1 68 ? 7.57 -15.391 -10.68 1 98.94 68 VAL B O 1
ATOM 2413 N N . VAL B 1 69 ? 5.766 -16.641 -10.211 1 98.88 69 VAL B N 1
ATOM 2414 C CA . VAL B 1 69 ? 5.375 -16.812 -11.609 1 98.88 69 VAL B CA 1
ATOM 2415 C C . VAL B 1 69 ? 4.242 -15.859 -11.953 1 98.88 69 VAL B C 1
ATOM 2417 O O . VAL B 1 69 ? 3.141 -15.969 -11.414 1 98.88 69 VAL B O 1
ATOM 2420 N N . CYS B 1 70 ? 4.551 -14.953 -12.883 1 98.62 70 CYS B N 1
ATOM 2421 C CA . CYS B 1 70 ? 3.637 -13.852 -13.148 1 98.62 70 CYS B CA 1
ATOM 2422 C C . CYS B 1 70 ? 3.119 -13.898 -14.578 1 98.62 70 CYS B C 1
ATOM 2424 O O . CYS B 1 70 ? 3.906 -13.961 -15.523 1 98.62 70 CYS B O 1
ATOM 2426 N N . GLY B 1 71 ? 1.795 -13.898 -14.734 1 97.94 71 GLY B N 1
ATOM 2427 C CA . GLY B 1 71 ? 1.174 -13.797 -16.047 1 97.94 71 GLY B CA 1
ATOM 2428 C C . GLY B 1 71 ? 1.132 -12.383 -16.578 1 97.94 71 GLY B C 1
ATOM 2429 O O . GLY B 1 71 ? 1.629 -11.453 -15.938 1 97.94 71 GLY B O 1
ATOM 2430 N N . PRO B 1 72 ? 0.5 -12.172 -17.703 1 96.44 72 PRO B N 1
ATOM 2431 C CA . PRO B 1 72 ? 0.588 -10.891 -18.406 1 96.44 72 PRO B CA 1
ATOM 2432 C C . PRO B 1 72 ? -0.489 -9.898 -17.969 1 96.44 72 PRO B C 1
ATOM 2434 O O . PRO B 1 72 ? -0.448 -8.727 -18.344 1 96.44 72 PRO B O 1
ATOM 2437 N N . ASP B 1 73 ? -1.449 -10.328 -17.172 1 95.81 73 ASP B N 1
ATOM 2438 C CA . ASP B 1 73 ? -2.605 -9.5 -16.844 1 95.81 73 ASP B CA 1
ATOM 2439 C C . ASP B 1 73 ? -2.535 -9.008 -15.398 1 95.81 73 ASP B C 1
ATOM 2441 O O . ASP B 1 73 ? -1.454 -8.953 -14.805 1 95.81 73 ASP B O 1
ATOM 2445 N N . GLN B 1 74 ? -3.621 -8.672 -14.82 1 96 74 GLN B N 1
ATOM 2446 C CA . GLN B 1 74 ? -3.682 -8 -13.523 1 96 74 GLN B CA 1
ATOM 2447 C C . GLN B 1 74 ? -3.084 -8.875 -12.43 1 96 74 GLN B C 1
ATOM 2449 O O . GLN B 1 74 ? -2.396 -8.375 -11.531 1 96 74 GLN B O 1
ATOM 2454 N N . ASN B 1 75 ? -3.383 -10.133 -12.461 1 97.56 75 ASN B N 1
ATOM 2455 C CA . ASN B 1 75 ? -2.82 -11.023 -11.445 1 97.56 75 ASN B CA 1
ATOM 2456 C C . ASN B 1 75 ? -1.294 -11.016 -11.484 1 97.56 75 ASN B C 1
ATOM 2458 O O . ASN B 1 75 ? -0.646 -11.055 -10.438 1 97.56 75 ASN B O 1
ATOM 2462 N N . GLY B 1 76 ? -0.759 -10.977 -12.695 1 98.44 76 GLY B N 1
ATOM 2463 C CA . GLY B 1 76 ? 0.684 -10.859 -12.836 1 98.44 76 GLY B CA 1
ATOM 2464 C C . GLY B 1 76 ? 1.232 -9.562 -12.266 1 98.44 76 GLY B C 1
ATOM 2465 O O . GLY B 1 76 ? 2.309 -9.555 -11.664 1 98.44 76 GLY B O 1
ATOM 2466 N N . CYS B 1 77 ? 0.505 -8.445 -12.453 1 98.62 77 CYS B N 1
ATOM 2467 C CA . CYS B 1 77 ? 0.904 -7.176 -11.867 1 98.62 77 CYS B CA 1
ATOM 2468 C C . CYS B 1 77 ? 0.966 -7.27 -10.352 1 98.62 77 CYS B C 1
ATOM 2470 O O . CYS B 1 77 ? 1.93 -6.812 -9.734 1 98.62 77 CYS B O 1
ATOM 2472 N N . VAL B 1 78 ? -0.014 -7.902 -9.781 1 98.81 78 VAL B N 1
ATOM 2473 C CA . VAL B 1 78 ? -0.041 -8.086 -8.336 1 98.81 78 VAL B CA 1
ATOM 2474 C C . VAL B 1 78 ? 1.128 -8.961 -7.898 1 98.81 78 VAL B C 1
ATOM 2476 O O . VAL B 1 78 ? 1.773 -8.695 -6.883 1 98.81 78 VAL B O 1
ATOM 2479 N N . GLY B 1 79 ? 1.396 -9.984 -8.68 1 98.94 79 GLY B N 1
ATOM 2480 C CA . GLY B 1 79 ? 2.535 -10.844 -8.398 1 98.94 79 GLY B CA 1
ATOM 2481 C C . GLY B 1 79 ? 3.857 -10.102 -8.398 1 98.94 79 GLY B C 1
ATOM 2482 O O . GLY B 1 79 ? 4.707 -10.344 -7.543 1 98.94 79 GLY B O 1
ATOM 2483 N N . LEU B 1 80 ? 4.047 -9.242 -9.406 1 98.88 80 LEU B N 1
ATOM 2484 C CA . LEU B 1 80 ? 5.27 -8.453 -9.492 1 98.88 80 LEU B CA 1
ATOM 2485 C C . LEU B 1 80 ? 5.41 -7.523 -8.297 1 98.88 80 LEU B C 1
ATOM 2487 O O . LEU B 1 80 ? 6.492 -7.418 -7.707 1 98.88 80 LEU B O 1
ATOM 2491 N N . ALA B 1 81 ? 4.336 -6.848 -7.934 1 98.88 81 ALA B N 1
ATOM 2492 C CA . ALA B 1 81 ? 4.359 -6.016 -6.734 1 98.88 81 ALA B CA 1
ATOM 2493 C C . ALA B 1 81 ? 4.652 -6.855 -5.492 1 98.88 81 ALA B C 1
ATOM 2495 O O . ALA B 1 8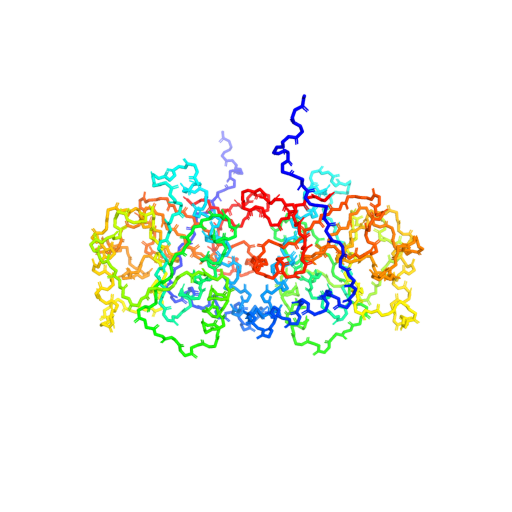1 ? 5.43 -6.445 -4.625 1 98.88 81 ALA B O 1
ATOM 2496 N N . CYS B 1 82 ? 4.043 -8.016 -5.426 1 98.94 82 CYS B N 1
ATOM 2497 C CA . CYS B 1 82 ? 4.27 -8.938 -4.32 1 98.94 82 CYS B CA 1
ATOM 2498 C C . CYS B 1 82 ? 5.742 -9.328 -4.227 1 98.94 82 CYS B C 1
ATOM 2500 O O . CYS B 1 82 ? 6.316 -9.336 -3.137 1 98.94 82 CYS B O 1
ATOM 2502 N N . ALA B 1 83 ? 6.352 -9.617 -5.328 1 98.94 83 ALA B N 1
ATOM 2503 C CA . ALA B 1 83 ? 7.766 -9.984 -5.363 1 98.94 83 ALA B CA 1
ATOM 2504 C C . ALA B 1 83 ? 8.633 -8.867 -4.785 1 98.94 83 ALA B C 1
ATOM 2506 O O . ALA B 1 83 ? 9.555 -9.133 -4.008 1 98.94 83 ALA B O 1
ATOM 2507 N N . ARG B 1 84 ? 8.352 -7.656 -5.148 1 98.75 84 ARG B N 1
ATOM 2508 C CA . ARG B 1 84 ? 9.102 -6.516 -4.629 1 98.75 84 ARG B CA 1
ATOM 2509 C C . ARG B 1 84 ? 8.984 -6.43 -3.109 1 98.75 84 ARG B C 1
ATOM 2511 O O . ARG B 1 84 ? 9.977 -6.199 -2.416 1 98.75 84 ARG B O 1
ATOM 2518 N N . HIS B 1 85 ? 7.777 -6.582 -2.639 1 98.75 85 HIS B N 1
ATOM 2519 C CA . HIS B 1 85 ? 7.566 -6.5 -1.198 1 98.75 85 HIS B CA 1
ATOM 2520 C C . HIS B 1 85 ? 8.242 -7.664 -0.476 1 98.75 85 HIS B C 1
ATOM 2522 O O . HIS B 1 85 ? 8.828 -7.477 0.593 1 98.75 85 HIS B O 1
ATOM 2528 N N . LEU B 1 86 ? 8.172 -8.883 -1.062 1 98.88 86 LEU B N 1
ATOM 2529 C CA . LEU B 1 86 ? 8.875 -10.016 -0.468 1 98.88 86 LEU B CA 1
ATOM 2530 C C . LEU B 1 86 ? 10.375 -9.734 -0.371 1 98.88 86 LEU B C 1
ATOM 2532 O O . LEU B 1 86 ? 11.016 -10.086 0.623 1 98.88 86 LEU B O 1
ATOM 2536 N N . HIS B 1 87 ? 10.875 -9.109 -1.396 1 98.62 87 HIS B N 1
ATOM 2537 C CA . HIS B 1 87 ? 12.289 -8.742 -1.401 1 98.62 87 HIS B CA 1
ATOM 2538 C C . HIS B 1 87 ? 12.625 -7.832 -0.223 1 98.62 87 HIS B C 1
ATOM 2540 O O . HIS B 1 87 ? 13.602 -8.07 0.487 1 98.62 87 HIS B O 1
ATOM 2546 N N . VAL B 1 88 ? 11.75 -6.863 0.023 1 97.31 88 VAL B N 1
ATOM 2547 C CA . VAL B 1 88 ? 11.961 -5.902 1.101 1 97.31 88 VAL B CA 1
ATOM 2548 C C . VAL B 1 88 ? 11.742 -6.582 2.451 1 97.31 88 VAL B C 1
ATOM 2550 O O . VAL B 1 88 ? 12.32 -6.172 3.461 1 97.31 88 VAL B O 1
ATOM 2553 N N . PHE B 1 89 ? 10.984 -7.633 2.498 1 98.19 89 PHE B N 1
ATOM 2554 C CA . PHE B 1 89 ? 10.742 -8.414 3.705 1 98.19 89 PHE B CA 1
ATOM 2555 C C . PHE B 1 89 ? 11.844 -9.453 3.902 1 98.19 89 PHE B C 1
ATOM 2557 O O . PHE B 1 89 ? 11.703 -10.367 4.723 1 98.19 89 PHE B O 1
ATOM 2564 N N . GLU B 1 90 ? 12.922 -9.43 3.053 1 97.62 90 GLU B N 1
ATOM 2565 C CA . GLU B 1 90 ? 14.172 -10.164 3.234 1 97.62 90 GLU B CA 1
ATOM 2566 C C . GLU B 1 90 ? 14.078 -11.562 2.633 1 97.62 90 GLU B C 1
ATOM 2568 O O . GLU B 1 90 ? 14.914 -12.43 2.92 1 97.62 90 GLU B O 1
ATOM 2573 N N . TYR B 1 91 ? 13.047 -11.859 1.856 1 98.69 91 TYR B N 1
ATOM 2574 C CA . TYR B 1 91 ? 13.07 -13.039 0.994 1 98.69 91 TYR B CA 1
ATOM 2575 C C . TYR B 1 91 ? 13.953 -12.797 -0.229 1 98.69 91 TYR B C 1
ATOM 2577 O O . TYR B 1 91 ? 14.445 -11.688 -0.44 1 98.69 91 TYR B O 1
ATOM 2585 N N . ILE B 1 92 ? 14.172 -13.836 -0.954 1 98.75 92 ILE B N 1
ATOM 2586 C CA . ILE B 1 92 ? 14.906 -13.734 -2.207 1 98.75 92 ILE B CA 1
ATOM 2587 C C . ILE B 1 92 ? 14.031 -14.203 -3.365 1 98.75 92 ILE B C 1
ATOM 2589 O O . ILE B 1 92 ? 14.148 -15.352 -3.809 1 98.75 92 ILE B O 1
ATOM 2593 N N . PRO B 1 93 ? 13.18 -13.359 -3.838 1 98.88 93 PRO B N 1
ATOM 2594 C CA . PRO B 1 93 ? 12.289 -13.742 -4.934 1 98.88 93 PRO B CA 1
ATOM 2595 C C . PRO B 1 93 ? 12.992 -13.766 -6.289 1 98.88 93 PRO B C 1
ATOM 2597 O O . PRO B 1 93 ? 13.852 -12.922 -6.555 1 98.88 93 PRO B O 1
ATOM 2600 N N . THR B 1 94 ? 12.664 -14.734 -7.055 1 98.94 94 THR B N 1
ATOM 2601 C CA . THR B 1 94 ? 12.969 -14.82 -8.477 1 98.94 94 THR B CA 1
ATOM 2602 C C . THR B 1 94 ? 11.688 -14.773 -9.305 1 98.94 94 THR B C 1
ATOM 2604 O O . THR B 1 94 ? 10.711 -15.453 -8.992 1 98.94 94 THR B O 1
ATOM 2607 N N . VAL B 1 95 ? 11.766 -13.961 -10.391 1 98.88 95 VAL B N 1
ATOM 2608 C CA . VAL B 1 95 ? 10.547 -13.742 -11.164 1 98.88 95 VAL B CA 1
ATOM 2609 C C . VAL B 1 95 ? 10.625 -14.531 -12.469 1 98.88 95 VAL B C 1
ATOM 2611 O O . VAL B 1 95 ? 11.664 -14.555 -13.133 1 98.88 95 VAL B O 1
ATOM 2614 N N . PHE B 1 96 ? 9.555 -15.203 -12.859 1 98.88 96 PHE B N 1
ATOM 2615 C CA . PHE B 1 96 ? 9.367 -15.789 -14.18 1 98.88 96 PHE B CA 1
ATOM 2616 C C . PHE B 1 96 ? 8.078 -15.297 -14.812 1 98.88 96 PHE B C 1
ATOM 2618 O O . PHE B 1 96 ? 7.008 -15.375 -14.195 1 98.88 96 PHE B O 1
ATOM 2625 N N . THR B 1 97 ? 8.164 -14.742 -15.945 1 98.25 97 THR B N 1
ATOM 2626 C CA . THR B 1 97 ? 7.02 -14.336 -16.75 1 98.25 97 THR B CA 1
ATOM 2627 C C . THR B 1 97 ? 6.961 -15.148 -18.047 1 98.25 97 THR B C 1
ATOM 2629 O O . THR B 1 97 ? 7.797 -14.969 -18.938 1 98.25 97 THR B O 1
ATOM 2632 N N . PRO B 1 98 ? 5.957 -16 -18.188 1 96.69 98 PRO B N 1
ATOM 2633 C CA . PRO B 1 98 ? 5.883 -16.859 -19.375 1 96.69 98 PRO B CA 1
ATOM 2634 C C . PRO B 1 98 ? 5.723 -16.078 -20.672 1 96.69 98 PRO B C 1
ATOM 2636 O O . PRO B 1 98 ? 6.121 -16.547 -21.734 1 96.69 98 PRO B O 1
ATOM 2639 N N . LYS B 1 99 ? 5.062 -14.938 -20.547 1 94.31 99 LYS B N 1
ATOM 2640 C CA . LYS B 1 99 ? 4.812 -14.086 -21.703 1 94.31 99 LYS B CA 1
ATOM 2641 C C . LYS B 1 99 ? 4.965 -12.609 -21.344 1 94.31 99 LYS B C 1
ATOM 2643 O O . LYS B 1 99 ? 4.469 -12.164 -20.312 1 94.31 99 LYS B O 1
ATOM 2648 N N . ARG B 1 100 ? 5.551 -11.922 -22.203 1 90.19 100 ARG B N 1
ATOM 2649 C CA . ARG B 1 100 ? 5.691 -10.484 -22 1 90.19 100 ARG B CA 1
ATOM 2650 C C . ARG B 1 100 ? 4.352 -9.773 -22.172 1 90.19 100 ARG B C 1
ATOM 2652 O O . ARG B 1 100 ? 3.562 -10.133 -23.047 1 90.19 100 ARG B O 1
ATOM 2659 N N . SER B 1 101 ? 4.164 -8.789 -21.359 1 95.56 101 SER B N 1
ATOM 2660 C CA . SER B 1 101 ? 2.93 -8.008 -21.406 1 95.56 101 SER B CA 1
ATOM 2661 C C . SER B 1 101 ? 3.154 -6.645 -22.047 1 95.56 101 SER B C 1
ATOM 2663 O O . SER B 1 101 ? 4.191 -6.012 -21.828 1 95.56 101 SER B O 1
ATOM 2665 N N . SER B 1 102 ? 2.162 -6.18 -22.812 1 95.44 102 SER B N 1
ATOM 2666 C CA . SER B 1 102 ? 2.207 -4.836 -23.375 1 95.44 102 SER B CA 1
ATOM 2667 C C . SER B 1 102 ? 1.561 -3.822 -22.438 1 95.44 102 SER B C 1
ATOM 2669 O O . SER B 1 102 ? 1.588 -2.619 -22.703 1 95.44 102 SER B O 1
ATOM 2671 N N . ASP B 1 103 ? 1.026 -4.348 -21.391 1 96.5 103 ASP B N 1
ATOM 2672 C CA . ASP B 1 103 ? 0.404 -3.482 -20.391 1 96.5 103 ASP B CA 1
ATOM 2673 C C . ASP B 1 103 ? 1.443 -2.594 -19.703 1 96.5 103 ASP B C 1
ATOM 2675 O O . ASP B 1 103 ? 2.445 -3.088 -19.188 1 96.5 103 ASP B O 1
ATOM 2679 N N . SER B 1 104 ? 1.222 -1.24 -19.719 1 97.69 104 SER B N 1
ATOM 2680 C CA . SER B 1 104 ? 2.209 -0.283 -19.234 1 97.69 104 SER B CA 1
ATOM 2681 C C . SER B 1 104 ? 2.492 -0.489 -17.75 1 97.69 104 SER B C 1
ATOM 2683 O O . SER B 1 104 ? 3.635 -0.357 -17.312 1 97.69 104 SER B O 1
ATOM 2685 N N . LEU B 1 105 ? 1.447 -0.768 -17 1 98.06 105 LEU B N 1
ATOM 2686 C CA . LEU B 1 105 ? 1.658 -1.012 -15.578 1 98.06 105 LEU B CA 1
ATOM 2687 C C . LEU B 1 105 ? 2.529 -2.244 -15.359 1 98.06 105 LEU B C 1
ATOM 2689 O O . LEU B 1 105 ? 3.449 -2.223 -14.539 1 98.06 105 LEU B O 1
ATOM 2693 N N . HIS B 1 106 ? 2.238 -3.312 -16.078 1 98.38 106 HIS B N 1
ATOM 2694 C CA . HIS B 1 106 ? 3.041 -4.527 -16.016 1 98.38 106 HIS B CA 1
ATOM 2695 C C . HIS B 1 106 ? 4.504 -4.242 -16.328 1 98.38 106 HIS B C 1
ATOM 2697 O O . HIS B 1 106 ? 5.402 -4.691 -15.625 1 98.38 106 HIS B O 1
ATOM 2703 N N . GLN B 1 107 ? 4.715 -3.443 -17.344 1 98.44 107 GLN B N 1
ATOM 2704 C CA . GLN B 1 107 ? 6.07 -3.094 -17.766 1 98.44 107 GLN B CA 1
ATOM 2705 C C . GLN B 1 107 ? 6.785 -2.279 -16.688 1 98.44 107 GLN B C 1
ATOM 2707 O O . GLN B 1 107 ? 7.957 -2.521 -16.406 1 98.44 107 GLN B O 1
ATOM 2712 N N . ASP B 1 108 ? 6.105 -1.322 -16.141 1 98.62 108 ASP B N 1
ATOM 2713 C CA . ASP B 1 108 ? 6.688 -0.522 -15.07 1 98.62 108 ASP B CA 1
ATOM 2714 C C . ASP B 1 108 ? 7.086 -1.398 -13.883 1 98.62 108 ASP B C 1
ATOM 2716 O O . ASP B 1 108 ? 8.164 -1.226 -13.312 1 98.62 108 ASP B O 1
ATOM 2720 N N . LEU B 1 109 ? 6.203 -2.346 -13.539 1 98.75 109 LEU B N 1
ATOM 2721 C CA . LEU B 1 109 ? 6.484 -3.227 -12.406 1 98.75 109 LEU B CA 1
ATOM 2722 C C . LEU B 1 109 ? 7.664 -4.145 -12.719 1 98.75 109 LEU B C 1
ATOM 2724 O O . LEU B 1 109 ? 8.461 -4.457 -11.828 1 98.75 109 LEU B O 1
ATOM 2728 N N . MET B 1 110 ? 7.781 -4.598 -13.953 1 98.56 110 MET B N 1
ATOM 2729 C CA . MET B 1 110 ? 8.945 -5.379 -14.359 1 98.56 110 MET B CA 1
ATOM 2730 C C . MET B 1 110 ? 10.227 -4.574 -14.188 1 98.56 110 MET B C 1
ATOM 2732 O O . MET B 1 110 ? 11.234 -5.09 -13.688 1 98.56 110 MET B O 1
ATOM 2736 N N . VAL B 1 111 ? 10.211 -3.354 -14.625 1 98.56 111 VAL B N 1
ATOM 2737 C CA . VAL B 1 111 ? 11.367 -2.479 -14.484 1 98.56 111 VAL B CA 1
ATOM 2738 C C . VAL B 1 111 ? 11.703 -2.289 -13 1 98.56 111 VAL B C 1
ATOM 2740 O O . VAL B 1 111 ? 12.867 -2.326 -12.609 1 98.56 111 VAL B O 1
ATOM 2743 N N . GLN B 1 112 ? 10.688 -2.088 -12.164 1 98.75 112 GLN B N 1
ATOM 2744 C CA . GLN B 1 112 ? 10.914 -1.96 -10.734 1 98.75 112 GLN B CA 1
ATOM 2745 C C . GLN B 1 112 ? 11.656 -3.176 -10.18 1 98.75 112 GLN B C 1
ATOM 2747 O O . GLN B 1 112 ? 12.656 -3.031 -9.469 1 98.75 112 GLN B O 1
ATOM 2752 N N . CYS B 1 113 ? 11.156 -4.363 -10.523 1 98.69 113 CYS B N 1
ATOM 2753 C CA . CYS B 1 113 ? 11.781 -5.59 -10.047 1 98.69 113 CYS B CA 1
ATOM 2754 C C . CYS B 1 113 ? 13.219 -5.695 -10.547 1 98.69 113 CYS B C 1
ATOM 2756 O O . CYS B 1 113 ? 14.125 -6.027 -9.781 1 98.69 113 CYS B O 1
ATOM 2758 N N . GLU B 1 114 ? 13.367 -5.398 -11.812 1 98.25 114 GLU B N 1
ATOM 2759 C CA . GLU B 1 114 ? 14.695 -5.453 -12.406 1 98.25 114 GLU B CA 1
ATOM 2760 C C . GLU B 1 114 ? 15.656 -4.496 -11.703 1 98.25 114 GLU B C 1
ATOM 2762 O O . GLU B 1 114 ? 16.781 -4.875 -11.352 1 98.25 114 GLU B O 1
ATOM 2767 N N . ARG B 1 115 ? 15.227 -3.301 -11.469 1 98.12 115 ARG B N 1
ATOM 2768 C CA . ARG B 1 115 ? 16.062 -2.264 -10.883 1 98.12 115 ARG B CA 1
ATOM 2769 C C . ARG B 1 115 ? 16.297 -2.525 -9.398 1 98.12 115 ARG B C 1
ATOM 2771 O O . ARG B 1 115 ? 17.219 -1.959 -8.797 1 98.12 115 ARG B O 1
ATOM 2778 N N . MET B 1 116 ? 15.555 -3.373 -8.844 1 98 116 MET B N 1
ATOM 2779 C CA . MET B 1 116 ? 15.758 -3.803 -7.465 1 98 116 MET B CA 1
ATOM 2780 C C . MET B 1 116 ? 16.594 -5.082 -7.41 1 98 116 MET B C 1
ATOM 2782 O O . MET B 1 116 ? 16.688 -5.723 -6.363 1 98 116 MET B O 1
ATOM 2786 N N . ASP B 1 117 ? 17.047 -5.547 -8.531 1 97.5 117 ASP B N 1
ATOM 2787 C CA . ASP B 1 117 ? 18 -6.645 -8.703 1 97.5 117 ASP B CA 1
ATOM 2788 C C . ASP B 1 117 ? 17.328 -7.992 -8.406 1 97.5 117 ASP B C 1
ATOM 2790 O O . ASP B 1 117 ? 17.984 -8.914 -7.918 1 97.5 117 ASP B O 1
ATOM 2794 N N . LEU B 1 118 ? 16.016 -8.023 -8.562 1 98.62 118 LEU B N 1
ATOM 2795 C CA . LEU B 1 118 ? 15.398 -9.344 -8.539 1 98.62 118 LEU B CA 1
ATOM 2796 C C . LEU B 1 118 ? 15.781 -10.141 -9.781 1 98.62 118 LEU B C 1
ATOM 2798 O O . LEU B 1 118 ? 15.719 -9.625 -10.898 1 98.62 118 LEU B O 1
ATOM 2802 N N . PRO B 1 119 ? 16.156 -11.352 -9.617 1 98.5 119 PRO B N 1
ATOM 2803 C CA . PRO B 1 119 ? 16.469 -12.172 -10.789 1 98.5 119 PRO B CA 1
ATOM 2804 C C . PRO B 1 119 ? 15.227 -12.531 -11.609 1 98.5 119 PRO B C 1
ATOM 2806 O O . PRO B 1 119 ? 14.156 -12.75 -11.047 1 98.5 119 PRO B O 1
ATOM 2809 N N . PHE B 1 120 ? 15.43 -12.586 -12.906 1 98.56 120 PHE B N 1
ATOM 2810 C CA . PHE B 1 120 ? 14.406 -13.047 -13.836 1 98.56 120 PHE B CA 1
ATOM 2811 C C . PHE B 1 120 ? 14.852 -14.32 -14.539 1 98.56 120 PHE B C 1
ATOM 2813 O O . PHE B 1 120 ? 16 -14.438 -14.961 1 98.56 120 PHE B O 1
ATOM 2820 N N . LEU B 1 121 ? 13.938 -15.258 -14.602 1 98.31 121 LEU B N 1
ATOM 2821 C CA . LEU B 1 121 ? 14.234 -16.484 -15.344 1 98.31 121 LEU B CA 1
ATOM 2822 C C . LEU B 1 121 ? 13.766 -16.359 -16.797 1 98.31 121 LEU B C 1
ATOM 2824 O O . LEU B 1 121 ? 12.703 -15.805 -17.062 1 98.31 121 LEU B O 1
ATOM 2828 N N . SER B 1 122 ? 14.5 -16.984 -17.688 1 96.44 122 SER B N 1
ATOM 2829 C CA . SER B 1 122 ? 14.133 -17.031 -19.109 1 96.44 122 SER B CA 1
ATOM 2830 C C . SER B 1 122 ? 13.297 -18.266 -19.422 1 96.44 122 SER B C 1
ATOM 2832 O O . SER B 1 122 ? 12.656 -18.344 -20.469 1 96.44 122 SER B O 1
ATOM 2834 N N . TYR B 1 123 ? 13.336 -19.234 -18.594 1 95.56 123 TYR B N 1
ATOM 2835 C CA . TYR B 1 123 ? 12.539 -20.453 -18.688 1 95.56 123 TYR B CA 1
ATOM 2836 C C . TYR B 1 123 ? 12.258 -21.031 -17.297 1 95.56 123 TYR B C 1
ATOM 2838 O O . TYR B 1 123 ? 12.914 -20.672 -16.328 1 95.56 123 TYR B O 1
ATOM 2846 N N . LEU B 1 124 ? 11.281 -21.797 -17.203 1 95.75 124 LEU B N 1
ATOM 2847 C CA . LEU B 1 124 ? 10.938 -22.453 -15.938 1 95.75 124 LEU B CA 1
ATOM 2848 C C . LEU B 1 124 ? 11.773 -23.719 -15.734 1 95.75 124 LEU B C 1
ATOM 2850 O O . LEU B 1 124 ? 11.617 -24.688 -16.469 1 95.75 124 LEU B O 1
ATOM 2854 N N . PRO B 1 125 ? 12.664 -23.734 -14.758 1 94.62 125 PRO B N 1
ATOM 2855 C CA . PRO B 1 125 ? 13.477 -24.922 -14.531 1 94.62 125 PRO B CA 1
ATOM 2856 C C . PRO B 1 125 ? 12.727 -26 -13.758 1 94.62 125 PRO B C 1
ATOM 2858 O O . PRO B 1 125 ? 13.039 -26.266 -12.594 1 94.62 125 PRO B O 1
ATOM 2861 N N . THR B 1 126 ? 11.852 -26.703 -14.375 1 94.75 126 THR B N 1
ATOM 2862 C CA . THR B 1 126 ? 10.867 -27.609 -13.781 1 94.75 126 THR B CA 1
ATOM 2863 C C . THR B 1 126 ? 11.547 -28.578 -12.82 1 94.75 126 THR B C 1
ATOM 2865 O O . THR B 1 126 ? 11.078 -28.766 -11.695 1 94.75 126 THR B O 1
ATOM 2868 N N . GLU B 1 127 ? 12.688 -29.141 -13.109 1 94.06 127 GLU B N 1
ATOM 2869 C CA . GLU B 1 127 ? 13.328 -30.203 -12.336 1 94.06 127 GLU B CA 1
ATOM 2870 C C . GLU B 1 127 ? 14.062 -29.625 -11.125 1 94.06 127 GLU B C 1
ATOM 2872 O O . GLU B 1 127 ? 14.414 -30.375 -10.203 1 94.06 127 GLU B O 1
ATOM 2877 N N . LEU B 1 128 ? 14.234 -28.359 -11.125 1 97.06 128 LEU B N 1
ATOM 2878 C CA . LEU B 1 128 ? 15.078 -27.781 -10.078 1 97.06 128 LEU B CA 1
ATOM 2879 C C . LEU B 1 128 ? 14.242 -26.969 -9.102 1 97.06 128 LEU B C 1
ATOM 2881 O O . LEU B 1 128 ? 14.734 -26.578 -8.031 1 97.06 128 LEU B O 1
ATOM 2885 N N . ILE B 1 129 ? 13 -26.766 -9.406 1 98.31 129 ILE B N 1
ATOM 2886 C CA . ILE B 1 129 ? 12.18 -25.859 -8.617 1 98.31 129 ILE B CA 1
ATOM 2887 C C . ILE B 1 129 ? 12.047 -26.375 -7.191 1 98.31 129 ILE B C 1
ATOM 2889 O O . ILE B 1 129 ? 12.227 -25.625 -6.23 1 98.31 129 ILE B O 1
ATOM 2893 N N . ASN B 1 130 ? 11.828 -27.656 -7.051 1 98.06 130 ASN B N 1
ATOM 2894 C CA . ASN B 1 130 ? 11.609 -28.25 -5.734 1 98.06 130 ASN B CA 1
ATOM 2895 C C . ASN B 1 130 ? 12.852 -28.125 -4.852 1 98.06 130 ASN B C 1
ATOM 2897 O O . ASN B 1 130 ? 12.742 -28 -3.633 1 98.06 130 ASN B O 1
ATOM 2901 N N . GLU B 1 131 ? 13.977 -28.125 -5.43 1 97.75 131 GLU B N 1
ATOM 2902 C CA . GLU B 1 131 ? 15.227 -28.062 -4.68 1 97.75 131 GLU B CA 1
ATOM 2903 C C . GLU B 1 131 ? 15.641 -26.609 -4.438 1 97.75 131 GLU B C 1
ATOM 2905 O O . GLU B 1 131 ? 16.203 -26.281 -3.389 1 97.75 131 GLU B O 1
ATOM 2910 N N . ALA B 1 132 ? 15.305 -25.766 -5.309 1 98.12 132 ALA B N 1
ATOM 2911 C CA . ALA B 1 132 ? 15.898 -24.438 -5.328 1 98.12 132 ALA B CA 1
ATOM 2912 C C . ALA B 1 132 ? 15.047 -23.438 -4.535 1 98.12 132 ALA B C 1
ATOM 2914 O O . ALA B 1 132 ? 15.547 -22.422 -4.066 1 98.12 132 ALA B O 1
ATOM 2915 N N . TYR B 1 133 ? 13.805 -23.672 -4.406 1 98.69 133 TYR B N 1
ATOM 2916 C CA . TYR B 1 133 ? 12.914 -22.672 -3.826 1 98.69 133 TYR B CA 1
ATOM 2917 C C . TYR B 1 133 ? 12.141 -23.25 -2.645 1 98.69 133 TYR B C 1
ATOM 2919 O O . TYR B 1 133 ? 11.844 -24.438 -2.611 1 98.69 133 TYR B O 1
ATOM 2927 N N . ASN B 1 134 ? 11.844 -22.375 -1.68 1 98.75 134 ASN B N 1
ATOM 2928 C CA . ASN B 1 134 ? 11.047 -22.75 -0.523 1 98.75 134 ASN B CA 1
ATOM 2929 C C . ASN B 1 134 ? 9.555 -22.75 -0.845 1 98.75 134 ASN B C 1
ATOM 2931 O O . ASN B 1 134 ? 8.781 -23.5 -0.246 1 98.75 134 ASN B O 1
ATOM 2935 N N . LEU B 1 135 ? 9.148 -21.875 -1.726 1 98.44 135 LEU B N 1
ATOM 2936 C CA . LEU B 1 135 ? 7.758 -21.766 -2.154 1 98.44 135 LEU B CA 1
ATOM 2937 C C . LEU B 1 135 ? 7.668 -21.156 -3.549 1 98.44 135 LEU B C 1
ATOM 2939 O O . LEU B 1 135 ? 8.625 -20.547 -4.027 1 98.44 135 LEU B O 1
ATOM 2943 N N . VAL B 1 136 ? 6.496 -21.391 -4.172 1 98.88 136 VAL B N 1
ATOM 2944 C CA . VAL B 1 136 ? 6.176 -20.812 -5.473 1 98.88 136 VAL B CA 1
ATOM 2945 C C . VAL B 1 136 ? 4.902 -19.969 -5.367 1 98.88 136 VAL B C 1
ATOM 2947 O O . VAL B 1 136 ? 3.906 -20.422 -4.793 1 98.88 136 VAL B O 1
ATOM 2950 N N . VAL B 1 137 ? 4.992 -18.75 -5.848 1 98.94 137 VAL B N 1
ATOM 2951 C CA . VAL B 1 137 ? 3.82 -17.891 -5.918 1 98.94 137 VAL B CA 1
ATOM 2952 C C . VAL B 1 137 ? 3.193 -17.984 -7.309 1 98.94 137 VAL B C 1
ATOM 2954 O O . VAL B 1 137 ? 3.842 -17.656 -8.312 1 98.94 137 VAL B O 1
ATOM 2957 N N . ASP B 1 138 ? 1.991 -18.453 -7.301 1 98.75 138 ASP B N 1
ATOM 2958 C CA . ASP B 1 138 ? 1.171 -18.531 -8.508 1 98.75 138 ASP B CA 1
ATOM 2959 C C . ASP B 1 138 ? 0.391 -17.234 -8.711 1 98.75 138 ASP B C 1
ATOM 2961 O O . ASP B 1 138 ? -0.652 -17.016 -8.094 1 98.75 138 ASP B O 1
ATOM 2965 N N . ALA B 1 139 ? 0.888 -16.391 -9.594 1 98.62 139 ALA B N 1
ATOM 2966 C CA . ALA B 1 139 ? 0.219 -15.18 -10.086 1 98.62 139 ALA B CA 1
ATOM 2967 C C . ALA B 1 139 ? 0.064 -15.227 -11.609 1 98.62 139 ALA B C 1
ATOM 2969 O O . ALA B 1 139 ? 0.208 -14.203 -12.281 1 98.62 139 ALA B O 1
ATOM 2970 N N . VAL B 1 140 ? -0.212 -16.328 -12.18 1 97.31 140 VAL B N 1
ATOM 2971 C CA . VAL B 1 140 ? -0.163 -16.562 -13.625 1 97.31 140 VAL B CA 1
ATOM 2972 C C . VAL B 1 140 ? -1.471 -16.109 -14.266 1 97.31 140 VAL B C 1
ATOM 2974 O O . VAL B 1 140 ? -1.47 -15.234 -15.141 1 97.31 140 VAL B O 1
ATOM 2977 N N . LEU B 1 141 ? -2.578 -16.766 -13.82 1 95.12 141 LEU B N 1
ATOM 2978 C CA . LEU B 1 141 ? -3.885 -16.469 -14.398 1 95.12 141 LEU B CA 1
ATOM 2979 C C . LEU B 1 141 ? -4.863 -16.016 -13.312 1 95.12 141 LEU B C 1
ATOM 2981 O O . LEU B 1 141 ? -4.863 -16.578 -12.211 1 95.12 141 LEU B O 1
ATOM 2985 N N . GLY B 1 142 ? -5.672 -15.062 -13.648 1 92.88 142 GLY B N 1
ATOM 2986 C CA . GLY B 1 142 ? -6.715 -14.602 -12.75 1 92.88 142 GLY B CA 1
ATOM 2987 C C . GLY B 1 142 ? -8.102 -15.055 -13.172 1 92.88 142 GLY B C 1
ATOM 2988 O O . GLY B 1 142 ? -8.25 -15.867 -14.086 1 92.88 142 GLY B O 1
ATOM 2989 N N . PRO B 1 143 ? -9.07 -14.562 -12.508 1 91.56 143 PRO B N 1
ATOM 2990 C CA . PRO B 1 143 ? -10.445 -14.992 -12.766 1 91.56 143 PRO B CA 1
ATOM 2991 C C . PRO B 1 143 ? -10.922 -14.609 -14.172 1 91.56 143 PRO B C 1
ATOM 2993 O O . PRO B 1 143 ? -11.891 -15.18 -14.672 1 91.56 143 PRO B O 1
ATOM 2996 N N . GLU B 1 144 ? -10.234 -13.672 -14.742 1 87.69 144 GLU B N 1
ATOM 2997 C CA . GLU B 1 144 ? -10.688 -13.203 -16.047 1 87.69 144 GLU B CA 1
ATOM 2998 C C . GLU B 1 144 ? -10.367 -14.219 -17.141 1 87.69 144 GLU B C 1
ATOM 3000 O O . GLU B 1 144 ? -10.922 -14.148 -18.25 1 87.69 144 GLU B O 1
ATOM 3005 N N . THR B 1 145 ? -9.484 -15.094 -16.859 1 86.06 145 THR B N 1
ATOM 3006 C CA . THR B 1 145 ? -9.078 -16.078 -17.859 1 86.06 145 THR B CA 1
ATOM 3007 C C . THR B 1 145 ? -9.992 -17.297 -17.828 1 86.06 145 THR B C 1
ATOM 3009 O O . THR B 1 145 ? -10.188 -17.906 -16.766 1 86.06 145 THR B O 1
ATOM 3012 N N . GLU B 1 146 ? -10.445 -17.609 -19 1 84.06 146 GLU B N 1
ATOM 3013 C CA . GLU B 1 146 ? -11.219 -18.844 -19.109 1 84.06 146 GLU B CA 1
ATOM 3014 C C . GLU B 1 146 ? -10.312 -20.062 -19.141 1 84.06 146 GLU B C 1
ATOM 3016 O O . GLU B 1 146 ? -9.438 -20.172 -20 1 84.06 146 GLU B O 1
ATOM 3021 N N . PRO B 1 147 ? -10.562 -20.984 -18.297 1 81.19 147 PRO B N 1
ATOM 3022 C CA . PRO B 1 147 ? -9.656 -22.141 -18.203 1 81.19 147 PRO B CA 1
ATOM 3023 C C . PRO B 1 147 ? -9.539 -22.891 -19.516 1 81.19 147 PRO B C 1
ATOM 3025 O O . PRO B 1 147 ? -8.453 -23.375 -19.859 1 81.19 147 PRO B O 1
ATOM 3028 N N . LEU B 1 148 ? -10.617 -22.953 -20.203 1 80.88 148 LEU B N 1
ATOM 3029 C CA . LEU B 1 148 ? -10.641 -23.734 -21.438 1 80.88 148 LEU B CA 1
ATOM 3030 C C . LEU B 1 148 ? -9.891 -23.016 -22.547 1 80.88 148 LEU B C 1
ATOM 3032 O O . LEU B 1 148 ? -9.562 -23.625 -23.562 1 80.88 148 LEU B O 1
ATOM 3036 N N . SER B 1 149 ? -9.578 -21.797 -22.344 1 85.44 149 SER B N 1
ATOM 3037 C CA . SER B 1 149 ? -8.945 -21 -23.391 1 85.44 149 SER B CA 1
ATOM 3038 C C . SER B 1 149 ? -7.449 -20.859 -23.141 1 85.44 149 SER B C 1
ATOM 3040 O O . SER B 1 149 ? -6.75 -20.188 -23.906 1 85.44 149 SER B O 1
ATOM 3042 N N . VAL B 1 150 ? -7.016 -21.594 -22.141 1 88.56 150 VAL B N 1
ATOM 3043 C CA . VAL B 1 150 ? -5.605 -21.469 -21.781 1 88.56 150 VAL B CA 1
ATOM 3044 C C . VAL B 1 150 ? -4.75 -22.25 -22.766 1 88.56 150 VAL B C 1
ATOM 3046 O O . VAL B 1 150 ? -5.008 -23.422 -23.031 1 88.56 150 VAL B O 1
ATOM 3049 N N . GLY B 1 151 ? -3.85 -21.547 -23.484 1 92.25 151 GLY B N 1
ATOM 3050 C CA . GLY B 1 151 ? -2.895 -22.156 -24.391 1 92.25 151 GLY B CA 1
ATOM 3051 C C . GLY B 1 151 ? -1.454 -21.984 -23.953 1 92.25 151 GLY B C 1
ATOM 3052 O O . GLY B 1 151 ? -1.192 -21.469 -22.859 1 92.25 151 GLY B O 1
ATOM 3053 N N . GLU B 1 152 ? -0.542 -22.5 -24.812 1 94.31 152 GLU B N 1
ATOM 3054 C CA . GLU B 1 152 ? 0.865 -22.281 -24.5 1 94.31 152 GLU B CA 1
ATOM 3055 C C . GLU B 1 152 ? 1.187 -20.781 -24.469 1 94.31 152 GLU B C 1
ATOM 3057 O O . GLU B 1 152 ? 0.576 -20 -25.203 1 94.31 152 GLU B O 1
ATOM 3062 N N . PRO B 1 153 ? 2.109 -20.484 -23.641 1 95.81 153 PRO B N 1
ATOM 3063 C CA . PRO B 1 153 ? 2.965 -21.297 -22.781 1 95.81 153 PRO B CA 1
ATOM 3064 C C . PRO B 1 153 ? 2.318 -21.594 -21.422 1 95.81 153 PRO B C 1
ATOM 3066 O O . PRO B 1 153 ? 2.947 -22.219 -20.562 1 95.81 153 PRO B O 1
ATOM 3069 N N . PHE B 1 154 ? 1.091 -21.172 -21.219 1 95.62 154 PHE B N 1
ATOM 3070 C CA . PHE B 1 154 ? 0.462 -21.234 -19.906 1 95.62 154 PHE B CA 1
ATOM 3071 C C . PHE B 1 154 ? 0.09 -22.672 -19.547 1 95.62 154 PHE B C 1
ATOM 3073 O O . PHE B 1 154 ? 0.188 -23.078 -18.391 1 95.62 154 PHE B O 1
ATOM 3080 N N . THR B 1 155 ? -0.326 -23.438 -20.5 1 94.81 155 THR B N 1
ATOM 3081 C CA . THR B 1 155 ? -0.622 -24.844 -20.25 1 94.81 155 THR B CA 1
ATOM 3082 C C . THR B 1 155 ? 0.596 -25.547 -19.656 1 94.81 155 THR B C 1
ATOM 3084 O O . THR B 1 155 ? 0.476 -26.297 -18.688 1 94.81 155 THR B O 1
ATOM 3087 N N . GLY B 1 156 ? 1.765 -25.344 -20.266 1 95.44 156 GLY B N 1
ATOM 3088 C CA . GLY B 1 156 ? 2.998 -25.922 -19.766 1 95.44 156 GLY B CA 1
ATOM 3089 C C . GLY B 1 156 ? 3.359 -25.453 -18.359 1 95.44 156 GLY B C 1
ATOM 3090 O O . GLY B 1 156 ? 3.801 -26.25 -17.531 1 95.44 156 GLY B O 1
ATOM 3091 N N . VAL B 1 157 ? 3.18 -24.188 -18.109 1 97 157 VAL B N 1
ATOM 3092 C CA . VAL B 1 157 ? 3.463 -23.609 -16.797 1 97 157 VAL B CA 1
ATOM 3093 C C . VAL B 1 157 ? 2.574 -24.266 -15.75 1 97 157 VAL B C 1
ATOM 3095 O O . VAL B 1 157 ? 3.059 -24.672 -14.688 1 97 157 VAL B O 1
ATOM 3098 N N . LEU B 1 158 ? 1.29 -24.375 -16.062 1 95.69 158 LEU B N 1
ATOM 3099 C CA . LEU B 1 158 ? 0.335 -24.938 -15.117 1 95.69 158 LEU B CA 1
ATOM 3100 C C . LEU B 1 158 ? 0.645 -26.406 -14.844 1 95.69 158 LEU B C 1
ATOM 3102 O O . LEU B 1 158 ? 0.503 -26.875 -13.711 1 95.69 158 LEU B O 1
ATOM 3106 N N . GLN B 1 159 ? 1.019 -27.109 -15.891 1 95.19 159 GLN B N 1
ATOM 3107 C CA . GLN B 1 159 ? 1.423 -28.5 -15.711 1 95.19 159 GLN B CA 1
ATOM 3108 C C . GLN B 1 159 ? 2.602 -28.609 -14.75 1 95.19 159 GLN B C 1
ATOM 3110 O O . GLN B 1 159 ? 2.621 -29.484 -13.875 1 95.19 159 GLN B O 1
ATOM 3115 N N . THR B 1 160 ? 3.543 -27.75 -14.898 1 97.06 160 THR B N 1
ATOM 3116 C CA . THR B 1 160 ? 4.699 -27.719 -14.008 1 97.06 160 THR B CA 1
ATOM 3117 C C . THR B 1 160 ? 4.273 -27.438 -12.57 1 97.06 160 THR B C 1
ATOM 3119 O O . THR B 1 160 ? 4.672 -28.156 -11.648 1 97.06 160 THR B O 1
ATOM 3122 N N . LEU B 1 161 ? 3.449 -26.422 -12.352 1 97.38 161 LEU B N 1
ATOM 3123 C CA . LEU B 1 161 ? 3.025 -26.031 -11.016 1 97.38 161 LEU B CA 1
ATOM 3124 C C . LEU B 1 161 ? 2.27 -27.1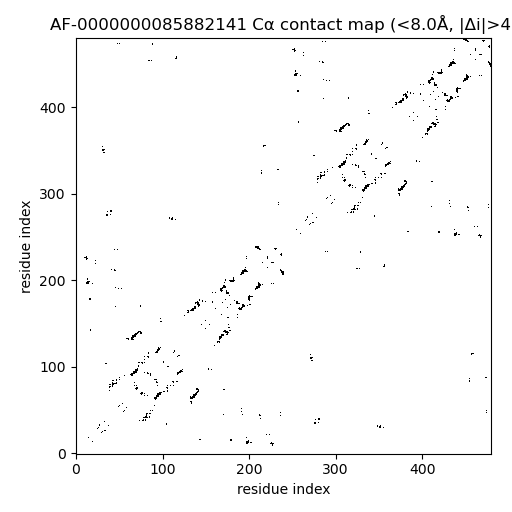56 -10.328 1 97.38 161 LEU B C 1
ATOM 3126 O O . LEU B 1 161 ? 2.457 -27.406 -9.133 1 97.38 161 LEU B O 1
ATOM 3130 N N . ARG B 1 162 ? 1.463 -27.891 -11.039 1 95.19 162 ARG B N 1
ATOM 3131 C CA . ARG B 1 162 ? 0.662 -28.969 -10.484 1 95.19 162 ARG B CA 1
ATOM 3132 C C . ARG B 1 162 ? 1.552 -30.094 -9.945 1 95.19 162 ARG B C 1
ATOM 3134 O O . ARG B 1 162 ? 1.18 -30.781 -9 1 95.19 162 ARG B O 1
ATOM 3141 N N . GLY B 1 163 ? 2.695 -30.203 -10.5 1 94.81 163 GLY B N 1
ATOM 3142 C CA . GLY B 1 163 ? 3.566 -31.312 -10.156 1 94.81 163 GLY B CA 1
ATOM 3143 C C . GLY B 1 163 ? 4.578 -30.969 -9.078 1 94.81 163 GLY B C 1
ATOM 3144 O O . GLY B 1 163 ? 5.391 -31.812 -8.688 1 94.81 163 GLY B O 1
ATOM 3145 N N . LEU B 1 164 ? 4.516 -29.812 -8.555 1 97.19 164 LEU B N 1
ATOM 3146 C CA . LEU B 1 164 ? 5.527 -29.359 -7.598 1 97.19 164 LEU B CA 1
ATOM 3147 C C . LEU B 1 164 ? 5.27 -29.969 -6.219 1 97.19 164 LEU B C 1
ATOM 3149 O O . LEU B 1 164 ? 4.117 -30.203 -5.844 1 97.19 164 LEU B O 1
ATOM 3153 N N . LYS B 1 165 ? 6.359 -30.172 -5.48 1 97 165 LYS B N 1
ATOM 3154 C CA . LYS B 1 165 ? 6.277 -30.641 -4.102 1 97 165 LYS B CA 1
ATOM 3155 C C . LYS B 1 165 ? 6.355 -29.484 -3.113 1 97 165 LYS B C 1
ATOM 3157 O O . LYS B 1 165 ? 5.809 -29.562 -2.01 1 97 165 LYS B O 1
ATOM 3162 N N . VAL B 1 166 ? 7.066 -28.469 -3.475 1 97.75 166 VAL B N 1
ATOM 3163 C CA . VAL B 1 166 ? 7.145 -27.297 -2.615 1 97.75 166 VAL B CA 1
ATOM 3164 C C . VAL B 1 166 ? 5.777 -26.625 -2.537 1 97.75 166 VAL B C 1
ATOM 3166 O O . VAL B 1 166 ? 4.973 -26.719 -3.469 1 97.75 166 VAL B O 1
ATOM 3169 N N . PRO B 1 167 ? 5.496 -25.938 -1.435 1 98.31 167 PRO B N 1
ATOM 3170 C CA . PRO B 1 167 ? 4.191 -25.281 -1.314 1 98.31 167 PRO B CA 1
ATOM 3171 C C . PRO B 1 167 ? 3.975 -24.203 -2.373 1 98.31 167 PRO B C 1
ATOM 3173 O O . PRO B 1 167 ? 4.914 -23.484 -2.734 1 98.31 167 PRO B O 1
ATOM 3176 N N . ILE B 1 168 ? 2.752 -24.125 -2.836 1 98.56 168 ILE B N 1
ATOM 3177 C CA . ILE B 1 168 ? 2.33 -23.094 -3.77 1 98.56 168 ILE B CA 1
ATOM 3178 C C . ILE B 1 168 ? 1.403 -22.109 -3.062 1 98.56 168 ILE B C 1
ATOM 3180 O O . ILE B 1 168 ? 0.548 -22.5 -2.27 1 98.56 168 ILE B O 1
ATOM 3184 N N . VAL B 1 169 ? 1.605 -20.844 -3.305 1 98.88 169 VAL B N 1
ATOM 3185 C CA . VAL B 1 169 ? 0.698 -19.766 -2.908 1 98.88 169 VAL B CA 1
ATOM 3186 C C . VAL B 1 169 ? 0.008 -19.188 -4.141 1 98.88 169 VAL B C 1
ATOM 3188 O O . VAL B 1 169 ? 0.669 -18.672 -5.047 1 98.88 169 VAL B O 1
ATOM 3191 N N . SER B 1 170 ? -1.281 -19.281 -4.168 1 98.38 170 SER B N 1
ATOM 3192 C CA . SER B 1 170 ? -2.004 -18.719 -5.305 1 98.38 170 SER B CA 1
ATOM 3193 C C . SER B 1 170 ? -2.619 -17.375 -4.953 1 98.38 170 SER B C 1
ATOM 3195 O O . SER B 1 170 ? -3.25 -17.234 -3.902 1 98.38 170 SER B O 1
ATOM 3197 N N . LEU B 1 171 ? -2.449 -16.406 -5.84 1 98.69 171 LEU B N 1
ATOM 3198 C CA . LEU B 1 171 ? -3.047 -15.086 -5.672 1 98.69 171 LEU B CA 1
ATOM 3199 C C . LEU B 1 171 ? -4.395 -15.008 -6.383 1 98.69 171 LEU B C 1
ATOM 3201 O O . LEU B 1 171 ? -4.516 -15.422 -7.535 1 98.69 171 LEU B O 1
ATOM 3205 N N . ASP B 1 172 ? -5.363 -14.516 -5.742 1 97.88 172 ASP B N 1
ATOM 3206 C CA . ASP B 1 172 ? -6.746 -14.297 -6.16 1 97.88 172 ASP B CA 1
ATOM 3207 C C . ASP B 1 172 ? -7.488 -15.617 -6.32 1 97.88 172 ASP B C 1
ATOM 3209 O O . ASP B 1 172 ? -8.344 -15.961 -5.5 1 97.88 172 ASP B O 1
ATOM 3213 N N . ILE B 1 173 ? -7.145 -16.453 -7.262 1 95.62 173 ILE B N 1
ATOM 3214 C CA . ILE B 1 173 ? -7.602 -17.828 -7.453 1 95.62 173 ILE B CA 1
ATOM 3215 C C . ILE B 1 173 ? -6.434 -18.703 -7.887 1 95.62 173 ILE B C 1
ATOM 3217 O O . ILE B 1 173 ? -5.441 -18.203 -8.422 1 95.62 173 ILE B O 1
ATOM 3221 N N . PRO B 1 174 ? -6.527 -19.984 -7.629 1 95.69 174 PRO B N 1
ATOM 3222 C CA . PRO B 1 174 ? -5.52 -20.859 -8.227 1 95.69 174 PRO B CA 1
ATOM 3223 C C . PRO B 1 174 ? -5.586 -20.875 -9.758 1 95.69 174 PRO B C 1
ATOM 3225 O O . PRO B 1 174 ? -6.66 -21.078 -10.328 1 95.69 174 PRO B O 1
ATOM 3228 N N . SER B 1 175 ? -4.457 -20.609 -10.398 1 94.88 175 SER B N 1
ATOM 3229 C CA . SER B 1 175 ? -4.434 -20.562 -11.852 1 94.88 175 SER B CA 1
ATOM 3230 C C . SER B 1 175 ? -4.977 -21.859 -12.453 1 94.88 175 SER B C 1
ATOM 3232 O O . SER B 1 175 ? -4.609 -22.953 -12.023 1 94.88 175 SER B O 1
ATOM 3234 N N . GLY B 1 176 ? -5.934 -21.703 -13.43 1 90.38 176 GLY B N 1
ATOM 3235 C CA . GLY B 1 176 ? -6.551 -22.828 -14.094 1 90.38 176 GLY B CA 1
ATOM 3236 C C . GLY B 1 176 ? -7.898 -23.203 -13.508 1 90.38 176 GLY B C 1
ATOM 3237 O O . GLY B 1 176 ? -8.625 -24.031 -14.086 1 90.38 176 GLY B O 1
ATOM 3238 N N . TRP B 1 177 ? -8.188 -22.609 -12.281 1 91.31 177 TRP B N 1
ATOM 3239 C CA . TRP B 1 177 ? -9.508 -22.828 -11.711 1 91.31 177 TRP B CA 1
ATOM 3240 C C . TRP B 1 177 ? -10.555 -21.969 -12.398 1 91.31 177 TRP B C 1
ATOM 3242 O O . TRP B 1 177 ? -10.242 -20.906 -12.938 1 91.31 177 TRP B O 1
ATOM 3252 N N . ASP B 1 178 ? -11.773 -22.547 -12.43 1 90.69 178 ASP B N 1
ATOM 3253 C CA . ASP B 1 178 ? -12.93 -21.734 -12.773 1 90.69 178 ASP B CA 1
ATOM 3254 C C . ASP B 1 178 ? -13.414 -20.922 -11.562 1 90.69 178 ASP B C 1
ATOM 3256 O O . ASP B 1 178 ? -13.727 -21.5 -10.516 1 90.69 178 ASP B O 1
ATOM 3260 N N . ALA B 1 179 ? -13.469 -19.656 -11.781 1 90.69 179 ALA B N 1
ATOM 3261 C CA . ALA B 1 179 ? -13.773 -18.781 -10.664 1 90.69 179 ALA B CA 1
ATOM 3262 C C . ALA B 1 179 ? -15.172 -19.047 -10.102 1 90.69 179 ALA B C 1
ATOM 3264 O O . ALA B 1 179 ? -15.461 -18.719 -8.953 1 90.69 179 ALA B O 1
ATOM 3265 N N . ASP B 1 180 ? -16 -19.672 -10.891 1 93.31 180 ASP B N 1
ATOM 3266 C CA . ASP B 1 180 ? -17.406 -19.828 -10.5 1 93.31 180 ASP B CA 1
ATOM 3267 C C . ASP B 1 180 ? -17.688 -21.266 -10.047 1 93.31 180 ASP B C 1
ATOM 3269 O O . ASP B 1 180 ? -18.766 -21.547 -9.523 1 93.31 180 ASP B O 1
ATOM 3273 N N . GLU B 1 181 ? -16.703 -22.062 -10.258 1 88.19 181 GLU B N 1
ATOM 3274 C CA . GLU B 1 181 ? -16.922 -23.469 -9.93 1 88.19 181 GLU B CA 1
ATOM 3275 C C . GLU B 1 181 ? -15.922 -23.953 -8.883 1 88.19 181 GLU B C 1
ATOM 3277 O O . GLU B 1 181 ? -14.766 -23.531 -8.883 1 88.19 181 GLU B O 1
ATOM 3282 N N . SER B 1 182 ? -16.484 -24.812 -8.102 1 74.31 182 SER B N 1
ATOM 3283 C CA . SER B 1 182 ? -15.586 -25.422 -7.133 1 74.31 182 SER B CA 1
ATOM 3284 C C . SER B 1 182 ? -14.797 -26.562 -7.762 1 74.31 182 SER B C 1
ATOM 3286 O O . SER B 1 182 ? -15.375 -27.438 -8.414 1 74.31 182 SER B O 1
ATOM 3288 N N . SER B 1 183 ? -13.727 -26.219 -8.555 1 64.62 183 SER B N 1
ATOM 3289 C CA . SER B 1 183 ? -13.047 -27.328 -9.203 1 64.62 183 SER B CA 1
ATOM 3290 C C . SER B 1 183 ? -11.781 -27.719 -8.438 1 64.62 183 SER B C 1
ATOM 3292 O O . SER B 1 183 ? -11.164 -26.891 -7.785 1 64.62 183 SER B O 1
ATOM 3294 N N . SER B 1 184 ? -11.523 -29.109 -8.414 1 62.91 184 SER B N 1
ATOM 3295 C CA . SER B 1 184 ? -10.391 -29.672 -7.672 1 62.91 184 SER B CA 1
ATOM 3296 C C . SER B 1 184 ? -9.266 -30.078 -8.609 1 62.91 184 SER B C 1
ATOM 3298 O O . SER B 1 184 ? -8.195 -30.484 -8.156 1 62.91 184 SER B O 1
ATOM 3300 N N . ASP B 1 185 ? -9.414 -29.859 -9.984 1 69.56 185 ASP B N 1
ATOM 3301 C CA . ASP B 1 185 ? -8.406 -30.484 -10.828 1 69.56 185 ASP B CA 1
ATOM 3302 C C . ASP B 1 185 ? -7.297 -29.5 -11.195 1 69.56 185 ASP B C 1
ATOM 3304 O O . ASP B 1 185 ? -6.387 -29.828 -11.961 1 69.56 185 ASP B O 1
ATOM 3308 N N . GLY B 1 186 ? -7.133 -28.516 -10.539 1 80.06 186 GLY B N 1
ATOM 3309 C CA . GLY B 1 186 ? -6.102 -27.531 -10.852 1 80.06 186 GLY B CA 1
ATOM 3310 C C . GLY B 1 186 ? -5 -27.484 -9.812 1 80.06 186 GLY B C 1
ATOM 3311 O O . GLY B 1 186 ? -4.668 -28.484 -9.195 1 80.06 186 GLY B O 1
ATOM 3312 N N . ILE B 1 187 ? -4.238 -26.484 -9.828 1 90.75 187 ILE B N 1
ATOM 3313 C CA . ILE B 1 187 ? -3.215 -26.234 -8.82 1 90.75 187 ILE B CA 1
ATOM 3314 C C . ILE B 1 187 ? -3.822 -26.359 -7.43 1 90.75 187 ILE B C 1
ATOM 3316 O O . ILE B 1 187 ? -4.961 -25.953 -7.199 1 90.75 187 ILE B O 1
ATOM 3320 N N . SER B 1 188 ? -3.189 -27.141 -6.59 1 91.69 188 SER B N 1
ATOM 3321 C CA . SER B 1 188 ? -3.6 -27.234 -5.191 1 91.69 188 SER B CA 1
ATOM 3322 C C . SER B 1 188 ? -2.672 -26.438 -4.281 1 91.69 188 SER B C 1
ATOM 3324 O O . SER B 1 188 ? -1.701 -26.984 -3.748 1 91.69 188 SER B O 1
ATOM 3326 N N . PRO B 1 189 ? -2.969 -25.219 -4.078 1 96.31 189 PRO B N 1
ATOM 3327 C CA . PRO B 1 189 ? -2.051 -24.391 -3.299 1 96.31 189 PRO B CA 1
ATOM 3328 C C . PRO B 1 189 ? -2.127 -24.672 -1.8 1 96.31 189 PRO B C 1
ATOM 3330 O O . PRO B 1 189 ? -3.18 -25.078 -1.296 1 96.31 189 PRO B O 1
ATOM 3333 N N . ALA B 1 190 ? -1.019 -24.484 -1.136 1 97.62 190 ALA B N 1
ATOM 3334 C CA . ALA B 1 190 ? -0.968 -24.531 0.323 1 97.62 190 ALA B CA 1
ATOM 3335 C C . ALA B 1 190 ? -1.621 -23.297 0.933 1 97.62 190 ALA B C 1
ATOM 3337 O O . ALA B 1 190 ? -2.182 -23.359 2.029 1 97.62 190 ALA B O 1
ATOM 3338 N N . LEU B 1 191 ? -1.561 -22.188 0.256 1 98.56 191 LEU B N 1
ATOM 3339 C CA . LEU B 1 191 ? -2.148 -20.922 0.654 1 98.56 191 LEU B CA 1
ATOM 3340 C C . LEU B 1 191 ? -2.861 -20.266 -0.52 1 98.56 191 LEU B C 1
ATOM 3342 O O . LEU B 1 191 ? -2.305 -20.156 -1.616 1 98.56 191 LEU B O 1
ATOM 3346 N N . LEU B 1 192 ? -4.055 -19.906 -0.33 1 98.19 192 LEU B N 1
ATOM 3347 C CA . LEU B 1 192 ? -4.797 -19.047 -1.252 1 98.19 192 LEU B CA 1
ATOM 3348 C C . LEU B 1 192 ? -4.98 -17.656 -0.669 1 98.19 192 LEU B C 1
ATOM 3350 O O . LEU B 1 192 ? -5.445 -17.516 0.464 1 98.19 192 LEU B O 1
ATOM 3354 N N . VAL B 1 193 ? -4.582 -16.625 -1.381 1 98.81 193 VAL B N 1
ATOM 3355 C CA . VAL B 1 193 ? -4.848 -15.242 -0.994 1 98.81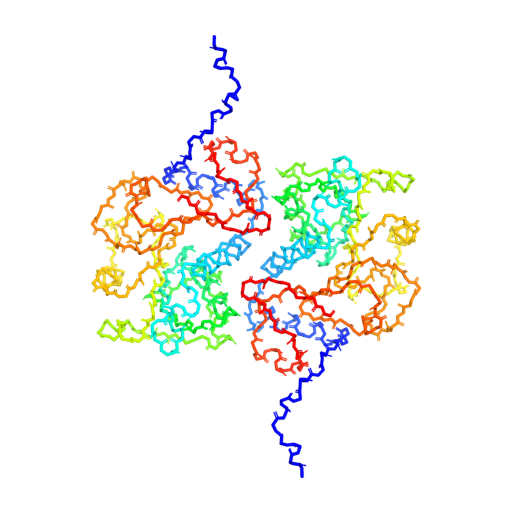 193 VAL B CA 1
ATOM 3356 C C . VAL B 1 193 ? -5.871 -14.625 -1.945 1 98.81 193 VAL B C 1
ATOM 3358 O O . VAL B 1 193 ? -5.535 -14.25 -3.07 1 98.81 193 VAL B O 1
ATOM 3361 N N . SER B 1 194 ? -7.051 -14.547 -1.487 1 98.44 194 SER B N 1
ATOM 3362 C CA . SER B 1 194 ? -8.086 -13.883 -2.268 1 98.44 194 SER B CA 1
ATOM 3363 C C . SER B 1 194 ? -7.887 -12.367 -2.281 1 98.44 194 SER B C 1
ATOM 3365 O O . SER B 1 194 ? -7.523 -11.781 -1.263 1 98.44 194 SER B O 1
ATOM 3367 N N . LEU B 1 195 ? -8.117 -11.781 -3.43 1 98.38 195 LEU B N 1
ATOM 3368 C CA . LEU B 1 195 ? -7.949 -10.336 -3.576 1 98.38 195 LEU B CA 1
ATOM 3369 C C . LEU B 1 195 ? -9.289 -9.617 -3.488 1 98.38 195 LEU B C 1
ATOM 3371 O O . LEU B 1 195 ? -10.195 -9.891 -4.273 1 98.38 195 LEU B O 1
ATOM 3375 N N . MET B 1 196 ? -9.469 -8.719 -2.539 1 97.25 196 MET B N 1
ATOM 3376 C CA . MET B 1 196 ? -10.633 -7.871 -2.293 1 97.25 196 MET B CA 1
ATOM 3377 C C . MET B 1 196 ? -11.797 -8.688 -1.753 1 97.25 196 MET B C 1
ATOM 3379 O O . MET B 1 196 ? -12.406 -8.32 -0.75 1 97.25 196 MET B O 1
ATOM 3383 N N . ALA B 1 197 ? -12.109 -9.797 -2.365 1 97.19 197 ALA B N 1
ATOM 3384 C CA . ALA B 1 197 ? -13.164 -10.727 -1.963 1 97.19 197 ALA B CA 1
ATOM 3385 C C . ALA B 1 197 ? -12.867 -12.141 -2.473 1 97.19 197 ALA B C 1
ATOM 3387 O O . ALA B 1 197 ? -12.289 -12.305 -3.545 1 97.19 197 ALA B O 1
ATOM 3388 N N . PRO B 1 198 ? -13.281 -13.133 -1.694 1 97.06 198 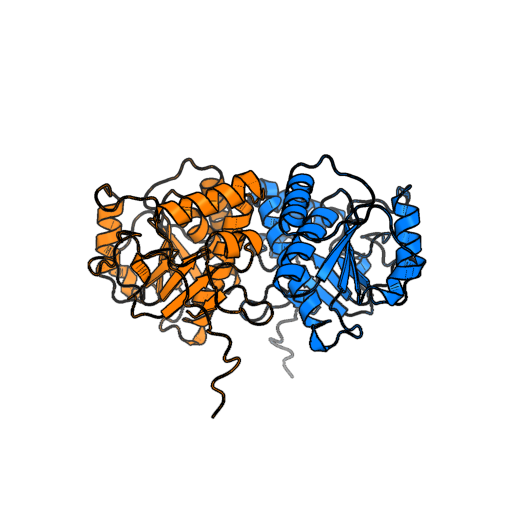PRO B N 1
ATOM 3389 C CA . PRO B 1 198 ? -13.109 -14.492 -2.221 1 97.06 198 PRO B CA 1
ATOM 3390 C C . PRO B 1 198 ? -14.094 -14.812 -3.344 1 97.06 198 PRO B C 1
ATOM 3392 O O . PRO B 1 198 ? -15.219 -14.305 -3.354 1 97.06 198 PRO B O 1
ATOM 3395 N N . LYS B 1 199 ? -13.594 -15.633 -4.293 1 96.75 199 LYS B N 1
ATOM 3396 C CA . LYS B 1 199 ? -14.438 -16.094 -5.395 1 96.75 199 LYS B CA 1
ATOM 3397 C C . LYS B 1 199 ? -15.109 -17.422 -5.059 1 96.75 199 LYS B C 1
ATOM 3399 O O . LYS B 1 199 ? -14.648 -18.156 -4.18 1 96.75 199 LYS B O 1
ATOM 3404 N N . ARG B 1 200 ? -16.125 -17.781 -5.809 1 95.69 200 ARG B N 1
ATOM 3405 C CA . ARG B 1 200 ? -16.938 -18.969 -5.551 1 95.69 200 ARG B CA 1
ATOM 3406 C C . ARG B 1 200 ? -16.094 -20.234 -5.59 1 95.69 200 ARG B C 1
ATOM 3408 O O . ARG B 1 200 ? -16.359 -21.188 -4.859 1 95.69 200 ARG B O 1
ATOM 3415 N N . CYS B 1 201 ? -15.07 -20.234 -6.34 1 93.62 201 CYS B N 1
ATOM 3416 C CA . CYS B 1 201 ? -14.227 -21.422 -6.473 1 93.62 201 CYS B CA 1
ATOM 3417 C C . CYS B 1 201 ? -13.539 -21.75 -5.152 1 93.62 201 CYS B C 1
ATOM 3419 O O . CYS B 1 201 ? -13.078 -22.875 -4.949 1 93.62 201 CYS B O 1
ATOM 3421 N N . ALA B 1 202 ? -13.508 -20.781 -4.199 1 93.19 202 ALA B N 1
ATOM 3422 C CA . ALA B 1 202 ? -12.766 -20.953 -2.953 1 93.19 202 ALA B CA 1
ATOM 3423 C C . ALA B 1 202 ? -13.672 -21.5 -1.853 1 93.19 202 ALA B C 1
ATOM 3425 O O . ALA B 1 202 ? -13.219 -21.75 -0.733 1 93.19 202 ALA B O 1
ATOM 3426 N N . LEU B 1 203 ? -14.945 -21.672 -2.025 1 90.94 203 LEU B N 1
ATOM 3427 C CA . LEU B 1 203 ? -15.922 -22.078 -1.02 1 90.94 203 LEU B CA 1
ATOM 3428 C C . LEU B 1 203 ? -15.453 -23.328 -0.284 1 90.94 203 LEU B C 1
ATOM 3430 O O . LEU B 1 203 ? -15.594 -23.422 0.938 1 90.94 203 LEU B O 1
ATOM 3434 N N . SER B 1 204 ? -14.766 -24.328 -0.941 1 84.44 204 SER B N 1
ATOM 3435 C CA . SER B 1 204 ? -14.367 -25.562 -0.281 1 84.44 204 SER B CA 1
ATOM 3436 C C . SER B 1 204 ? -12.852 -25.734 -0.275 1 84.44 204 SER B C 1
ATOM 3438 O O . SER B 1 204 ? -12.344 -26.844 -0.181 1 84.44 204 SER B O 1
ATOM 3440 N N . PHE B 1 205 ? -12.266 -24.562 -0.413 1 89.44 205 PHE B N 1
ATOM 3441 C CA . PHE B 1 205 ? -10.812 -24.641 -0.415 1 89.44 205 PHE B CA 1
ATOM 3442 C C . PHE B 1 205 ? -10.297 -25.125 0.935 1 89.44 205 PHE B C 1
ATOM 3444 O O . PHE B 1 205 ? -10.562 -24.516 1.967 1 89.44 205 PHE B O 1
ATOM 3451 N N . PRO B 1 206 ? -9.516 -26.172 0.981 1 86.25 206 PRO B N 1
ATOM 3452 C CA . PRO B 1 206 ? -9.148 -26.812 2.244 1 86.25 206 PRO B CA 1
ATOM 3453 C C . PRO B 1 206 ? -7.879 -26.219 2.863 1 86.25 206 PRO B C 1
ATOM 3455 O O . PRO B 1 206 ? -7.555 -26.531 4.016 1 86.25 206 PRO B O 1
ATOM 3458 N N . GLY B 1 207 ? -7.043 -25.453 2.174 1 89.5 207 GLY B N 1
ATOM 3459 C CA . GLY B 1 207 ? -5.777 -24.938 2.666 1 89.5 207 GLY B CA 1
ATOM 3460 C C . GLY B 1 207 ? -5.918 -23.625 3.406 1 89.5 207 GLY B C 1
ATOM 3461 O O . GLY B 1 207 ? -7.031 -23.203 3.734 1 89.5 207 GLY B O 1
ATOM 3462 N N . SER B 1 208 ? -4.805 -23.047 3.793 1 96.44 208 SER B N 1
ATOM 3463 C CA . SER B 1 208 ? -4.809 -21.703 4.395 1 96.44 208 SER B CA 1
ATOM 3464 C C . SER B 1 208 ? -5.363 -20.672 3.426 1 96.44 208 SER B C 1
ATOM 3466 O O . SER B 1 208 ? -4.953 -20.609 2.266 1 96.44 208 SER B O 1
ATOM 3468 N N . HIS B 1 209 ? -6.281 -19.938 3.891 1 97.88 209 HIS B N 1
ATOM 3469 C CA . HIS B 1 209 ? -6.977 -18.969 3.041 1 97.88 209 HIS B CA 1
ATOM 3470 C C . HIS B 1 209 ? -6.996 -17.594 3.68 1 97.88 209 HIS B C 1
ATOM 3472 O O . HIS B 1 209 ? -7.473 -17.422 4.805 1 97.88 209 HIS B O 1
ATOM 3478 N N . PHE B 1 210 ? -6.43 -16.625 3.018 1 98.62 210 PHE B N 1
ATOM 3479 C CA . PHE B 1 210 ? -6.398 -15.242 3.48 1 98.62 210 PHE B CA 1
ATOM 3480 C C . PHE B 1 210 ? -7.109 -14.328 2.492 1 98.62 210 PHE B C 1
ATOM 3482 O O . PHE B 1 210 ? -7.203 -14.641 1.304 1 98.62 210 PHE B O 1
ATOM 3489 N N . LEU B 1 211 ? -7.613 -13.297 3.02 1 98.44 211 LEU B N 1
ATOM 3490 C CA . LEU B 1 211 ? -8.148 -12.188 2.23 1 98.44 211 LEU B CA 1
ATOM 3491 C C . LEU B 1 211 ? -7.195 -11 2.254 1 98.44 211 LEU B C 1
ATOM 3493 O O . LEU B 1 211 ? -6.781 -10.547 3.324 1 98.44 211 LEU B O 1
ATOM 3497 N N . ALA B 1 212 ? -6.809 -10.562 1.073 1 97.69 212 ALA B N 1
ATOM 3498 C CA . ALA B 1 212 ? -5.969 -9.375 0.925 1 97.69 212 ALA B CA 1
ATOM 3499 C C . ALA B 1 212 ? -6.797 -8.164 0.517 1 97.69 212 ALA B C 1
ATOM 3501 O O . ALA B 1 212 ? -7.586 -8.234 -0.431 1 97.69 212 ALA B O 1
ATOM 3502 N N . GLY B 1 213 ? -6.469 -7.102 1.199 1 90.75 213 GLY B N 1
ATOM 3503 C CA . GLY B 1 213 ? -7.039 -5.824 0.797 1 90.75 213 GLY B CA 1
ATOM 3504 C C . GLY B 1 213 ? -8.016 -5.262 1.813 1 90.75 213 GLY B C 1
ATOM 3505 O O . GLY B 1 213 ? -9.18 -5.656 1.847 1 90.75 213 GLY B O 1
ATOM 3506 N N . ARG B 1 214 ? -7.555 -4.473 2.652 1 95.62 214 ARG B N 1
ATOM 3507 C CA . ARG B 1 214 ? -8.359 -3.707 3.592 1 95.62 214 ARG B CA 1
ATOM 3508 C C . ARG B 1 214 ? -8.508 -2.258 3.137 1 95.62 214 ARG B C 1
ATOM 3510 O O . ARG B 1 214 ? -7.867 -1.361 3.689 1 95.62 214 ARG B O 1
ATOM 3517 N N . PHE B 1 215 ? -9.289 -1.977 2.139 1 97.38 215 PHE B N 1
ATOM 3518 C CA . PHE B 1 215 ? -9.383 -0.616 1.623 1 97.38 215 PHE B CA 1
ATOM 3519 C C . PHE B 1 215 ? -10.75 -0.358 1.013 1 97.38 215 PHE B C 1
ATOM 3521 O O . PHE B 1 215 ? -11.07 0.772 0.635 1 97.38 215 PHE B O 1
ATOM 3528 N N . LEU B 1 216 ? -11.586 -1.405 0.853 1 97.69 216 LEU B N 1
ATOM 3529 C CA . LEU B 1 216 ? -12.844 -1.28 0.124 1 97.69 216 LEU B CA 1
ATOM 3530 C C . LEU B 1 216 ? -13.789 -0.321 0.836 1 97.69 216 LEU B C 1
ATOM 3532 O O . LEU B 1 216 ? -14.016 -0.446 2.041 1 97.69 216 LEU B O 1
ATOM 3536 N N . PRO B 1 217 ? -14.352 0.604 0.064 1 97.31 217 PRO B N 1
ATOM 3537 C CA . PRO B 1 217 ? -15.375 1.461 0.661 1 97.31 217 PRO B CA 1
ATOM 3538 C C . PRO B 1 217 ? -16.531 0.665 1.272 1 97.31 217 PRO B C 1
ATOM 3540 O O . PRO B 1 217 ? -16.938 -0.357 0.716 1 97.31 217 PRO B O 1
ATOM 3543 N N . PHE B 1 218 ? -17.031 1.16 2.359 1 95.38 218 PHE B N 1
ATOM 3544 C CA . PHE B 1 218 ? -18.078 0.459 3.084 1 95.38 218 PHE B CA 1
ATOM 3545 C C . PHE B 1 218 ? -19.328 0.328 2.227 1 95.38 218 PHE B C 1
ATOM 3547 O O . PHE B 1 218 ? -20.016 -0.704 2.256 1 95.38 218 PHE B O 1
ATOM 3554 N N . ASP B 1 219 ? -19.625 1.35 1.451 1 96.19 219 ASP B N 1
ATOM 3555 C CA . ASP B 1 219 ? -20.797 1.295 0.583 1 96.19 219 ASP B CA 1
ATOM 3556 C C . ASP B 1 219 ? -20.672 0.179 -0.451 1 96.19 219 ASP B C 1
ATOM 3558 O O . ASP B 1 219 ? -21.656 -0.476 -0.796 1 96.19 219 ASP B O 1
ATOM 3562 N N . LEU B 1 220 ? -19.516 0.016 -0.946 1 96.69 220 LEU B N 1
ATOM 3563 C CA . LEU B 1 220 ? -19.266 -1.04 -1.922 1 96.69 220 LEU B CA 1
ATOM 3564 C C . LEU B 1 220 ? -19.391 -2.416 -1.276 1 96.69 220 LEU B C 1
ATOM 3566 O O . LEU B 1 220 ? -19.922 -3.346 -1.88 1 96.69 220 LEU B O 1
ATOM 3570 N N . GLN B 1 221 ? -18.875 -2.592 -0.057 1 96.81 221 GLN B N 1
ATOM 3571 C CA . GLN B 1 221 ? -19.016 -3.844 0.682 1 96.81 221 GLN B CA 1
ATOM 3572 C C . GLN B 1 221 ? -20.484 -4.199 0.904 1 96.81 221 GLN B C 1
ATOM 3574 O O . GLN B 1 221 ? -20.875 -5.359 0.754 1 96.81 221 GLN B O 1
ATOM 3579 N N . ARG B 1 222 ? -21.234 -3.178 1.229 1 96.62 222 ARG B N 1
ATOM 3580 C CA . ARG B 1 222 ? -22.672 -3.385 1.457 1 96.62 222 ARG B CA 1
ATOM 3581 C C . ARG B 1 222 ? -23.375 -3.758 0.161 1 96.62 222 ARG B C 1
ATOM 3583 O O . ARG B 1 222 ? -24.172 -4.695 0.134 1 96.62 222 ARG B O 1
ATOM 3590 N N . LYS B 1 223 ? -23.062 -3.033 -0.886 1 97.5 223 LYS B N 1
ATOM 3591 C CA . LYS B 1 223 ? -23.703 -3.254 -2.182 1 97.5 223 LYS B CA 1
ATOM 3592 C C . LYS B 1 223 ? -23.516 -4.699 -2.643 1 97.5 223 LYS B C 1
ATOM 3594 O O . LYS B 1 223 ? -24.453 -5.305 -3.17 1 97.5 223 LYS B O 1
ATOM 3599 N N . TYR B 1 224 ? -22.391 -5.258 -2.387 1 97.81 224 TYR B N 1
ATOM 3600 C CA . TYR B 1 224 ? -22.109 -6.605 -2.863 1 97.81 224 TYR B CA 1
ATOM 3601 C C . TYR B 1 224 ? -22.266 -7.629 -1.744 1 97.81 224 TYR B C 1
ATOM 3603 O O . TYR B 1 224 ? -21.891 -8.797 -1.898 1 97.81 224 TYR B O 1
ATOM 3611 N N . ASP B 1 225 ? -22.719 -7.227 -0.604 1 97 225 ASP B N 1
ATOM 3612 C CA . ASP B 1 225 ? -22.984 -8.078 0.55 1 97 225 ASP B CA 1
ATOM 3613 C C . ASP B 1 225 ? -21.766 -8.922 0.902 1 97 225 ASP B C 1
ATOM 3615 O O . ASP B 1 225 ? -21.875 -10.148 1.049 1 97 225 ASP B O 1
ATOM 3619 N N . LEU B 1 226 ? -20.625 -8.281 1.028 1 96.81 226 LEU B N 1
ATOM 3620 C CA . LEU B 1 226 ? -19.375 -9.031 1.152 1 96.81 226 LEU B CA 1
ATOM 3621 C C . LEU B 1 226 ? -19.281 -9.695 2.52 1 96.81 226 LEU B C 1
ATOM 3623 O O . LEU B 1 226 ? -18.672 -10.766 2.652 1 96.81 226 LEU B O 1
ATOM 3627 N N . ASN B 1 227 ? -19.828 -9.031 3.623 1 95.94 227 ASN B N 1
ATOM 3628 C CA . ASN B 1 227 ? -19.781 -9.539 4.988 1 95.94 227 ASN B CA 1
ATOM 3629 C C . ASN B 1 227 ? -18.375 -9.984 5.371 1 95.94 227 ASN B C 1
ATOM 3631 O O . ASN B 1 227 ? -18.188 -11.094 5.867 1 95.94 227 ASN B O 1
ATOM 3635 N N . LEU B 1 228 ? -17.391 -9.148 5.117 1 95.12 228 LEU B N 1
ATOM 3636 C CA . LEU B 1 228 ? -15.992 -9.477 5.352 1 95.12 228 LEU B CA 1
ATOM 3637 C C . LEU B 1 228 ? -15.711 -9.609 6.844 1 95.12 228 LEU B C 1
ATOM 3639 O O . LEU B 1 228 ? -16.328 -8.914 7.66 1 95.12 228 LEU B O 1
ATOM 3643 N N . PRO B 1 229 ? -14.805 -10.531 7.176 1 95.06 229 PRO B N 1
ATOM 3644 C CA . PRO B 1 229 ? -14.359 -10.562 8.57 1 95.06 229 PRO B CA 1
ATOM 3645 C C . PRO B 1 229 ? -13.664 -9.266 8.992 1 95.06 229 PRO B C 1
ATOM 3647 O O . PRO B 1 229 ? -13.219 -8.492 8.141 1 95.06 229 PRO B O 1
ATOM 3650 N N . LYS B 1 230 ? -13.633 -9.086 10.242 1 94.12 230 LYS B N 1
ATOM 3651 C CA . LYS B 1 230 ? -12.969 -7.898 10.773 1 94.12 230 LYS B CA 1
ATOM 3652 C C . LYS B 1 230 ? -11.445 -8.031 10.688 1 94.12 230 LYS B C 1
ATOM 3654 O O . LYS B 1 230 ? -10.891 -9.07 11.031 1 94.12 230 LYS B O 1
ATOM 3659 N N . PHE B 1 231 ? -10.812 -7.039 10.195 1 96.75 231 PHE B N 1
ATOM 3660 C CA . PHE B 1 231 ? -9.359 -6.938 10.234 1 96.75 231 PHE B CA 1
ATOM 3661 C C . PHE B 1 231 ? -8.898 -6.406 11.586 1 96.75 231 PHE B C 1
ATOM 3663 O O . PHE B 1 231 ? -9.547 -5.535 12.172 1 96.75 231 PHE B O 1
ATOM 3670 N N . SER B 1 232 ? -7.809 -6.836 12.023 1 95.75 232 SER B N 1
ATOM 3671 C CA . SER B 1 232 ? -7.301 -6.395 13.312 1 95.75 232 SER B CA 1
ATOM 3672 C C . SER B 1 232 ? -6.32 -5.238 13.156 1 95.75 232 SER B C 1
ATOM 3674 O O . SER B 1 232 ? -5.48 -5.25 12.258 1 95.75 232 SER B O 1
ATOM 3676 N N . GLY B 1 233 ? -6.48 -4.238 14.039 1 96.12 233 GLY B N 1
ATOM 3677 C CA . GLY B 1 233 ? -5.516 -3.154 14.062 1 96.12 233 GLY B CA 1
ATOM 3678 C C . GLY B 1 233 ? -5.305 -2.512 12.703 1 96.12 233 GLY B C 1
ATOM 3679 O O . GLY B 1 233 ? -6.258 -2.039 12.086 1 96.12 233 GLY B O 1
ATOM 3680 N N . THR B 1 234 ? -4.059 -2.629 12.25 1 97.94 234 THR B N 1
ATOM 3681 C CA . THR B 1 234 ? -3.736 -2.043 10.953 1 97.94 234 THR B CA 1
ATOM 3682 C C . THR B 1 234 ? -3.402 -3.133 9.938 1 97.94 234 THR B C 1
ATOM 3684 O O . THR B 1 234 ? -2.793 -2.855 8.906 1 97.94 234 THR B O 1
ATOM 3687 N N . GLU B 1 235 ? -3.814 -4.328 10.227 1 97.81 235 GLU B N 1
ATOM 3688 C CA . GLU B 1 235 ? -3.527 -5.445 9.336 1 97.81 235 GLU B CA 1
ATOM 3689 C C . GLU B 1 235 ? -4.184 -5.25 7.977 1 97.81 235 GLU B C 1
ATOM 3691 O O . GLU B 1 235 ? -5.32 -4.781 7.891 1 97.81 235 GLU B O 1
ATOM 3696 N N . SER B 1 236 ? -3.434 -5.68 6.992 1 98.06 236 SER B N 1
ATOM 3697 C CA . SER B 1 236 ? -3.959 -5.551 5.637 1 98.06 236 SER B CA 1
ATOM 3698 C C . SER B 1 236 ? -4.516 -6.879 5.133 1 98.06 236 SER B C 1
ATOM 3700 O O . SER B 1 236 ? -4.988 -6.969 3.996 1 98.06 236 SER B O 1
ATOM 3702 N N . VAL B 1 237 ? -4.422 -7.941 5.895 1 98.56 237 VAL B N 1
ATOM 3703 C CA . VAL B 1 237 ? -4.91 -9.266 5.527 1 98.56 237 VAL B CA 1
ATOM 3704 C C . VAL B 1 237 ? -5.672 -9.883 6.699 1 98.56 237 VAL B C 1
ATOM 3706 O O . VAL B 1 237 ? -5.469 -9.492 7.852 1 98.56 237 VAL B O 1
ATOM 3709 N N . VAL B 1 238 ? -6.523 -10.773 6.406 1 98 238 VAL B N 1
ATOM 3710 C CA . VAL B 1 238 ? -7.242 -11.516 7.438 1 98 238 VAL B CA 1
ATOM 3711 C C . VAL B 1 238 ? -7.453 -12.953 6.984 1 98 238 VAL B C 1
ATOM 3713 O O . VAL B 1 238 ? -7.695 -13.219 5.805 1 98 238 VAL B O 1
ATOM 3716 N N . GLN B 1 239 ? -7.258 -13.859 7.902 1 97.06 239 GLN B N 1
ATOM 3717 C CA . GLN B 1 239 ? -7.496 -15.266 7.594 1 97.06 239 GLN B CA 1
ATOM 3718 C C . GLN B 1 239 ? -8.992 -15.562 7.488 1 97.06 239 GLN B C 1
ATOM 3720 O O . GLN B 1 239 ? -9.781 -15.07 8.297 1 97.06 239 GLN B O 1
ATOM 3725 N N . LEU B 1 240 ? -9.344 -16.281 6.512 1 95.81 240 LEU B N 1
ATOM 3726 C CA . LEU B 1 240 ? -10.734 -16.672 6.312 1 95.81 240 LEU B CA 1
ATOM 3727 C C . LEU B 1 240 ? -10.992 -18.062 6.875 1 95.81 240 LEU B C 1
ATOM 3729 O O . LEU B 1 240 ? -10.1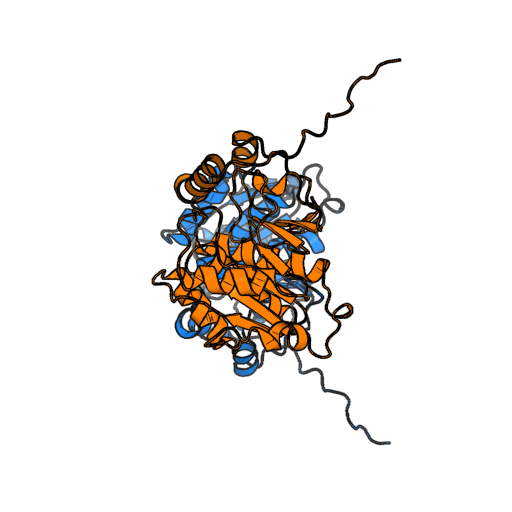02 -18.922 6.867 1 95.81 240 LEU B O 1
#

Secondary structure (DSSP, 8-state):
---------PPPPPBPHHHHHHHHHHHHHTS---HHHHHHHHHHHHHHHHHHHS-GGG-SSSS-EEEEEE-SSHHHHHHHHHHHHHHHTT-EEEEE-SS----HHHHHHHHHHHHTT--EESS--TTTHHHH-SEEEEES--TTS-GGG--TTHHHHHHHHHT--S-EEEESS-TT--TTS---SS---SEEEEESS-BGGGTT--SEEEEE-----HHHHHHTT--PPPPPTT-SEEE-/---------PPPPPBPHHHHHHHHHHHHHTS---HHHHHHHHHHHHHHHHHHHS-GGG-SSSS-EEEEEE-SSHHHHHHHHHHHHHHHTT-EEEEE-SS----HHHHHHHHHHHHTT--EESS--GGGHHHH-SEEEEES--TTS-GGG--TTHHHHHHHHHT--S-EEEESS-TT--TTS---SS---SEEEEESS-BGGGTT--SEEEEE-----HHHHHHTT--PPPPPTT-SEEE-

Foldseek 3Di:
DDPPDPPPLPDFDADAPVLVVVLVVCCCPVVVDDLLNQLLQQLLQLLVVCCVVCPPVNFDDPAQEEEEEAAQDSLNSSSLSNQVNNVVVVHQYEYEYQDHYPDPSNVVSVVVCVVVVRHYDPDDPLVCDQPPHQEYEASHDAQVDDLVPDDPPVVVVQVSQQPHPHAYEYEQDFPSDHQADLDDPGRQHQEYEREPAHGNNCPPNDHWYKYFADDDDPVSCVVSVRSDDDDPDPRRMDTD/DDPPDPPPLPDFDADAPVLVVVLVVCCCPVVVDDLLNQLLQQLLQLLVVCCVVCPPVNFDDPAQEEEEEAAQDSLNSSSLSNQVNNVVVVHQYEYEYQDHYPDPSNVVSVVVCVVVVRHYDPDDPLVCDQPPHQEYEASHDAQVDDLVPDDPPVVVVFVSQQPHPHAYEYEQDFPSDHQADLDDPGRQHQEYEREPAHGNNCPPNDHWYKYAADDDDPVSCVVSVRSDDDDPDPRRMDTD

InterPro domains:
  IPR004443 YjeF N-terminal domain [PF03853] (36-201)
  IPR004443 YjeF N-terminal domain [PS51385] (20-228)
  IPR004443 YjeF N-terminal domain [TIGR00197] (16-205)
  IPR032976 YjeF N-terminal domain-containing protein NAXE-like [PTHR13232] (12-240)
  IPR036652 YjeF N-terminal domain superfamily [G3DSA:3.40.50.10260] (11-240)
  IPR036652 YjeF N-terminal domain superfamily [SSF64153] (13-236)

pLDDT: mean 93.6, std 12.45, range [28.22, 98.94]

Organism: NCBI:txid630221

Radius of gyration: 23.12 Å; Cα contacts (8 Å, |Δi|>4): 969; chains: 2; bounding box: 78×64×52 Å

Nearest PDB structures (foldseek):
  2dg2-assembly1_A  TM=9.738E-01  e=6.821E-31  Mus musculus
  1jzt-assembly1_A  TM=9.454E-01  e=1.978E-22  Saccharomyces cerevisiae
  3d3j-assembly1_A-2  TM=8.718E-01  e=1.066E-11  Homo sapiens
  3d3k-assembly1_B  TM=8.412E-01  e=8.863E-12  Homo sapiens
  3rss-assembly1_A  TM=8.490E-01  e=1.498E-10  Thermotoga maritima MSB8